Protein 9LRY (pdb70)

Structure (mmCIF, N/CA/C/O backbone):
data_9LRY
#
_entry.id   9LRY
#
_cell.length_a   1.00
_cell.length_b   1.00
_cell.length_c   1.00
_cell.angle_alpha   90.00
_cell.angle_beta   90.00
_cell.angle_gamma   90.00
#
_symmetry.space_group_name_H-M   'P 1'
#
loop_
_entity.id
_entity.type
_entity.pdbx_description
1 polymer Flagellin
2 polymer 'Bacterial flagellar sheath protein'
3 polymer 'Bacterial flagellar sheath protein'
#
loop_
_atom_site.group_PDB
_atom_site.id
_atom_site.type_symbol
_atom_site.label_atom_id
_atom_site.label_alt_id
_atom_site.label_comp_id
_atom_site.label_asym_id
_atom_site.label_entity_id
_atom_site.label_seq_id
_atom_site.pdbx_PDB_ins_code
_atom_site.Cartn_x
_atom_site.Cartn_y
_atom_site.Cartn_z
_atom_site.occupancy
_atom_site.B_iso_or_equiv
_atom_site.auth_seq_id
_atom_site.auth_comp_id
_atom_site.auth_asym_id
_atom_site.auth_atom_id
_atom_site.pdbx_PDB_model_num
ATOM 1 N N . MET A 1 1 ? 198.335 226.696 116.305 1.00 61.65 1 MET A N 1
ATOM 2 C CA . MET A 1 1 ? 198.458 227.134 117.690 1.00 57.49 1 MET A CA 1
ATOM 3 C C . MET A 1 1 ? 199.881 227.617 117.958 1.00 53.31 1 MET A C 1
ATOM 4 O O . MET A 1 1 ? 200.837 227.101 117.381 1.00 55.01 1 MET A O 1
ATOM 9 N N . ILE A 1 2 ? 200.011 228.618 118.829 1.00 50.79 2 ILE A N 1
ATOM 10 C CA . ILE A 1 2 ? 201.314 229.201 119.123 1.00 46.78 2 ILE A CA 1
ATOM 11 C C . ILE A 1 2 ? 202.187 228.177 119.834 1.00 46.18 2 ILE A C 1
ATOM 12 O O . ILE A 1 2 ? 201.788 227.591 120.848 1.00 48.32 2 ILE A O 1
ATOM 17 N N . ILE A 1 3 ? 203.386 227.955 119.301 1.00 42.10 3 ILE A N 1
ATOM 18 C CA . ILE A 1 3 ? 204.372 227.089 119.937 1.00 41.54 3 ILE A CA 1
ATOM 19 C C . ILE A 1 3 ? 205.622 227.838 120.369 1.00 37.23 3 ILE A C 1
ATOM 20 O O . ILE A 1 3 ? 206.467 227.250 121.060 1.00 38.34 3 ILE A O 1
ATOM 25 N N . ASN A 1 4 ? 205.772 229.109 119.989 1.00 37.34 4 ASN A N 1
ATOM 26 C CA . ASN A 1 4 ? 206.963 229.862 120.365 1.00 32.10 4 ASN A CA 1
ATOM 27 C C . ASN A 1 4 ? 206.979 230.201 121.849 1.00 31.49 4 ASN A C 1
ATOM 28 O O . ASN A 1 4 ? 208.057 230.321 122.441 1.00 33.86 4 ASN A O 1
ATOM 33 N N . HIS A 1 5 ? 205.811 230.361 122.466 1.00 31.75 5 HIS A N 1
ATOM 34 C CA . HIS A 1 5 ? 205.731 230.669 123.885 1.00 27.79 5 HIS A CA 1
ATOM 35 C C . HIS A 1 5 ? 204.518 229.977 124.488 1.00 28.73 5 HIS A C 1
ATOM 36 O O . HIS A 1 5 ? 203.558 229.637 123.792 1.00 35.38 5 HIS A O 1
ATOM 43 N N . ASN A 1 6 ? 204.579 229.768 125.800 1.00 24.32 6 ASN A N 1
ATOM 44 C CA . ASN A 1 6 ? 203.559 229.049 126.558 1.00 22.24 6 ASN A CA 1
ATOM 45 C C . ASN A 1 6 ? 203.097 229.962 127.691 1.00 22.45 6 ASN A C 1
ATOM 46 O O . ASN A 1 6 ? 203.651 229.933 128.791 1.00 24.57 6 ASN A O 1
ATOM 51 N N . VAL A 1 7 ? 202.072 230.771 127.414 1.00 20.22 7 VAL A N 1
ATOM 52 C CA . VAL A 1 7 ? 201.588 231.731 128.402 1.00 19.19 7 VAL A CA 1
ATOM 53 C C . VAL A 1 7 ? 201.004 231.011 129.612 1.00 21.06 7 VAL A C 1
ATOM 54 O O . VAL A 1 7 ? 201.140 231.475 130.751 1.00 21.07 7 VAL A O 1
ATOM 58 N N . SER A 1 8 ? 200.351 229.868 129.388 1.00 21.14 8 SER A N 1
ATOM 59 C CA . SER A 1 8 ? 199.786 229.104 130.497 1.00 19.60 8 SER A CA 1
ATOM 60 C C . SER A 1 8 ? 200.872 228.625 131.452 1.00 18.39 8 SER A C 1
ATOM 61 O O . SER A 1 8 ? 200.674 228.612 132.672 1.00 17.40 8 SER A O 1
ATOM 64 N N . ALA A 1 9 ? 202.023 228.217 130.916 1.00 19.49 9 ALA A N 1
ATOM 65 C CA . ALA A 1 9 ? 203.124 227.795 131.774 1.00 18.22 9 ALA A CA 1
ATOM 66 C C . ALA A 1 9 ? 203.678 228.966 132.575 1.00 15.97 9 ALA A C 1
ATOM 67 O O . ALA A 1 9 ? 204.092 228.796 133.727 1.00 15.93 9 ALA A O 1
ATOM 69 N N . ILE A 1 10 ? 203.701 230.160 131.979 1.00 16.08 10 ILE A N 1
ATOM 70 C CA . ILE A 1 10 ? 204.204 231.335 132.685 1.00 15.11 10 ILE A CA 1
ATOM 71 C C . ILE A 1 10 ? 203.303 231.670 133.868 1.00 15.33 10 ILE A C 1
ATOM 72 O O . ILE A 1 10 ? 203.780 231.942 134.976 1.00 17.63 10 ILE A O 1
ATOM 77 N N . PHE A 1 11 ? 201.984 231.650 133.653 1.00 14.73 11 PHE A N 1
ATOM 78 C CA . PHE A 1 11 ? 201.057 231.946 134.742 1.00 14.33 11 PHE A CA 1
ATOM 79 C C . PHE A 1 11 ? 201.156 230.909 135.853 1.00 15.49 11 PHE A C 1
ATOM 80 O O . PHE A 1 11 ? 201.140 231.257 137.038 1.00 17.17 11 PHE A O 1
ATOM 88 N N . ALA A 1 12 ? 201.248 229.628 135.490 1.00 14.25 12 ALA A N 1
ATOM 89 C CA . ALA A 1 12 ? 201.359 228.583 136.501 1.00 14.39 12 ALA A CA 1
ATOM 90 C C . ALA A 1 12 ? 202.680 228.663 137.255 1.00 14.62 12 ALA A C 1
ATOM 91 O O . ALA A 1 12 ? 202.742 228.288 138.430 1.00 16.42 12 ALA A O 1
ATOM 93 N N . HIS A 1 13 ? 203.743 229.140 136.602 1.00 14.29 13 HIS A N 1
ATOM 94 C CA . HIS A 1 13 ? 205.021 229.296 137.290 1.00 14.42 13 HIS A CA 1
ATOM 95 C C . HIS A 1 13 ? 205.014 230.520 138.196 1.00 15.57 13 HIS A C 1
ATOM 96 O O . HIS A 1 13 ? 205.636 230.512 139.265 1.00 15.06 13 HIS A O 1
ATOM 103 N N . ARG A 1 14 ? 204.333 231.586 137.776 1.00 14.86 14 ARG A N 1
ATOM 104 C CA . ARG A 1 14 ? 204.198 232.765 138.622 1.00 13.39 14 ARG A CA 1
ATOM 105 C C . ARG A 1 14 ? 203.430 232.441 139.897 1.00 16.01 14 ARG A C 1
ATOM 106 O O . ARG A 1 14 ? 203.813 232.874 140.989 1.00 16.74 14 ARG A O 1
ATOM 114 N N . THR A 1 15 ? 202.343 231.674 139.775 1.00 15.89 15 THR A N 1
ATOM 115 C CA . THR A 1 15 ? 201.570 231.283 140.948 1.00 15.62 15 THR A CA 1
ATOM 116 C C . THR A 1 15 ? 202.386 230.392 141.873 1.00 16.20 15 THR A C 1
ATOM 117 O O . THR A 1 15 ? 202.307 230.520 143.100 1.00 19.34 15 THR A O 1
ATOM 121 N N . LEU A 1 16 ? 203.171 229.477 141.301 1.00 14.81 16 LEU A N 1
ATOM 122 C CA . LEU A 1 16 ? 203.987 228.577 142.107 1.00 16.14 16 LEU A CA 1
ATOM 123 C C . LEU A 1 16 ? 205.076 229.332 142.859 1.00 18.01 16 LEU A C 1
ATOM 124 O O . LEU A 1 16 ? 205.379 229.009 144.013 1.00 19.28 16 LEU A O 1
ATOM 129 N N . LYS A 1 17 ? 205.683 230.333 142.219 1.00 16.70 17 LYS A N 1
ATOM 130 C CA . LYS A 1 17 ? 206.742 231.096 142.873 1.00 17.71 17 LYS A CA 1
ATOM 131 C C . LYS A 1 17 ? 206.217 231.834 144.098 1.00 19.92 17 LYS A C 1
ATOM 132 O O . LYS A 1 17 ? 206.862 231.839 145.152 1.00 21.98 17 LYS A O 1
ATOM 138 N N . SER A 1 18 ? 205.043 232.459 143.980 1.00 18.66 18 SER A N 1
ATOM 139 C CA . SER A 1 18 ? 204.489 233.215 145.098 1.00 18.81 18 SER A CA 1
ATOM 140 C C . SER A 1 18 ? 204.137 232.309 146.272 1.00 21.90 18 SER A C 1
ATOM 141 O O . SER A 1 18 ? 204.406 232.653 147.429 1.00 25.22 18 SER A O 1
ATOM 144 N N . ASN A 1 19 ? 203.533 231.150 145.998 1.00 19.02 19 ASN A N 1
ATOM 145 C CA . ASN A 1 19 ? 203.126 230.259 147.080 1.00 19.61 19 ASN A CA 1
ATOM 146 C C . ASN A 1 19 ? 204.323 229.594 147.749 1.00 21.74 19 ASN A C 1
ATOM 147 O O . ASN A 1 19 ? 204.257 229.258 148.936 1.00 22.13 19 ASN A O 1
ATOM 152 N N . ASP A 1 20 ? 205.418 229.394 147.012 1.00 22.45 20 ASP A N 1
ATOM 153 C CA . ASP A 1 20 ? 206.621 228.832 147.617 1.00 21.62 20 ASP A CA 1
ATOM 154 C C . ASP A 1 20 ? 207.199 229.773 148.667 1.00 20.55 20 ASP A C 1
ATOM 155 O O . ASP A 1 20 ? 207.712 229.325 149.698 1.00 20.66 20 ASP A O 1
ATOM 160 N N . ALA A 1 21 ? 207.136 231.082 148.416 1.00 19.43 21 ALA A N 1
ATOM 161 C CA . ALA A 1 21 ? 207.606 232.042 149.409 1.00 19.66 21 ALA A CA 1
ATOM 162 C C . ALA A 1 21 ? 206.700 232.056 150.634 1.00 21.54 21 ALA A C 1
ATOM 163 O O . ALA A 1 21 ? 207.174 232.242 151.760 1.00 22.80 21 ALA A O 1
ATOM 165 N N . ASN A 1 22 ? 205.393 231.866 150.436 1.00 20.74 22 ASN A N 1
ATOM 166 C CA . ASN A 1 22 ? 204.474 231.802 151.568 1.00 19.62 22 ASN A CA 1
ATOM 167 C C . ASN A 1 22 ? 204.717 230.563 152.418 1.00 18.37 22 ASN A C 1
ATOM 168 O O . ASN A 1 22 ? 204.530 230.604 153.639 1.00 18.93 22 ASN A O 1
ATOM 173 N N . LEU A 1 23 ? 205.120 229.456 151.793 1.00 17.43 23 LEU A N 1
ATOM 174 C CA . LEU A 1 23 ? 205.473 228.260 152.550 1.00 18.35 23 LEU A CA 1
ATOM 175 C C . LEU A 1 23 ? 206.712 228.491 153.408 1.00 17.63 23 LEU A C 1
ATOM 176 O O . LEU A 1 23 ? 206.776 228.029 154.552 1.00 17.72 23 LEU A O 1
ATOM 181 N N . SER A 1 24 ? 207.708 229.201 152.871 1.00 17.41 24 SER A N 1
ATOM 182 C CA . SER A 1 24 ? 208.933 229.450 153.627 1.00 17.99 24 SER A CA 1
ATOM 183 C C . SER A 1 24 ? 208.660 230.286 154.871 1.00 18.97 24 SER A C 1
ATOM 184 O O . SER A 1 24 ? 209.221 230.020 155.940 1.00 19.70 24 SER A O 1
ATOM 187 N N . LYS A 1 25 ? 207.801 231.300 154.754 1.00 18.36 25 LYS A N 1
ATOM 188 C CA . LYS A 1 25 ? 207.472 232.127 155.910 1.00 19.56 25 LYS A CA 1
ATOM 189 C C . LYS A 1 25 ? 206.731 231.338 156.981 1.00 19.68 25 LYS A C 1
ATOM 190 O O . LYS A 1 25 ? 206.853 231.650 158.171 1.00 21.50 25 LYS A O 1
ATOM 196 N N . ASP A 1 26 ? 205.949 230.330 156.585 1.00 18.37 26 ASP A N 1
ATOM 197 C CA . ASP A 1 26 ? 205.270 229.495 157.570 1.00 16.96 26 ASP A CA 1
ATOM 198 C C . ASP A 1 26 ? 206.239 228.564 158.283 1.00 16.91 26 ASP A C 1
ATOM 199 O O . ASP A 1 26 ? 206.047 228.260 159.464 1.00 17.62 26 ASP A O 1
ATOM 204 N N . ILE A 1 27 ? 207.276 228.100 157.585 1.00 16.09 27 ILE A N 1
ATOM 205 C CA . ILE A 1 27 ? 208.275 227.246 158.216 1.00 15.57 27 ILE A CA 1
ATOM 206 C C . ILE A 1 27 ? 209.050 228.025 159.273 1.00 17.62 27 ILE A C 1
ATOM 207 O O . ILE A 1 27 ? 209.387 227.488 160.335 1.00 17.72 27 ILE A O 1
ATOM 212 N N . GLU A 1 28 ? 209.326 229.305 159.009 1.00 15.36 28 GLU A N 1
ATOM 213 C CA . GLU A 1 28 ? 210.047 230.130 159.974 1.00 15.63 28 GLU A CA 1
ATOM 214 C C . GLU A 1 28 ? 209.262 230.282 161.271 1.00 16.46 28 GLU A C 1
ATOM 215 O O . GLU A 1 28 ? 209.832 230.189 162.364 1.00 18.29 28 GLU A O 1
ATOM 221 N N . LYS A 1 29 ? 207.952 230.516 161.170 1.00 16.19 29 LYS A N 1
ATOM 222 C CA . LYS A 1 29 ? 207.134 230.711 162.362 1.00 15.87 29 LYS A CA 1
ATOM 223 C C . LYS A 1 29 ? 206.952 229.420 163.149 1.00 14.78 29 LYS A C 1
ATOM 224 O O . LYS A 1 29 ? 206.852 229.456 164.379 1.00 15.69 29 LYS A O 1
ATOM 230 N N . LEU A 1 30 ? 206.897 228.276 162.467 1.00 14.73 30 LEU A N 1
ATOM 231 C CA . LEU A 1 30 ? 206.692 227.011 163.163 1.00 14.10 30 LEU A CA 1
ATOM 232 C C . LEU A 1 30 ? 207.958 226.530 163.866 1.00 14.63 30 LEU A C 1
ATOM 233 O O . LEU A 1 30 ? 207.886 226.000 164.980 1.00 15.12 30 LEU A O 1
ATOM 238 N N . SER A 1 31 ? 209.121 226.700 163.237 1.00 14.27 31 SER A N 1
ATOM 239 C CA . SER A 1 31 ? 210.349 226.154 163.805 1.00 14.05 31 SER A CA 1
ATOM 240 C C . SER A 1 31 ? 210.867 226.995 164.967 1.00 14.71 31 SER A C 1
ATOM 241 O O . SER A 1 31 ? 211.408 226.449 165.934 1.00 16.27 31 SER A O 1
ATOM 244 N N . SER A 1 32 ? 210.707 228.315 164.900 1.00 11.77 32 SER A N 1
ATOM 245 C CA . SER A 1 32 ? 211.204 229.189 165.956 1.00 12.25 32 SER A CA 1
ATOM 246 C C . SER A 1 32 ? 210.190 229.416 167.068 1.00 14.07 32 SER A C 1
ATOM 247 O O . SER A 1 32 ? 210.585 229.681 168.208 1.00 16.12 32 SER A O 1
ATOM 250 N N . GLY A 1 33 ? 208.897 229.319 166.772 1.00 14.30 33 GLY A N 1
ATOM 251 C CA . GLY A 1 33 ? 207.884 229.561 167.775 1.00 13.71 33 GLY A CA 1
ATOM 252 C C . GLY A 1 33 ? 207.523 231.012 167.993 1.00 14.63 33 GLY A C 1
ATOM 253 O O . GLY A 1 33 ? 206.856 231.324 168.986 1.00 17.25 33 GLY A O 1
ATOM 254 N N . MET A 1 34 ? 207.926 231.906 167.097 1.00 14.72 34 MET A N 1
ATOM 255 C CA . MET A 1 34 ? 207.650 233.330 167.215 1.00 16.27 34 MET A CA 1
ATOM 256 C C . MET A 1 34 ? 206.875 233.810 165.997 1.00 16.95 34 MET A C 1
ATOM 257 O O . MET A 1 34 ? 207.179 233.426 164.864 1.00 17.77 34 MET A O 1
ATOM 262 N N . ARG A 1 35 ? 205.866 234.649 166.240 1.00 17.37 35 ARG A N 1
ATOM 263 C CA . ARG A 1 35 ? 205.067 235.195 165.149 1.00 19.10 35 ARG A CA 1
ATOM 264 C C . ARG A 1 35 ? 205.888 236.133 164.273 1.00 18.76 35 ARG A C 1
ATOM 265 O O . ARG A 1 35 ? 205.706 236.170 163.052 1.00 21.14 35 ARG A O 1
ATOM 273 N N . ILE A 1 36 ? 206.790 236.901 164.878 1.00 18.85 36 ILE A N 1
ATOM 274 C CA . ILE A 1 36 ? 207.601 237.890 164.177 1.00 21.76 36 ILE A CA 1
ATOM 275 C C . ILE A 1 36 ? 209.055 237.446 164.258 1.00 21.87 36 ILE A C 1
ATOM 276 O O . ILE A 1 36 ? 209.597 237.268 165.356 1.00 22.94 36 ILE A O 1
ATOM 281 N N . ASN A 1 37 ? 209.687 237.273 163.103 1.00 22.15 37 ASN A N 1
ATOM 282 C CA . ASN A 1 37 ? 211.065 236.803 163.028 1.00 24.14 37 ASN A CA 1
ATOM 283 C C . ASN A 1 37 ? 211.997 237.782 162.338 1.00 29.76 37 ASN A C 1
ATOM 284 O O . ASN A 1 37 ? 213.120 237.988 162.801 1.00 36.36 37 ASN A O 1
ATOM 289 N N . LYS A 1 38 ? 211.561 238.387 161.241 1.00 33.15 38 LYS A N 1
ATOM 290 C CA . LYS A 1 38 ? 212.344 239.365 160.510 1.00 34.86 38 LYS A CA 1
ATOM 291 C C . LYS A 1 38 ? 211.591 240.685 160.460 1.00 36.89 38 LYS A C 1
ATOM 292 O O . LYS A 1 38 ? 210.361 240.726 160.553 1.00 35.56 38 LYS A O 1
ATOM 298 N N . ALA A 1 39 ? 212.349 241.769 160.326 1.00 38.70 39 ALA A N 1
ATOM 299 C CA . ALA A 1 39 ? 211.742 243.062 160.056 1.00 36.76 39 ALA A CA 1
ATOM 300 C C . ALA A 1 39 ? 210.950 242.995 158.757 1.00 39.48 39 ALA A C 1
ATOM 301 O O . ALA A 1 39 ? 211.419 242.464 157.748 1.00 37.88 39 ALA A O 1
ATOM 303 N N . GLY A 1 40 ? 209.737 243.536 158.789 1.00 36.92 40 GLY A N 1
ATOM 304 C CA . GLY A 1 40 ? 208.797 243.415 157.698 1.00 37.64 40 GLY A CA 1
ATOM 305 C C . GLY A 1 40 ? 207.597 242.552 158.017 1.00 36.94 40 GLY A C 1
ATOM 306 O O . GLY A 1 40 ? 206.553 242.703 157.369 1.00 40.38 40 GLY A O 1
ATOM 307 N N . ASP A 1 41 ? 207.713 241.651 158.994 1.00 33.13 41 ASP A N 1
ATOM 308 C CA . ASP A 1 41 ? 206.540 240.921 159.463 1.00 33.31 41 ASP A CA 1
ATOM 309 C C . ASP A 1 41 ? 205.593 241.849 160.213 1.00 32.99 41 ASP A C 1
ATOM 310 O O . ASP A 1 41 ? 204.440 242.036 159.809 1.00 36.66 41 ASP A O 1
ATOM 315 N N . ASP A 1 42 ? 206.066 242.442 161.310 1.00 28.86 42 ASP A N 1
ATOM 316 C CA . ASP A 1 42 ? 205.289 243.446 162.039 1.00 27.16 42 ASP A CA 1
ATOM 317 C C . ASP A 1 42 ? 206.300 244.377 162.719 1.00 23.82 42 ASP A C 1
ATOM 318 O O . ASP A 1 42 ? 206.790 244.080 163.808 1.00 22.39 42 ASP A O 1
ATOM 323 N N . ALA A 1 43 ? 206.596 245.500 162.059 1.00 22.97 43 ALA A N 1
ATOM 324 C CA . ALA A 1 43 ? 207.595 246.424 162.588 1.00 21.38 43 ALA A CA 1
ATOM 325 C C . ALA A 1 43 ? 207.134 247.057 163.894 1.00 21.04 43 ALA A C 1
ATOM 326 O O . ALA A 1 43 ? 207.920 247.181 164.840 1.00 20.19 43 ALA A O 1
ATOM 328 N N . SER A 1 44 ? 205.868 247.470 163.964 1.00 21.47 44 SER A N 1
ATOM 329 C CA . SER A 1 44 ? 205.341 248.008 165.213 1.00 19.41 44 SER A CA 1
ATOM 330 C C . SER A 1 44 ? 205.277 246.935 166.293 1.00 19.63 44 SER A C 1
ATOM 331 O O . SER A 1 44 ? 205.605 247.197 167.455 1.00 16.48 44 SER A O 1
ATOM 334 N N . GLY A 1 45 ? 204.855 245.722 165.926 1.00 20.16 45 GLY A N 1
ATOM 335 C CA . GLY A 1 45 ? 204.807 244.640 166.896 1.00 16.02 45 GLY A CA 1
ATOM 336 C C . GLY A 1 45 ? 206.180 244.252 167.409 1.00 16.34 45 GLY A C 1
ATOM 337 O O . GLY A 1 45 ? 206.357 244.002 168.602 1.00 15.93 45 GLY A O 1
ATOM 338 N N . LEU A 1 46 ? 207.171 244.204 166.516 1.00 16.26 46 LEU A N 1
ATOM 339 C CA . LEU A 1 46 ? 208.532 243.894 166.939 1.00 15.42 46 LEU A CA 1
ATOM 340 C C . LEU A 1 46 ? 209.064 244.941 167.911 1.00 14.88 46 LEU A C 1
ATOM 341 O O . LEU A 1 46 ? 209.704 244.599 168.911 1.00 15.61 46 LEU A O 1
ATOM 346 N N . ALA A 1 47 ? 208.809 246.222 167.633 1.00 13.37 47 ALA A N 1
ATOM 347 C CA . ALA A 1 47 ? 209.297 247.282 168.508 1.00 12.20 47 ALA A CA 1
ATOM 348 C C . ALA A 1 47 ? 208.653 247.210 169.888 1.00 13.13 47 ALA A C 1
ATOM 349 O O . ALA A 1 47 ? 209.316 247.452 170.902 1.00 14.62 47 ALA A O 1
ATOM 351 N N . VAL A 1 48 ? 207.358 246.898 169.946 1.00 12.63 48 VAL A N 1
ATOM 352 C CA . VAL A 1 48 ? 206.694 246.739 171.237 1.00 12.32 48 VAL A CA 1
ATOM 353 C C . VAL A 1 48 ? 207.171 245.470 171.931 1.00 12.64 48 VAL A C 1
ATOM 354 O O . VAL A 1 48 ? 207.372 245.450 173.151 1.00 13.04 48 VAL A O 1
ATOM 358 N N . SER A 1 49 ? 207.362 244.392 171.167 1.00 12.98 49 SER A N 1
ATOM 359 C CA . SER A 1 49 ? 207.835 243.141 171.752 1.00 12.92 49 SER A CA 1
ATOM 360 C C . SER A 1 49 ? 209.226 243.299 172.353 1.00 13.20 49 SER A C 1
ATOM 361 O O . SER A 1 49 ? 209.483 242.837 173.470 1.00 12.57 49 SER A O 1
ATOM 364 N N . GLU A 1 50 ? 210.135 243.964 171.636 1.00 13.34 50 GLU A N 1
ATOM 365 C CA . GLU A 1 50 ? 211.497 244.102 172.139 1.00 12.77 50 GLU A CA 1
ATOM 366 C C . GLU A 1 50 ? 211.574 245.085 173.299 1.00 11.85 50 GLU A C 1
ATOM 367 O O . GLU A 1 50 ? 212.440 244.944 174.168 1.00 13.09 50 GLU A O 1
ATOM 373 N N . LYS A 1 51 ? 210.691 246.086 173.331 1.00 10.43 51 LYS A N 1
ATOM 374 C CA . LYS A 1 51 ? 210.605 246.943 174.507 1.00 8.88 51 LYS A CA 1
ATOM 375 C C . LYS A 1 51 ? 210.137 246.154 175.723 1.00 10.88 51 LYS A C 1
ATOM 376 O O . LYS A 1 51 ? 210.653 246.340 176.830 1.00 12.71 51 LYS A O 1
ATOM 382 N N . MET A 1 52 ? 209.160 245.262 175.533 1.00 11.20 52 MET A N 1
ATOM 383 C CA . MET A 1 52 ? 208.670 244.446 176.640 1.00 9.26 52 MET A CA 1
ATOM 384 C C . MET A 1 52 ? 209.719 243.439 177.096 1.00 9.18 52 MET A C 1
ATOM 385 O O . MET A 1 52 ? 209.810 243.126 178.288 1.00 10.20 52 MET A O 1
ATOM 390 N N . ARG A 1 53 ? 210.511 242.913 176.160 1.00 10.03 53 ARG A N 1
ATOM 391 C CA . ARG A 1 53 ? 211.551 241.958 176.527 1.00 10.34 53 ARG A CA 1
ATOM 392 C C . ARG A 1 53 ? 212.599 242.602 177.425 1.00 9.45 53 ARG A C 1
ATOM 393 O O . ARG A 1 53 ? 213.089 241.972 178.369 1.00 9.19 53 ARG A O 1
ATOM 401 N N . THR A 1 54 ? 212.956 243.858 177.144 1.00 9.71 54 THR A N 1
ATOM 402 C CA . THR A 1 54 ? 213.878 244.583 178.013 1.00 9.53 54 THR A CA 1
ATOM 403 C C . THR A 1 54 ? 213.284 244.784 179.402 1.00 8.13 54 THR A C 1
ATOM 404 O O . THR A 1 54 ? 213.985 244.652 180.410 1.00 9.92 54 THR A O 1
ATOM 408 N N . GLN A 1 55 ? 211.990 245.105 179.473 1.00 8.05 55 GLN A N 1
ATOM 409 C CA . GLN A 1 55 ? 211.335 245.261 180.768 1.00 8.38 55 GLN A CA 1
ATOM 410 C C . GLN A 1 55 ? 211.295 243.947 181.537 1.00 8.73 55 GLN A C 1
ATOM 411 O O . GLN A 1 55 ? 211.461 243.934 182.761 1.00 9.61 55 GLN A O 1
ATOM 417 N N . ILE A 1 56 ? 211.057 242.833 180.840 1.00 7.06 56 ILE A N 1
ATOM 418 C CA . ILE A 1 56 ? 210.969 241.536 181.508 1.00 6.78 56 ILE A CA 1
ATOM 419 C C . ILE A 1 56 ? 212.309 241.161 182.129 1.00 7.41 56 ILE A C 1
ATOM 420 O O . ILE A 1 56 ? 212.371 240.690 183.272 1.00 7.66 56 ILE A O 1
ATOM 425 N N . ALA A 1 57 ? 213.401 241.356 181.389 1.00 6.94 57 ALA A N 1
ATOM 426 C CA . ALA A 1 57 ? 214.724 241.130 181.962 1.00 6.65 57 ALA A CA 1
ATOM 427 C C . ALA A 1 57 ? 215.014 242.123 183.081 1.00 7.58 57 ALA A C 1
ATOM 428 O O . ALA A 1 57 ? 215.625 241.764 184.094 1.00 9.27 57 ALA A O 1
ATOM 430 N N . GLY A 1 58 ? 214.590 243.376 182.913 1.00 6.12 58 GLY A N 1
ATOM 431 C CA . GLY A 1 58 ? 214.791 244.364 183.960 1.00 6.13 58 GLY A CA 1
ATOM 432 C C . GLY A 1 58 ? 213.997 244.069 185.218 1.00 6.80 58 GLY A C 1
ATOM 433 O O . GLY A 1 58 ? 214.522 244.170 186.329 1.00 7.20 58 GLY A O 1
ATOM 434 N N . LEU A 1 59 ? 212.724 243.695 185.062 1.00 7.96 59 LEU A N 1
ATOM 435 C CA . LEU A 1 59 ? 211.897 243.377 186.223 1.00 6.87 59 LEU A CA 1
ATOM 436 C C . LEU A 1 59 ? 212.440 242.170 186.976 1.00 6.90 59 LEU A C 1
ATOM 437 O O . LEU A 1 59 ? 212.440 242.149 188.212 1.00 6.74 59 LEU A O 1
ATOM 442 N N . ARG A 1 60 ? 212.889 241.146 186.249 1.00 7.57 60 ARG A N 1
ATOM 443 C CA . ARG A 1 60 ? 213.463 239.974 186.900 1.00 8.77 60 ARG A CA 1
ATOM 444 C C . ARG A 1 60 ? 214.746 240.327 187.642 1.00 8.99 60 ARG A C 1
ATOM 445 O O . ARG A 1 60 ? 214.969 239.860 188.764 1.00 10.56 60 ARG A O 1
ATOM 453 N N . ARG A 1 61 ? 215.607 241.142 187.026 1.00 7.71 61 ARG A N 1
ATOM 454 C CA . ARG A 1 61 ? 216.818 241.590 187.708 1.00 6.98 61 ARG A CA 1
ATOM 455 C C . ARG A 1 61 ? 216.484 242.509 188.877 1.00 7.29 61 ARG A C 1
ATOM 456 O O . ARG A 1 61 ? 217.117 242.429 189.935 1.00 7.30 61 ARG A O 1
ATOM 464 N N . ALA A 1 62 ? 215.488 243.382 188.710 1.00 6.21 62 ALA A N 1
ATOM 465 C CA . ALA A 1 62 ? 215.072 244.250 189.807 1.00 6.45 62 ALA A CA 1
ATOM 466 C C . ALA A 1 62 ? 214.534 243.447 190.983 1.00 7.91 62 ALA A C 1
ATOM 467 O O . ALA A 1 62 ? 214.701 243.853 192.138 1.00 7.84 62 ALA A O 1
ATOM 469 N N . GLU A 1 63 ? 213.863 242.327 190.710 1.00 6.90 63 GLU A N 1
ATOM 470 C CA . GLU A 1 63 ? 213.439 241.435 191.783 1.00 8.41 63 GLU A CA 1
ATOM 471 C C . GLU A 1 63 ? 214.638 240.819 192.495 1.00 10.01 63 GLU A C 1
ATOM 472 O O . GLU A 1 63 ? 214.643 240.690 193.723 1.00 11.37 63 GLU A O 1
ATOM 478 N N . GLN A 1 64 ? 215.667 240.432 191.738 1.00 10.31 64 GLN A N 1
ATOM 479 C CA . GLN A 1 64 ? 216.887 239.924 192.358 1.00 9.32 64 GLN A CA 1
ATOM 480 C C . GLN A 1 64 ? 217.571 241.004 193.188 1.00 9.16 64 GLN A C 1
ATOM 481 O O . GLN A 1 64 ? 218.091 240.725 194.274 1.00 10.10 64 GLN A O 1
ATOM 487 N N . ASN A 1 65 ? 217.570 242.246 192.693 1.00 8.04 65 ASN A N 1
ATOM 488 C CA . ASN A 1 65 ? 218.147 243.359 193.443 1.00 7.01 65 ASN A CA 1
ATOM 489 C C . ASN A 1 65 ? 217.430 243.564 194.770 1.00 8.55 65 ASN A C 1
ATOM 490 O O . ASN A 1 65 ? 218.062 243.880 195.784 1.00 8.43 65 ASN A O 1
ATOM 495 N N . THR A 1 66 ? 216.103 243.419 194.773 1.00 8.49 66 THR A N 1
ATOM 496 C CA . THR A 1 66 ? 215.330 243.630 195.992 1.00 7.92 66 THR A CA 1
ATOM 497 C C . THR A 1 66 ? 215.669 242.592 197.054 1.00 9.65 66 THR A C 1
ATOM 498 O O . THR A 1 66 ? 215.820 242.931 198.233 1.00 9.32 66 THR A O 1
ATOM 502 N N . GLU A 1 67 ? 215.795 241.322 196.657 1.00 10.24 67 GLU A N 1
ATOM 503 C CA . GLU A 1 67 ? 216.112 240.274 197.623 1.00 12.26 67 GLU A CA 1
ATOM 504 C C . GLU A 1 67 ? 217.492 240.479 198.229 1.00 11.19 67 GLU A C 1
ATOM 505 O O . GLU A 1 67 ? 217.697 240.229 199.422 1.00 10.20 67 GLU A O 1
ATOM 511 N N . ASP A 1 68 ? 218.456 240.918 197.419 1.00 9.45 68 ASP A N 1
ATOM 512 C CA . ASP A 1 68 ? 219.768 241.262 197.956 1.00 9.31 68 ASP A CA 1
ATOM 513 C C . ASP A 1 68 ? 219.662 242.397 198.964 1.00 9.10 68 ASP A C 1
ATOM 514 O O . ASP A 1 68 ? 220.351 242.392 199.991 1.00 9.25 68 ASP A O 1
ATOM 519 N N . GLY A 1 69 ? 218.799 243.377 198.691 1.00 9.24 69 GLY A N 1
ATOM 520 C CA . GLY A 1 69 ? 218.546 244.422 199.669 1.00 6.63 69 GLY A CA 1
ATOM 521 C C . GLY A 1 69 ? 217.937 243.886 200.949 1.00 6.97 69 GLY A C 1
ATOM 522 O O . GLY A 1 69 ? 218.309 244.304 202.047 1.00 8.45 69 GLY A O 1
ATOM 523 N N . MET A 1 70 ? 216.994 242.948 200.827 1.00 7.73 70 MET A N 1
ATOM 524 C CA . MET A 1 70 ? 216.424 242.315 202.013 1.00 8.25 70 MET A CA 1
ATOM 525 C C . MET A 1 70 ? 217.487 241.557 202.795 1.00 6.95 70 MET A C 1
ATOM 526 O O . MET A 1 70 ? 217.477 241.561 204.031 1.00 8.38 70 MET A O 1
ATOM 531 N N . SER A 1 71 ? 218.409 240.895 202.090 1.00 6.97 71 SER A N 1
ATOM 532 C CA . SER A 1 71 ? 219.490 240.182 202.762 1.00 7.43 71 SER A CA 1
ATOM 533 C C . SER A 1 71 ? 220.350 241.131 203.585 1.00 6.68 71 SER A C 1
ATOM 534 O O . SER A 1 71 ? 220.713 240.817 204.724 1.00 6.72 71 SER A O 1
ATOM 537 N N . LEU A 1 72 ? 220.684 242.297 203.025 1.00 6.13 72 LEU A N 1
ATOM 538 C CA . LEU A 1 72 ? 221.480 243.278 203.756 1.00 5.70 72 LEU A CA 1
ATOM 539 C C . LEU A 1 72 ? 220.732 243.802 204.976 1.00 6.60 72 LEU A C 1
ATOM 540 O O . LEU A 1 72 ? 221.325 243.978 206.046 1.00 7.01 72 LEU A O 1
ATOM 545 N N . ILE A 1 73 ? 219.435 244.080 204.828 1.00 6.14 73 ILE A N 1
ATOM 546 C CA . ILE A 1 73 ? 218.643 244.543 205.962 1.00 5.99 73 ILE A CA 1
ATOM 547 C C . ILE A 1 73 ? 218.541 243.454 207.022 1.00 6.26 73 ILE A C 1
ATOM 548 O O . ILE A 1 73 ? 218.708 243.716 208.219 1.00 6.83 73 ILE A O 1
ATOM 553 N N . GLN A 1 74 ? 218.272 242.217 206.599 1.00 6.23 74 GLN A N 1
ATOM 554 C CA . GLN A 1 74 ? 218.191 241.102 207.537 1.00 8.31 74 GLN A CA 1
ATOM 555 C C . GLN A 1 74 ? 219.521 240.878 208.246 1.00 7.55 74 GLN A C 1
ATOM 556 O O . GLN A 1 74 ? 219.553 240.624 209.455 1.00 7.57 74 GLN A O 1
ATOM 562 N N . THR A 1 75 ? 220.631 240.982 207.510 1.00 7.38 75 THR A N 1
ATOM 563 C CA . THR A 1 75 ? 221.950 240.824 208.116 1.00 5.79 75 THR A CA 1
ATOM 564 C C . THR A 1 75 ? 222.216 241.899 209.164 1.00 6.26 75 THR A C 1
ATOM 565 O O . THR A 1 75 ? 222.705 241.600 210.258 1.00 6.83 75 THR A O 1
ATOM 569 N N . ALA A 1 76 ? 221.890 243.155 208.853 1.00 6.46 76 ALA A N 1
ATOM 570 C CA . ALA A 1 76 ? 222.132 244.242 209.798 1.00 6.39 76 ALA A CA 1
ATOM 571 C C . ALA A 1 76 ? 221.293 244.080 211.058 1.00 7.61 76 ALA A C 1
ATOM 572 O O . ALA A 1 76 ? 221.773 244.327 212.170 1.00 9.30 76 ALA A O 1
ATOM 574 N N . GLU A 1 77 ? 220.035 243.664 210.905 1.00 8.43 77 GLU A N 1
ATOM 575 C CA . GLU A 1 77 ? 219.166 243.481 212.062 1.00 8.87 77 GLU A CA 1
ATOM 576 C C . GLU A 1 77 ? 219.662 242.361 212.970 1.00 8.59 77 GLU A C 1
ATOM 577 O O . GLU A 1 77 ? 219.420 242.399 214.181 1.00 10.56 77 GLU A O 1
ATOM 583 N N . GLY A 1 78 ? 220.346 241.363 212.409 1.00 7.14 78 GLY A N 1
ATOM 584 C CA . GLY A 1 78 ? 220.853 240.272 213.225 1.00 6.10 78 GLY A CA 1
ATOM 585 C C . GLY A 1 78 ? 221.949 240.705 214.179 1.00 8.39 78 GLY A C 1
ATOM 586 O O . GLY A 1 78 ? 222.031 240.213 215.307 1.00 9.19 78 GLY A O 1
ATOM 587 N N . TYR A 1 79 ? 222.812 241.623 213.738 1.00 8.99 79 TYR A N 1
ATOM 588 C CA . TYR A 1 79 ? 223.896 242.097 214.594 1.00 7.51 79 TYR A CA 1
ATOM 589 C C . TYR A 1 79 ? 223.364 242.884 215.786 1.00 9.07 79 TYR A C 1
ATOM 590 O O . TYR A 1 79 ? 223.892 242.770 216.897 1.00 9.06 79 TYR A O 1
ATOM 599 N N . LEU A 1 80 ? 222.326 243.694 215.574 1.00 9.57 80 LEU A N 1
ATOM 600 C CA . LEU A 1 80 ? 221.753 244.469 216.667 1.00 8.30 80 LEU A CA 1
ATOM 601 C C . LEU A 1 80 ? 221.072 243.591 217.706 1.00 10.53 80 LEU A C 1
ATOM 602 O O . LEU A 1 80 ? 220.846 244.047 218.831 1.00 11.55 80 LEU A O 1
ATOM 607 N N . GLN A 1 81 ? 220.732 242.350 217.351 1.00 10.56 81 GLN A N 1
ATOM 608 C CA . GLN A 1 81 ? 220.158 241.431 218.328 1.00 12.09 81 GLN A CA 1
ATOM 609 C C . GLN A 1 81 ? 221.159 241.104 219.429 1.00 11.23 81 GLN A C 1
ATOM 610 O O . GLN A 1 81 ? 220.799 241.058 220.609 1.00 12.25 81 GLN A O 1
ATOM 616 N N . GLU A 1 82 ? 222.424 240.879 219.064 1.00 10.87 82 GLU A N 1
ATOM 617 C CA . GLU A 1 82 ? 223.454 240.651 220.073 1.00 10.41 82 GLU A CA 1
ATOM 618 C C . GLU A 1 82 ? 223.712 241.906 220.900 1.00 9.91 82 GLU A C 1
ATOM 619 O O . GLU A 1 82 ? 223.878 241.825 222.122 1.00 10.01 82 GLU A O 1
ATOM 625 N N . THR A 1 83 ? 223.739 243.073 220.251 1.00 8.74 83 THR A N 1
ATOM 626 C CA . THR A 1 83 ? 223.937 244.329 220.968 1.00 7.98 83 THR A CA 1
ATOM 627 C C . THR A 1 83 ? 222.824 244.576 221.978 1.00 9.07 83 THR A C 1
ATOM 628 O O . THR A 1 83 ? 223.057 245.161 223.041 1.00 8.92 83 THR A O 1
ATOM 632 N N . HIS A 1 84 ? 221.602 244.145 221.660 1.00 9.66 84 HIS A N 1
ATOM 633 C CA . HIS A 1 84 ? 220.487 244.380 222.568 1.00 8.99 84 HIS A CA 1
ATOM 634 C C . HIS A 1 84 ? 220.620 243.556 223.844 1.00 8.93 84 HIS A C 1
ATOM 635 O O . HIS A 1 84 ? 220.350 244.056 224.940 1.00 9.24 84 HIS A O 1
ATOM 642 N N . GLU A 1 85 ? 221.047 242.295 223.723 1.00 9.60 85 GLU A N 1
ATOM 643 C CA . GLU A 1 85 ? 221.164 241.436 224.898 1.00 10.66 85 GLU A CA 1
ATOM 644 C C . GLU A 1 85 ? 222.268 241.908 225.833 1.00 8.83 85 GLU A C 1
ATOM 645 O O . GLU A 1 85 ? 222.140 241.794 227.056 1.00 10.89 85 GLU A O 1
ATOM 651 N N . ILE A 1 86 ? 223.362 242.431 225.279 1.00 7.77 86 ILE A N 1
ATOM 652 C CA . ILE A 1 86 ? 224.465 242.890 226.117 1.00 7.98 86 ILE A CA 1
ATOM 653 C C . ILE A 1 86 ? 224.038 244.080 226.969 1.00 7.28 86 ILE A C 1
ATOM 654 O O . ILE A 1 86 ? 224.332 244.135 228.169 1.00 7.45 86 ILE A O 1
ATOM 659 N N . VAL A 1 87 ? 223.330 245.043 226.373 1.00 5.93 87 VAL A N 1
ATOM 660 C CA . VAL A 1 87 ? 222.880 246.213 227.124 1.00 5.90 87 VAL A CA 1
ATOM 661 C C . VAL A 1 87 ? 221.864 245.811 228.186 1.00 7.34 87 VAL A C 1
ATOM 662 O O . VAL A 1 87 ? 221.829 246.385 229.281 1.00 7.95 87 VAL A O 1
ATOM 666 N N . GLN A 1 88 ? 221.024 244.819 227.886 1.00 7.35 88 GLN A N 1
ATOM 667 C CA . GLN A 1 88 ? 220.124 244.284 228.902 1.00 7.53 88 GLN A CA 1
ATOM 668 C C . GLN A 1 88 ? 220.905 243.682 230.063 1.00 7.33 88 GLN A C 1
ATOM 669 O O . GLN A 1 88 ? 220.517 243.833 231.227 1.00 7.79 88 GLN A O 1
ATOM 675 N N . ARG A 1 89 ? 222.009 242.992 229.762 1.00 6.71 89 ARG A N 1
ATOM 676 C CA . ARG A 1 89 ? 222.842 242.409 230.808 1.00 6.58 89 ARG A CA 1
ATOM 677 C C . ARG A 1 89 ? 223.513 243.483 231.659 1.00 6.06 89 ARG A C 1
ATOM 678 O O . ARG A 1 89 ? 223.642 243.323 232.877 1.00 7.05 89 ARG A O 1
ATOM 686 N N . VAL A 1 90 ? 223.959 244.577 231.038 1.00 6.01 90 VAL A N 1
ATOM 687 C CA . VAL A 1 90 ? 224.510 245.690 231.806 1.00 6.24 90 VAL A CA 1
ATOM 688 C C . VAL A 1 90 ? 223.440 246.290 232.707 1.00 5.76 90 VAL A C 1
ATOM 689 O O . VAL A 1 90 ? 223.711 246.679 233.849 1.00 5.73 90 VAL A O 1
ATOM 693 N N . ARG A 1 91 ? 222.206 246.356 232.209 1.00 6.62 91 ARG A N 1
ATOM 694 C CA . ARG A 1 91 ? 221.120 247.000 232.939 1.00 6.05 91 ARG A CA 1
ATOM 695 C C . ARG A 1 91 ? 220.736 246.202 234.181 1.00 6.66 91 ARG A C 1
ATOM 696 O O . ARG A 1 91 ? 220.421 246.777 235.228 1.00 7.11 91 ARG A O 1
ATOM 704 N N . VAL A 1 92 ? 220.761 244.870 234.089 1.00 4.91 92 VAL A N 1
ATOM 705 C CA . VAL A 1 92 ? 220.494 244.049 235.268 1.00 5.48 92 VAL A CA 1
ATOM 706 C C . VAL A 1 92 ? 221.668 244.111 236.242 1.00 5.69 92 VAL A C 1
ATOM 707 O O . VAL A 1 92 ? 221.480 244.076 237.464 1.00 6.14 92 VAL A O 1
ATOM 711 N N . LEU A 1 93 ? 222.893 244.234 235.723 1.00 5.53 93 LEU A N 1
ATOM 712 C CA . LEU A 1 93 ? 224.061 244.347 236.592 1.00 5.70 93 LEU A CA 1
ATOM 713 C C . LEU A 1 93 ? 224.093 245.676 237.335 1.00 5.28 93 LEU A C 1
ATOM 714 O O . LEU A 1 93 ? 224.655 245.755 238.433 1.00 5.08 93 LEU A O 1
ATOM 719 N N . ALA A 1 94 ? 223.519 246.730 236.751 1.00 5.33 94 ALA A N 1
ATOM 720 C CA . ALA A 1 94 ? 223.523 248.034 237.408 1.00 5.33 94 ALA A CA 1
ATOM 721 C C . ALA A 1 94 ? 222.535 248.088 238.568 1.00 5.49 94 ALA A C 1
ATOM 722 O O . ALA A 1 94 ? 222.790 248.776 239.561 1.00 6.21 94 ALA A O 1
ATOM 724 N N . VAL A 1 95 ? 221.407 247.382 238.462 1.00 5.22 95 VAL A N 1
ATOM 725 C CA . VAL A 1 95 ? 220.469 247.300 239.580 1.00 4.91 95 VAL A CA 1
ATOM 726 C C . VAL A 1 95 ? 221.116 246.609 240.772 1.00 5.37 95 VAL A C 1
ATOM 727 O O . VAL A 1 95 ? 220.976 247.054 241.917 1.00 6.24 95 VAL A O 1
ATOM 731 N N . GLN A 1 96 ? 221.828 245.509 240.524 1.00 5.63 96 GLN A N 1
ATOM 732 C CA . GLN A 1 96 ? 222.528 244.826 241.605 1.00 6.35 96 GLN A CA 1
ATOM 733 C C . GLN A 1 96 ? 223.616 245.707 242.205 1.00 7.26 96 GLN A C 1
ATOM 734 O O . GLN A 1 96 ? 223.737 245.811 243.430 1.00 8.59 96 GLN A O 1
ATOM 740 N N . ALA A 1 97 ? 224.405 246.367 241.356 1.00 6.16 97 ALA A N 1
ATOM 741 C CA . ALA A 1 97 ? 225.489 247.208 241.846 1.00 6.07 97 ALA A CA 1
ATOM 742 C C . ALA A 1 97 ? 224.983 248.446 242.574 1.00 6.71 97 ALA A C 1
ATOM 743 O O . ALA A 1 97 ? 225.727 249.024 243.372 1.00 8.02 97 ALA A O 1
ATOM 745 N N . ALA A 1 98 ? 223.740 248.860 242.325 1.00 7.03 98 ALA A N 1
ATOM 746 C CA . ALA A 1 98 ? 223.184 250.024 243.000 1.00 6.29 98 ALA A CA 1
ATOM 747 C C . ALA A 1 98 ? 222.808 249.744 244.448 1.00 7.70 98 ALA A C 1
ATOM 748 O O . ALA A 1 98 ? 222.610 250.695 245.210 1.00 8.12 98 ALA A O 1
ATOM 750 N N . ASN A 1 99 ? 222.716 248.477 244.844 1.00 8.46 99 ASN A N 1
ATOM 751 C CA . ASN A 1 99 ? 222.392 248.132 246.218 1.00 8.20 99 ASN A CA 1
ATOM 752 C C . ASN A 1 99 ? 223.544 248.500 247.149 1.00 10.49 99 ASN A C 1
ATOM 753 O O . ASN A 1 99 ? 224.704 248.600 246.742 1.00 12.60 99 ASN A O 1
ATOM 758 N N . GLY A 1 100 ? 223.207 248.696 248.422 1.00 9.80 100 GLY A N 1
ATOM 759 C CA . GLY A 1 100 ? 224.157 249.202 249.391 1.00 10.82 100 GLY A CA 1
ATOM 760 C C . GLY A 1 100 ? 224.938 248.175 250.173 1.00 14.69 100 GLY A C 1
ATOM 761 O O . GLY A 1 100 ? 225.874 248.546 250.886 1.00 19.22 100 GLY A O 1
ATOM 762 N N . ILE A 1 101 ? 224.592 246.891 250.064 1.00 13.62 101 ILE A N 1
ATOM 763 C CA . ILE A 1 101 ? 225.289 245.873 250.845 1.00 14.54 101 ILE A CA 1
ATOM 764 C C . ILE A 1 101 ? 226.657 245.528 250.268 1.00 14.90 101 ILE A C 1
ATOM 765 O O . ILE A 1 101 ? 227.487 244.948 250.976 1.00 16.06 101 ILE A O 1
ATOM 770 N N . TYR A 1 102 ? 226.918 245.866 249.010 1.00 14.04 102 TYR A N 1
ATOM 771 C CA . TYR A 1 102 ? 228.190 245.545 248.386 1.00 14.65 102 TYR A CA 1
ATOM 772 C C . TYR A 1 102 ? 229.269 246.535 248.813 1.00 14.61 102 TYR A C 1
ATOM 773 O O . TYR A 1 102 ? 228.990 247.632 249.302 1.00 16.64 102 TYR A O 1
ATOM 782 N N . SER A 1 103 ? 230.518 246.126 248.632 1.00 14.81 103 SER A N 1
ATOM 783 C CA . SER A 1 103 ? 231.673 246.954 248.929 1.00 18.66 103 SER A CA 1
ATOM 784 C C . SER A 1 103 ? 232.314 247.421 247.623 1.00 18.53 103 SER A C 1
ATOM 785 O O . SER A 1 103 ? 231.791 247.182 246.529 1.00 16.44 103 SER A O 1
ATOM 788 N N . GLU A 1 104 ? 233.453 248.107 247.745 1.00 19.59 104 GLU A N 1
ATOM 789 C CA . GLU A 1 104 ? 234.167 248.573 246.560 1.00 19.45 104 GLU A CA 1
ATOM 790 C C . GLU A 1 104 ? 234.690 247.402 245.734 1.00 18.36 104 GLU A C 1
ATOM 791 O O . GLU A 1 104 ? 234.719 247.470 244.501 1.00 18.58 104 GLU A O 1
ATOM 797 N N . GLU A 1 105 ? 235.099 246.317 246.397 1.00 19.41 105 GLU A N 1
ATOM 798 C CA . GLU A 1 105 ? 235.669 245.176 245.686 1.00 19.89 105 GLU A CA 1
ATOM 799 C C . GLU A 1 105 ? 234.608 244.420 244.892 1.00 18.41 105 GLU A C 1
ATOM 800 O O . GLU A 1 105 ? 234.857 244.007 243.754 1.00 20.33 105 GLU A O 1
ATOM 806 N N . ASP A 1 106 ? 233.423 244.221 245.475 1.00 15.74 106 ASP A N 1
ATOM 807 C CA . ASP A 1 106 ? 232.339 243.566 244.747 1.00 15.67 106 ASP A CA 1
ATOM 808 C C . ASP A 1 106 ? 231.909 244.389 243.538 1.00 14.40 106 ASP A C 1
ATOM 809 O O . ASP A 1 106 ? 231.667 243.844 242.450 1.00 17.22 106 ASP A O 1
ATOM 814 N N . ARG A 1 107 ? 231.817 245.707 243.706 1.00 13.08 107 ARG A N 1
ATOM 815 C CA . ARG A 1 107 ? 231.488 246.566 242.577 1.00 13.08 107 ARG A CA 1
ATOM 816 C C . ARG A 1 107 ? 232.585 246.545 241.519 1.00 13.01 107 ARG A C 1
ATOM 817 O O . ARG A 1 107 ? 232.288 246.616 240.323 1.00 13.19 107 ARG A O 1
ATOM 825 N N . GLN A 1 108 ? 233.852 246.436 241.929 1.00 12.42 108 GLN A N 1
ATOM 826 C CA . GLN A 1 108 ? 234.926 246.296 240.950 1.00 14.05 108 GLN A CA 1
ATOM 827 C C . GLN A 1 108 ? 234.806 244.982 240.188 1.00 13.36 108 GLN A C 1
ATOM 828 O O . GLN A 1 108 ? 235.069 244.928 238.981 1.00 14.70 108 GLN A O 1
ATOM 834 N N . GLN A 1 109 ? 234.407 243.912 240.877 1.00 12.35 109 GLN A N 1
ATOM 835 C CA . GLN A 1 109 ? 234.191 242.637 240.198 1.00 12.10 109 GLN A CA 1
ATOM 836 C C . GLN A 1 109 ? 233.032 242.717 239.211 1.00 10.92 109 GLN A C 1
ATOM 837 O O . GLN A 1 109 ? 233.034 242.013 238.195 1.00 12.53 109 GLN A O 1
ATOM 843 N N . ILE A 1 110 ? 232.031 243.551 239.494 1.00 9.76 110 ILE A N 1
ATOM 844 C CA . ILE A 1 110 ? 230.981 243.795 238.503 1.00 8.65 110 ILE A CA 1
ATOM 845 C C . ILE A 1 110 ? 231.529 244.599 237.323 1.00 9.42 110 ILE A C 1
ATOM 846 O O . ILE A 1 110 ? 231.214 244.325 236.153 1.00 9.25 110 ILE A O 1
ATOM 851 N N . GLN A 1 111 ? 232.356 245.605 237.611 1.00 9.68 111 GLN A N 1
ATOM 852 C CA . GLN A 1 111 ? 232.945 246.418 236.552 1.00 9.33 111 GLN A CA 1
ATOM 853 C C . GLN A 1 111 ? 233.843 245.590 235.642 1.00 9.49 111 GLN A C 1
ATOM 854 O O . GLN A 1 111 ? 234.015 245.926 234.466 1.00 9.85 111 GLN A O 1
ATOM 860 N N . VAL A 1 112 ? 234.418 244.508 236.169 1.00 8.93 112 VAL A N 1
ATOM 861 C CA . VAL A 1 112 ? 235.240 243.621 235.347 1.00 8.21 112 VAL A CA 1
ATOM 862 C C . VAL A 1 112 ? 234.423 243.052 234.191 1.00 7.37 112 VAL A C 1
ATOM 863 O O . VAL A 1 112 ? 234.890 243.003 233.047 1.00 8.49 112 VAL A O 1
ATOM 867 N N . GLU A 1 113 ? 233.191 242.618 234.467 1.00 7.65 113 GLU A N 1
ATOM 868 C CA . GLU A 1 113 ? 232.326 242.135 233.395 1.00 8.43 113 GLU A CA 1
ATOM 869 C C . GLU A 1 113 ? 231.804 243.278 232.535 1.00 8.19 113 GLU A C 1
ATOM 870 O O . GLU A 1 113 ? 231.640 243.114 231.317 1.00 7.60 113 GLU A O 1
ATOM 876 N N . VAL A 1 114 ? 231.534 244.433 233.150 1.00 7.97 114 VAL A N 1
ATOM 877 C CA . V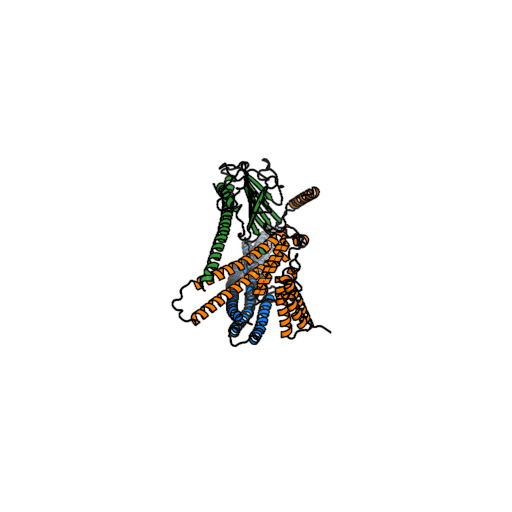AL A 1 114 ? 231.019 245.573 232.392 1.00 7.86 114 VAL A CA 1
ATOM 878 C C . VAL A 1 114 ? 232.016 246.005 231.320 1.00 8.13 114 VAL A C 1
ATOM 879 O O . VAL A 1 114 ? 231.633 246.353 230.195 1.00 8.65 114 VAL A O 1
ATOM 883 N N . SER A 1 115 ? 233.309 245.983 231.650 1.00 8.56 115 SER A N 1
ATOM 884 C CA . SER A 1 115 ? 234.338 246.340 230.677 1.00 7.19 115 SER A CA 1
ATOM 885 C C . SER A 1 115 ? 234.325 245.396 229.477 1.00 8.58 115 SER A C 1
ATOM 886 O O . SER A 1 115 ? 234.418 245.840 228.324 1.00 12.28 115 SER A O 1
ATOM 889 N N . GLN A 1 116 ? 234.191 244.091 229.729 1.00 7.18 116 GLN A N 1
ATOM 890 C CA . GLN A 1 116 ? 234.110 243.124 228.639 1.00 6.85 116 GLN A CA 1
ATOM 891 C C . GLN A 1 116 ? 232.880 243.368 227.776 1.00 7.46 116 GLN A C 1
ATOM 892 O O . GLN A 1 116 ? 232.942 243.258 226.546 1.00 8.44 116 GLN A O 1
ATOM 898 N N . LEU A 1 117 ? 231.750 243.693 228.405 1.00 7.51 117 LEU A N 1
ATOM 899 C CA . LEU A 1 117 ? 230.528 243.934 227.644 1.00 7.74 117 LEU A CA 1
ATOM 900 C C . LEU A 1 117 ? 230.649 245.178 226.766 1.00 8.99 117 LEU A C 1
ATOM 901 O O . LEU A 1 117 ? 230.215 245.174 225.607 1.00 9.08 117 LEU A O 1
ATOM 906 N N . VAL A 1 118 ? 231.249 246.246 227.296 1.00 9.41 118 VAL A N 1
ATOM 907 C CA . VAL A 1 118 ? 231.462 247.452 226.498 1.00 9.19 118 VAL A CA 1
ATOM 908 C C . VAL A 1 118 ? 232.387 247.154 225.323 1.00 10.41 118 VAL A C 1
ATOM 909 O O . VAL A 1 118 ? 232.138 247.586 224.184 1.00 11.31 118 VAL A O 1
ATOM 913 N N . ASP A 1 119 ? 233.456 246.392 225.573 1.00 10.19 119 ASP A N 1
ATOM 914 C CA . ASP A 1 119 ? 234.367 246.035 224.491 1.00 11.75 119 ASP A CA 1
ATOM 915 C C . ASP A 1 119 ? 233.662 245.212 223.421 1.00 10.58 119 ASP A C 1
ATOM 916 O O . ASP A 1 119 ? 233.910 245.395 222.225 1.00 11.52 119 ASP A O 1
ATOM 921 N N . GLU A 1 120 ? 232.779 244.298 223.829 1.00 8.41 120 GLU A N 1
ATOM 922 C CA . GLU A 1 120 ? 232.064 243.488 222.848 1.00 9.22 120 GLU A CA 1
ATOM 923 C C . GLU A 1 120 ? 231.078 244.327 222.040 1.00 10.25 120 GLU A C 1
ATOM 924 O O . GLU A 1 120 ? 230.884 244.080 220.844 1.00 9.92 120 GLU A O 1
ATOM 930 N N . ILE A 1 121 ? 230.451 245.327 222.666 1.00 9.57 121 ILE A N 1
ATOM 931 C CA . ILE A 1 121 ? 229.593 246.243 221.912 1.00 8.84 121 ILE A CA 1
ATOM 932 C C . ILE A 1 121 ? 230.407 246.962 220.842 1.00 10.11 121 ILE A C 1
ATOM 933 O O . ILE A 1 121 ? 229.998 247.060 219.674 1.00 9.81 121 ILE A O 1
ATOM 938 N N . ASP A 1 122 ? 231.579 247.470 221.229 1.00 10.07 122 ASP A N 1
ATOM 939 C CA . ASP A 1 122 ? 232.435 248.148 220.260 1.00 10.16 122 ASP A CA 1
ATOM 940 C C . ASP A 1 122 ? 232.858 247.205 219.138 1.00 10.52 122 ASP A C 1
ATOM 941 O O . ASP A 1 122 ? 232.877 247.595 217.966 1.00 11.20 122 ASP A O 1
ATOM 946 N N . ARG A 1 123 ? 233.198 245.960 219.479 1.00 8.81 123 ARG A N 1
ATOM 947 C CA . ARG A 1 123 ? 233.620 244.996 218.466 1.00 10.14 123 ARG A CA 1
ATOM 948 C C . ARG A 1 123 ? 232.496 244.691 217.481 1.00 10.69 123 ARG A C 1
ATOM 949 O O . ARG A 1 123 ? 232.729 244.606 216.268 1.00 10.45 123 ARG A O 1
ATOM 957 N N . ILE A 1 124 ? 231.270 244.518 217.986 1.00 10.33 124 ILE A N 1
ATOM 958 C CA . ILE A 1 124 ? 230.124 244.298 217.107 1.00 9.27 124 ILE A CA 1
ATOM 959 C C . ILE A 1 124 ? 229.952 245.476 216.162 1.00 9.80 124 ILE A C 1
ATOM 960 O O . ILE A 1 124 ? 229.742 245.299 214.956 1.00 10.35 124 ILE A O 1
ATOM 965 N N . ALA A 1 125 ? 230.030 246.697 216.695 1.00 10.14 125 ALA A N 1
ATOM 966 C CA . ALA A 1 125 ? 229.885 247.874 215.843 1.00 9.67 125 ALA A CA 1
ATOM 967 C C . ALA A 1 125 ? 230.981 247.928 214.786 1.00 10.47 125 ALA A C 1
ATOM 968 O O . ALA A 1 125 ? 230.734 248.336 213.645 1.00 11.08 125 ALA A O 1
ATOM 970 N N . SER A 1 126 ? 232.198 247.519 215.147 1.00 10.03 126 SER A N 1
ATOM 971 C CA . SER A 1 126 ? 233.330 247.634 214.237 1.00 10.23 126 SER A CA 1
ATOM 972 C C . SER A 1 126 ? 233.336 246.564 213.153 1.00 12.50 126 SER A C 1
ATOM 973 O O . SER A 1 126 ? 233.849 246.813 212.058 1.00 17.16 126 SER A O 1
ATOM 976 N N . GLN A 1 127 ? 232.794 245.377 213.423 1.00 12.69 127 GLN A N 1
ATOM 977 C CA . GLN A 1 127 ? 232.997 244.243 212.529 1.00 12.04 127 GLN A CA 1
ATOM 978 C C . GLN A 1 127 ? 231.727 243.753 211.840 1.00 13.17 127 GLN A C 1
ATOM 979 O O . GLN A 1 127 ? 231.754 242.692 211.210 1.00 20.23 127 GLN A O 1
ATOM 985 N N . ALA A 1 128 ? 230.623 244.488 211.929 1.00 11.06 128 ALA A N 1
ATOM 986 C CA . ALA A 1 128 ? 229.390 244.080 211.263 1.00 10.67 128 ALA A CA 1
ATOM 987 C C . ALA A 1 128 ? 229.473 244.425 209.780 1.00 13.05 128 ALA A C 1
ATOM 988 O O . ALA A 1 128 ? 229.582 245.600 209.416 1.00 13.97 128 ALA A O 1
ATOM 990 N N . GLU A 1 129 ? 229.414 243.406 208.925 1.00 12.91 129 GLU A N 1
ATOM 991 C CA . GLU A 1 129 ? 229.713 243.571 207.511 1.00 14.38 129 GLU A CA 1
ATOM 992 C C . GLU A 1 129 ? 228.675 242.863 206.654 1.00 12.71 129 GLU A C 1
ATOM 993 O O . GLU A 1 129 ? 228.118 241.835 207.044 1.00 15.41 129 GLU A O 1
ATOM 999 N N . PHE A 1 130 ? 228.432 243.425 205.472 1.00 11.55 130 PHE A N 1
ATOM 1000 C CA . PHE A 1 130 ? 227.720 242.735 204.400 1.00 9.94 130 PHE A CA 1
ATOM 1001 C C . PHE A 1 130 ? 228.486 242.998 203.113 1.00 12.51 130 PHE A C 1
ATOM 1002 O O . PHE A 1 130 ? 228.545 244.142 202.653 1.00 15.31 130 PHE A O 1
ATOM 1010 N N . ASN A 1 131 ? 229.063 241.945 202.536 1.00 12.13 131 ASN A N 1
ATOM 1011 C CA . ASN A 1 131 ? 229.868 242.047 201.318 1.00 13.11 131 ASN A CA 1
ATOM 1012 C C . ASN A 1 131 ? 230.992 243.068 201.492 1.00 16.25 131 ASN A C 1
ATOM 1013 O O . ASN A 1 131 ? 231.227 243.929 200.642 1.00 18.10 131 ASN A O 1
ATOM 1018 N N . LYS A 1 132 ? 231.674 242.976 202.635 1.00 18.39 132 LYS A N 1
ATOM 1019 C CA . LYS A 1 132 ? 232.843 243.773 203.005 1.00 19.25 132 LYS A CA 1
ATOM 1020 C C . LYS A 1 132 ? 232.527 245.235 203.288 1.00 19.54 132 LYS A C 1
ATOM 1021 O O . LYS A 1 132 ? 233.452 246.046 203.400 1.00 24.41 132 LYS A O 1
ATOM 1027 N N . MET A 1 133 ? 231.256 245.603 203.410 1.00 18.21 133 MET A N 1
ATOM 1028 C CA . MET A 1 133 ? 230.866 246.970 203.728 1.00 15.95 133 MET A CA 1
ATOM 1029 C C . MET A 1 133 ? 230.476 247.063 205.196 1.00 13.67 133 MET A C 1
ATOM 1030 O O . MET A 1 133 ? 229.609 246.316 205.660 1.00 15.87 133 MET A O 1
ATOM 1035 N N . LYS A 1 134 ? 231.114 247.976 205.922 1.00 13.21 134 LYS A N 1
ATOM 1036 C CA . LYS A 1 134 ? 230.729 248.226 207.303 1.00 12.78 134 LYS A CA 1
ATOM 1037 C C . LYS A 1 134 ? 229.347 248.864 207.348 1.00 12.07 134 LYS A C 1
ATOM 1038 O O . LYS A 1 134 ? 229.040 249.771 206.571 1.00 15.24 134 LYS A O 1
ATOM 1044 N N . LEU A 1 135 ? 228.510 248.389 208.264 1.00 10.32 135 LEU A N 1
ATOM 1045 C CA . LEU A 1 135 ? 227.117 248.812 208.344 1.00 10.79 135 LEU A CA 1
ATOM 1046 C C . LEU A 1 135 ? 226.801 249.669 209.557 1.00 10.86 135 LEU A C 1
ATOM 1047 O O . LEU A 1 135 ? 226.001 250.600 209.454 1.00 13.35 135 LEU A O 1
ATOM 1052 N N . LEU A 1 136 ? 227.403 249.377 210.709 1.00 10.41 136 LEU A N 1
ATOM 1053 C CA . LEU A 1 136 ? 227.023 249.988 211.974 1.00 10.22 136 LEU A CA 1
ATOM 1054 C C . LEU A 1 136 ? 228.006 251.054 212.440 1.00 10.72 136 LEU A C 1
ATOM 1055 O O . LEU A 1 136 ? 227.873 251.562 213.557 1.00 12.05 136 LEU A O 1
ATOM 1060 N N . THR A 1 137 ? 228.981 251.410 211.611 1.00 12.65 137 THR A N 1
ATOM 1061 C CA . THR A 1 137 ? 229.996 252.369 212.023 1.00 12.71 137 THR A CA 1
ATOM 1062 C C . THR A 1 137 ? 229.571 253.817 211.802 1.00 12.38 137 THR A C 1
ATOM 1063 O O . THR A 1 137 ? 230.129 254.716 212.441 1.00 15.52 137 THR A O 1
ATOM 1067 N N . GLY A 1 138 ? 228.585 254.063 210.943 1.00 13.52 138 GLY A N 1
ATOM 1068 C CA . GLY A 1 138 ? 228.099 255.409 210.719 1.00 11.90 138 GLY A CA 1
ATOM 1069 C C . GLY A 1 138 ? 228.241 255.884 209.289 1.00 11.46 138 GLY A C 1
ATOM 1070 O O . GLY A 1 138 ? 227.924 257.035 208.980 1.00 14.36 138 GLY A O 1
ATOM 1071 N N . ALA A 1 139 ? 228.721 255.005 208.408 1.00 11.47 139 ALA A N 1
ATOM 1072 C CA . ALA A 1 139 ? 228.907 255.379 207.010 1.00 11.77 139 ALA A CA 1
ATOM 1073 C C . ALA A 1 139 ? 227.581 255.704 206.337 1.00 13.00 139 ALA A C 1
ATOM 1074 O O . ALA A 1 139 ? 227.497 256.636 205.529 1.00 16.89 139 ALA A O 1
ATOM 1076 N N . PHE A 1 140 ? 226.531 254.948 206.654 1.00 13.09 140 PHE A N 1
ATOM 1077 C CA . PHE A 1 140 ? 225.234 255.096 206.010 1.00 10.50 140 PHE A CA 1
ATOM 1078 C C . PHE A 1 140 ? 224.239 255.862 206.875 1.00 11.23 140 PHE A C 1
ATOM 1079 O O . PHE A 1 140 ? 223.029 255.631 206.784 1.00 12.49 140 PHE A O 1
ATOM 1087 N N . ALA A 1 141 ? 224.728 256.767 207.718 1.00 12.06 141 ALA A N 1
ATOM 1088 C CA . ALA A 1 141 ? 223.859 257.605 208.526 1.00 14.50 141 ALA A CA 1
ATOM 1089 C C . ALA A 1 141 ? 223.286 258.743 207.684 1.00 17.05 141 ALA A C 1
ATOM 1090 O O . ALA A 1 141 ? 223.600 258.901 206.502 1.00 19.73 141 ALA A O 1
ATOM 1092 N N . ARG A 1 142 ? 222.422 259.541 208.308 1.00 18.81 142 ARG A N 1
ATOM 1093 C CA . ARG A 1 142 ? 221.753 260.629 207.607 1.00 19.06 142 ARG A CA 1
ATOM 1094 C C . ARG A 1 142 ? 222.488 261.959 207.738 1.00 23.10 142 ARG A C 1
ATOM 1095 O O . ARG A 1 142 ? 222.610 262.694 206.753 1.00 26.68 142 ARG A O 1
ATOM 1103 N N . LEU A 1 143 ? 222.988 262.282 208.930 1.00 26.69 143 LEU A N 1
ATOM 1104 C CA . LEU A 1 143 ? 223.546 263.605 209.187 1.00 31.39 143 LEU A CA 1
ATOM 1105 C C . LEU A 1 143 ? 224.843 263.862 208.428 1.00 32.03 143 LEU A C 1
ATOM 1106 O O . LEU A 1 143 ? 224.900 264.764 207.587 1.00 34.26 143 LEU A O 1
ATOM 1111 N N . ASN A 1 144 ? 225.890 263.085 208.706 1.00 29.91 144 ASN A N 1
ATOM 1112 C CA . ASN A 1 144 ? 227.204 263.274 208.093 1.00 30.30 144 ASN A CA 1
ATOM 1113 C C . ASN A 1 144 ? 227.696 261.951 207.516 1.00 29.56 144 ASN A C 1
ATOM 1114 O O . ASN A 1 144 ? 228.657 261.357 208.024 1.00 30.84 144 ASN A O 1
ATOM 1119 N N . PRO A 1 145 ? 227.067 261.466 206.451 1.00 26.01 145 PRO A N 1
ATOM 1120 C CA . PRO A 1 145 ? 227.473 260.180 205.882 1.00 22.64 145 PRO A CA 1
ATOM 1121 C C . PRO A 1 145 ? 228.758 260.283 205.077 1.00 22.42 145 PRO A C 1
ATOM 1122 O O . PRO A 1 145 ? 229.105 261.332 204.531 1.00 24.34 145 PRO A O 1
ATOM 1126 N N . THR A 1 146 ? 229.471 259.161 205.016 1.00 20.53 146 THR A N 1
ATOM 1127 C CA . THR A 1 146 ? 230.572 258.999 204.081 1.00 18.00 146 THR A CA 1
ATOM 1128 C C . THR A 1 146 ? 230.154 258.262 202.817 1.00 16.31 146 THR A C 1
ATOM 1129 O O . THR A 1 146 ? 230.922 258.235 201.851 1.00 20.28 146 THR A O 1
ATOM 1133 N N . ALA A 1 147 ? 228.960 257.677 202.806 1.00 14.71 147 ALA A N 1
ATOM 1134 C CA . ALA A 1 147 ? 228.445 256.948 201.656 1.00 13.45 147 ALA A CA 1
ATOM 1135 C C . ALA A 1 147 ? 226.930 256.874 201.784 1.00 12.03 147 ALA A C 1
ATOM 1136 O O . ALA A 1 147 ? 226.361 257.177 202.834 1.00 15.59 147 ALA A O 1
ATOM 1138 N N . SER A 1 148 ? 226.282 256.473 200.696 1.00 10.89 148 SER A N 1
ATOM 1139 C CA . SER A 1 148 ? 224.838 256.305 200.671 1.00 8.17 148 SER A CA 1
ATOM 1140 C C . SER A 1 148 ? 224.493 254.924 200.131 1.00 9.29 148 SER A C 1
ATOM 1141 O O . SER A 1 148 ? 225.216 254.364 199.305 1.00 12.33 148 SER A O 1
ATOM 1144 N N . MET A 1 149 ? 223.381 254.377 200.613 1.00 8.67 149 MET A N 1
ATOM 1145 C CA . MET A 1 149 ? 222.910 253.056 200.213 1.00 7.52 149 MET A CA 1
ATOM 1146 C C . MET A 1 149 ? 221.586 253.212 199.476 1.00 7.92 149 MET A C 1
ATOM 1147 O O . MET A 1 149 ? 220.571 253.575 200.079 1.00 10.22 149 MET A O 1
ATOM 1152 N N . TRP A 1 150 ? 221.601 252.947 198.175 1.00 6.57 150 TRP A N 1
ATOM 1153 C CA . TRP A 1 150 ? 220.399 252.932 197.357 1.00 6.25 150 TRP A CA 1
ATOM 1154 C C . TRP A 1 150 ? 220.174 251.522 196.835 1.00 7.51 150 TRP A C 1
ATOM 1155 O O . TRP A 1 150 ? 221.119 250.860 196.397 1.00 9.72 150 TRP A O 1
ATOM 1166 N N . PHE A 1 151 ? 218.930 251.063 196.893 1.00 8.14 151 PHE A N 1
ATOM 1167 C CA . PHE A 1 151 ? 218.524 249.799 196.299 1.00 6.42 151 PHE A CA 1
ATOM 1168 C C . PHE A 1 151 ? 217.752 250.107 195.025 1.00 6.90 151 PHE A C 1
ATOM 1169 O O . PHE A 1 151 ? 216.733 250.803 195.069 1.00 10.07 151 PHE A O 1
ATOM 1177 N N . HIS A 1 152 ? 218.242 249.604 193.897 1.00 6.71 152 HIS A N 1
ATOM 1178 C CA . HIS A 1 152 ? 217.565 249.798 192.618 1.00 6.23 152 HIS A CA 1
ATOM 1179 C C . HIS A 1 152 ? 216.510 248.711 192.475 1.00 6.99 152 HIS A C 1
ATOM 1180 O O . HIS A 1 152 ? 216.813 247.578 192.100 1.00 9.14 152 HIS A O 1
ATOM 1187 N N . ILE A 1 153 ? 215.262 249.060 192.765 1.00 7.61 153 ILE A N 1
ATOM 1188 C CA . ILE A 1 153 ? 214.190 248.084 192.879 1.00 7.58 153 ILE A CA 1
ATOM 1189 C C . ILE A 1 153 ? 213.218 248.170 191.702 1.00 7.63 153 ILE A C 1
ATOM 1190 O O . ILE A 1 153 ? 212.095 247.682 191.792 1.00 9.50 153 ILE A O 1
ATOM 1195 N N . GLY A 1 154 ? 213.639 248.776 190.594 1.00 7.99 154 GLY A N 1
ATOM 1196 C CA . GLY A 1 154 ? 212.814 248.874 189.409 1.00 6.95 154 GLY A CA 1
ATOM 1197 C C . GLY A 1 154 ? 213.632 248.600 188.164 1.00 9.55 154 GLY A C 1
ATOM 1198 O O . GLY A 1 154 ? 214.844 248.399 188.229 1.00 12.60 154 GLY A O 1
ATOM 1199 N N . ALA A 1 155 ? 212.946 248.600 187.027 1.00 11.03 155 ALA A N 1
ATOM 1200 C CA . ALA A 1 155 ? 213.562 248.267 185.752 1.00 9.85 155 ALA A CA 1
ATOM 1201 C C . ALA A 1 155 ? 214.053 249.483 184.977 1.00 11.74 155 ALA A C 1
ATOM 1202 O O . ALA A 1 155 ? 214.700 249.314 183.939 1.00 12.55 155 ALA A O 1
ATOM 1204 N N . ASN A 1 156 ? 213.784 250.695 185.449 1.00 11.51 156 ASN A N 1
ATOM 1205 C CA . ASN A 1 156 ? 214.102 251.904 184.701 1.00 9.77 156 ASN A CA 1
ATOM 1206 C C . ASN A 1 156 ? 215.125 252.749 185.465 1.00 10.75 156 ASN A C 1
ATOM 1207 O O . ASN A 1 156 ? 215.659 252.336 186.495 1.00 14.01 156 ASN A O 1
ATOM 1212 N N . MET A 1 157 ? 215.380 253.952 184.944 1.00 11.87 157 MET A N 1
ATOM 1213 C CA . MET A 1 157 ? 216.601 254.684 185.276 1.00 11.94 157 MET A CA 1
ATOM 1214 C C . MET A 1 157 ? 216.649 255.113 186.741 1.00 14.63 157 MET A C 1
ATOM 1215 O O . MET A 1 157 ? 217.642 254.862 187.434 1.00 22.64 157 MET A O 1
ATOM 1220 N N . HIS A 1 158 ? 215.599 255.767 187.236 1.00 9.33 158 HIS A N 1
ATOM 1221 C CA . HIS A 1 158 ? 215.664 256.441 188.530 1.00 10.29 158 HIS A CA 1
ATOM 1222 C C . HIS A 1 158 ? 214.834 255.750 189.607 1.00 10.61 158 HIS A C 1
ATOM 1223 O O . HIS A 1 158 ? 214.479 256.381 190.606 1.00 12.17 158 HIS A O 1
ATOM 1230 N N . GLN A 1 159 ? 214.525 254.467 189.431 1.00 10.16 159 GLN A N 1
ATOM 1231 C CA . GLN A 1 159 ? 213.648 253.747 190.354 1.00 8.99 159 GLN A CA 1
ATOM 1232 C C . GLN A 1 159 ? 214.494 253.121 191.459 1.00 8.45 159 GLN A C 1
ATOM 1233 O O . GLN A 1 159 ? 214.793 251.927 191.464 1.00 8.77 159 GLN A O 1
ATOM 1239 N N . ARG A 1 160 ? 214.872 253.956 192.424 1.00 9.18 160 ARG A N 1
ATOM 1240 C CA . ARG A 1 160 ? 215.719 253.531 193.527 1.00 9.37 160 ARG A CA 1
ATOM 1241 C C . ARG A 1 160 ? 215.251 254.185 194.819 1.00 9.16 160 ARG A C 1
ATOM 1242 O O . ARG A 1 160 ? 214.700 255.287 194.813 1.00 12.36 160 ARG A O 1
ATOM 1250 N N . GLU A 1 161 ? 215.484 253.490 195.930 1.00 9.43 161 GLU A N 1
ATOM 1251 C CA . GLU A 1 161 ? 215.112 253.962 197.255 1.00 9.78 161 GLU A CA 1
ATOM 1252 C C . GLU A 1 161 ? 216.331 253.917 198.163 1.00 9.34 161 GLU A C 1
ATOM 1253 O O . GLU A 1 161 ? 217.250 253.124 197.950 1.00 9.60 161 GLU A O 1
ATOM 1259 N N . ARG A 1 162 ? 216.324 254.764 199.188 1.00 8.93 162 ARG A N 1
ATOM 1260 C CA . ARG A 1 162 ? 217.460 254.927 200.081 1.00 7.45 162 ARG A CA 1
ATOM 1261 C C . ARG A 1 162 ? 217.182 254.295 201.441 1.00 8.16 162 ARG A C 1
ATOM 1262 O O . ARG A 1 162 ? 216.041 254.250 201.906 1.00 11.39 162 ARG A O 1
ATOM 1270 N N . VAL A 1 163 ? 218.247 253.805 202.071 1.00 8.11 163 VAL A N 1
ATOM 1271 C CA . VAL A 1 163 ? 218.196 253.207 203.399 1.00 8.05 163 VAL A CA 1
ATOM 1272 C C . VAL A 1 163 ? 219.247 253.886 204.268 1.00 8.12 163 VAL A C 1
ATOM 1273 O O . VAL A 1 163 ? 220.376 254.118 203.822 1.00 10.28 163 VAL A O 1
ATOM 1277 N N . TYR A 1 164 ? 218.874 254.221 205.501 1.00 7.36 164 TYR A N 1
ATOM 1278 C CA . TYR A 1 164 ? 219.784 254.804 206.476 1.00 7.99 164 TYR A CA 1
ATOM 1279 C C . TYR A 1 164 ? 220.042 253.818 207.608 1.00 9.11 164 TYR A C 1
ATOM 1280 O O . TYR A 1 164 ? 219.128 253.120 208.055 1.00 10.77 164 TYR A O 1
ATOM 1289 N N . ILE A 1 165 ? 221.293 253.752 208.058 1.00 10.24 165 ILE A N 1
ATOM 1290 C CA . ILE A 1 165 ? 221.669 253.001 209.252 1.00 10.20 165 ILE A CA 1
ATOM 1291 C C . ILE A 1 165 ? 222.556 253.896 210.105 1.00 11.73 165 ILE A C 1
ATOM 1292 O O . ILE A 1 165 ? 223.617 254.336 209.650 1.00 13.41 165 ILE A O 1
ATOM 1297 N N . GLU A 1 166 ? 222.134 254.149 211.341 1.00 13.47 166 GLU A N 1
ATOM 1298 C CA . GLU A 1 166 ? 222.855 255.043 212.231 1.00 14.68 166 GLU A CA 1
ATOM 1299 C C . GLU A 1 166 ? 224.011 254.318 212.921 1.00 13.77 166 GLU A C 1
ATOM 1300 O O . GLU A 1 166 ? 224.139 253.093 212.867 1.00 14.73 166 GLU A O 1
ATOM 1306 N N . THR A 1 167 ? 224.867 255.105 213.570 1.00 13.08 167 THR A N 1
ATOM 1307 C CA . THR A 1 167 ? 225.993 254.560 214.318 1.00 12.48 167 THR A CA 1
ATOM 1308 C C . THR A 1 167 ? 225.501 253.783 215.533 1.00 12.49 167 THR A C 1
ATOM 1309 O O . THR A 1 167 ? 224.563 254.200 216.216 1.00 16.10 167 THR A 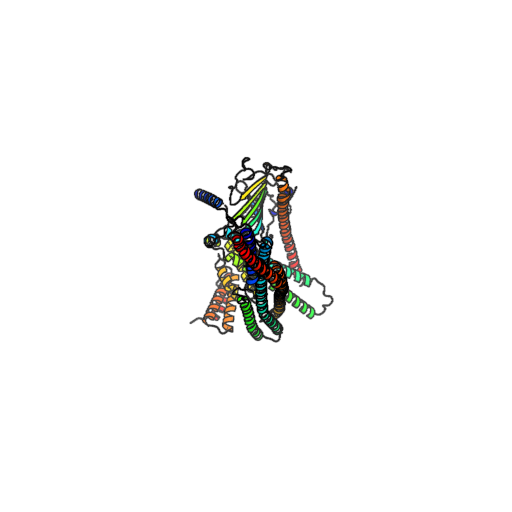O 1
ATOM 1313 N N . MET A 1 168 ? 226.145 252.651 215.807 1.00 10.16 168 MET A N 1
ATOM 1314 C CA . MET A 1 168 ? 225.724 251.753 216.875 1.00 11.63 168 MET A CA 1
ATOM 1315 C C . MET A 1 168 ? 226.907 251.310 217.727 1.00 11.15 168 MET A C 1
ATOM 1316 O O . MET A 1 168 ? 227.025 250.138 218.090 1.00 16.12 168 MET A O 1
ATOM 1321 N N . ASN A 1 169 ? 227.799 252.233 218.068 1.00 11.55 169 ASN A N 1
ATOM 1322 C CA . ASN A 1 169 ? 228.881 251.936 218.992 1.00 12.26 169 ASN A CA 1
ATOM 1323 C C . ASN A 1 169 ? 228.565 252.527 220.364 1.00 11.02 169 ASN A C 1
ATOM 1324 O O . ASN A 1 169 ? 227.503 253.111 220.589 1.00 9.91 169 ASN A O 1
ATOM 1329 N N . THR A 1 170 ? 229.512 252.374 221.293 1.00 12.62 170 THR A N 1
ATOM 1330 C CA . THR A 1 170 ? 229.294 252.823 222.666 1.00 12.15 170 THR A CA 1
ATOM 1331 C C . THR A 1 170 ? 229.087 254.330 222.740 1.00 12.64 170 THR A C 1
ATOM 1332 O O . THR A 1 170 ? 228.260 254.810 223.524 1.00 13.99 170 THR A O 1
ATOM 1336 N N . ALA A 1 171 ? 229.841 255.095 221.948 1.00 12.56 171 ALA A N 1
ATOM 1337 C CA . ALA A 1 171 ? 229.674 256.545 221.951 1.00 12.59 171 ALA A CA 1
ATOM 1338 C C . ALA A 1 171 ? 228.298 256.946 221.434 1.00 12.48 171 ALA A C 1
ATOM 1339 O O . ALA A 1 171 ? 227.642 257.821 222.009 1.00 15.25 171 ALA A O 1
ATOM 1341 N N . ALA A 1 172 ? 227.841 256.315 220.350 1.00 12.53 172 ALA A N 1
ATOM 1342 C CA . ALA A 1 172 ? 226.521 256.615 219.809 1.00 12.09 172 ALA A CA 1
ATOM 1343 C C . ALA A 1 172 ? 225.398 256.168 220.734 1.00 11.93 172 ALA A C 1
ATOM 1344 O O . ALA A 1 172 ? 224.288 256.699 220.641 1.00 14.07 172 ALA A O 1
ATOM 1346 N N . LEU A 1 173 ? 225.657 255.207 221.615 1.00 11.62 173 LEU A N 1
ATOM 1347 C CA . LEU A 1 173 ? 224.654 254.710 222.543 1.00 11.77 173 LEU A CA 1
ATOM 1348 C C . LEU A 1 173 ? 224.646 255.464 223.865 1.00 12.19 173 LEU A C 1
ATOM 1349 O O . LEU A 1 173 ? 223.848 255.133 224.746 1.00 13.96 173 LEU A O 1
ATOM 1354 N N . GLY A 1 174 ? 225.506 256.466 224.024 1.00 11.90 174 GLY A N 1
ATOM 1355 C CA . GLY A 1 174 ? 225.567 257.219 225.257 1.00 11.55 174 GLY A CA 1
ATOM 1356 C C . GLY A 1 174 ? 226.270 256.521 226.396 1.00 13.13 174 GLY A C 1
ATOM 1357 O O . GLY A 1 174 ? 226.230 257.021 227.524 1.00 15.86 174 GLY A O 1
ATOM 1358 N N . LEU A 1 175 ? 226.906 255.380 226.141 1.00 12.21 175 LEU A N 1
ATOM 1359 C CA . LEU A 1 175 ? 227.618 254.647 227.175 1.00 13.11 175 LEU A CA 1
ATOM 1360 C C . LEU A 1 175 ? 229.092 255.013 227.255 1.00 13.59 175 LEU A C 1
ATOM 1361 O O . LEU A 1 175 ? 229.777 254.563 228.178 1.00 14.35 175 LEU A O 1
ATOM 1366 N N . ARG A 1 176 ? 229.591 255.810 226.315 1.00 14.69 176 ARG A N 1
ATOM 1367 C CA . ARG A 1 176 ? 230.969 256.274 226.324 1.00 13.59 176 ARG A CA 1
ATOM 1368 C C . ARG A 1 176 ? 230.990 257.735 225.904 1.00 15.34 176 ARG A C 1
ATOM 1369 O O . ARG A 1 176 ? 230.267 258.132 224.988 1.00 16.67 176 ARG A O 1
ATOM 1377 N N . ASN A 1 177 ? 231.812 258.526 226.578 1.00 15.91 177 ASN A N 1
ATOM 1378 C CA . ASN A 1 177 ? 231.947 259.941 226.249 1.00 16.22 177 ASN A CA 1
ATOM 1379 C C . ASN A 1 177 ? 232.593 260.095 224.878 1.00 18.87 177 ASN A C 1
ATOM 1380 O O . ASN A 1 177 ? 233.696 259.581 224.665 1.00 20.04 177 ASN A O 1
ATOM 1385 N N . PRO A 1 178 ? 231.959 260.789 223.929 1.00 22.08 178 PRO A N 1
ATOM 1386 C CA . PRO A 1 178 ? 232.549 260.894 222.585 1.00 22.47 178 PRO A CA 1
ATOM 1387 C C . PRO A 1 178 ? 233.773 261.792 222.511 1.00 22.57 178 PRO A C 1
ATOM 1388 O O . PRO A 1 178 ? 234.523 261.696 221.533 1.00 26.42 178 PRO A O 1
ATOM 1392 N N . THR A 1 179 ? 234.004 262.655 223.499 1.00 22.55 179 THR A N 1
ATOM 1393 C CA . THR A 1 179 ? 235.150 263.558 223.491 1.00 23.20 179 THR A CA 1
ATOM 1394 C C . THR A 1 179 ? 236.304 263.068 224.357 1.00 24.19 179 THR A C 1
ATOM 1395 O O . THR A 1 179 ? 237.467 263.270 223.999 1.00 28.33 179 THR A O 1
ATOM 1399 N N . VAL A 1 180 ? 236.013 262.420 225.485 1.00 23.90 180 VAL A N 1
ATOM 1400 C CA . VAL A 1 180 ? 237.055 261.943 226.388 1.00 18.94 180 VAL A CA 1
ATOM 1401 C C . VAL A 1 180 ? 237.300 260.441 226.258 1.00 19.32 180 VAL A C 1
ATOM 1402 O O . VAL A 1 180 ? 238.406 259.978 226.578 1.00 19.71 180 VAL A O 1
ATOM 1406 N N . LEU A 1 181 ? 236.307 259.674 225.806 1.00 20.12 181 LEU A N 1
ATOM 1407 C CA . LEU A 1 181 ? 236.367 258.234 225.554 1.00 17.29 181 LEU A CA 1
ATOM 1408 C C . LEU A 1 181 ? 236.397 257.396 226.826 1.00 15.88 181 LEU A C 1
ATOM 1409 O O . LEU A 1 181 ? 236.645 256.187 226.751 1.00 17.66 181 LEU A O 1
ATOM 1414 N N . THR A 1 182 ? 236.157 257.992 227.989 1.00 15.40 182 THR A N 1
ATOM 1415 C CA . THR A 1 182 ? 235.847 257.214 229.179 1.00 13.51 182 THR A CA 1
ATOM 1416 C C . THR A 1 182 ? 234.410 256.715 229.089 1.00 14.12 182 THR A C 1
ATOM 1417 O O . THR A 1 182 ? 233.535 257.404 228.560 1.00 16.12 182 THR A O 1
ATOM 1421 N N . PHE A 1 183 ? 234.165 255.511 229.595 1.00 15.08 183 PHE A N 1
ATOM 1422 C CA . PHE A 1 183 ? 232.846 254.905 229.496 1.00 14.95 183 PHE A CA 1
ATOM 1423 C C . PHE A 1 183 ? 232.239 254.701 230.883 1.00 12.24 183 PHE A C 1
ATOM 1424 O O . PHE A 1 183 ? 232.806 255.091 231.905 1.00 12.86 183 PHE A O 1
ATOM 1432 N N . ILE A 1 184 ? 231.052 254.091 230.895 1.00 11.92 184 ILE A N 1
ATOM 1433 C CA . ILE A 1 184 ? 230.274 253.939 232.119 1.00 11.08 184 ILE A CA 1
ATOM 1434 C C . ILE A 1 184 ? 230.992 253.028 233.109 1.00 12.51 184 ILE A C 1
ATOM 1435 O O . ILE A 1 184 ? 231.727 252.107 232.731 1.00 14.18 184 ILE A O 1
ATOM 1440 N N . SER A 1 185 ? 230.768 253.286 234.395 1.00 12.15 185 SER A N 1
ATOM 1441 C CA . SER A 1 185 ? 231.338 252.492 235.470 1.00 12.17 185 SER A CA 1
ATOM 1442 C C . SER A 1 185 ? 230.261 252.153 236.490 1.00 13.21 185 SER A C 1
ATOM 1443 O O . SER A 1 185 ? 229.358 252.950 236.753 1.00 14.08 185 SER A O 1
ATOM 1446 N N . LEU A 1 186 ? 230.373 250.957 237.069 1.00 12.64 186 LEU A N 1
ATOM 1447 C CA . LEU A 1 186 ? 229.466 250.487 238.108 1.00 11.04 186 LEU A CA 1
ATOM 1448 C C . LEU A 1 186 ? 230.151 250.335 239.458 1.00 12.87 186 LEU A C 1
ATOM 1449 O O . LEU A 1 186 ? 229.574 249.732 240.368 1.00 13.80 186 LEU A O 1
ATOM 1454 N N . SER A 1 187 ? 231.367 250.860 239.613 1.00 11.92 187 SER A N 1
ATOM 1455 C CA . SER A 1 187 ? 232.143 250.603 240.820 1.00 12.33 187 SER A CA 1
ATOM 1456 C C . SER A 1 187 ? 231.675 251.417 242.019 1.00 11.43 187 SER A C 1
ATOM 1457 O O . SER A 1 187 ? 232.181 251.200 243.124 1.00 14.07 187 SER A O 1
ATOM 1460 N N . THR A 1 188 ? 230.730 252.335 241.837 1.00 12.83 188 THR A N 1
ATOM 1461 C CA . THR A 1 188 ? 230.177 253.129 242.924 1.00 11.59 188 THR A CA 1
ATOM 1462 C C . THR A 1 188 ? 228.658 253.045 242.870 1.00 11.09 188 THR A C 1
ATOM 1463 O O . THR A 1 188 ? 228.073 253.009 241.784 1.00 12.89 188 THR A O 1
ATOM 1467 N N . ALA A 1 189 ? 228.023 252.989 244.046 1.00 9.54 189 ALA A N 1
ATOM 1468 C CA . ALA A 1 189 ? 226.571 252.848 244.099 1.00 9.69 189 ALA A CA 1
ATOM 1469 C C . ALA A 1 189 ? 225.870 254.026 243.434 1.00 9.94 189 ALA A C 1
ATOM 1470 O O . ALA A 1 189 ? 224.870 253.843 242.731 1.00 10.07 189 ALA A O 1
ATOM 1472 N N . GLY A 1 190 ? 226.369 255.243 243.654 1.00 8.89 190 GLY A N 1
ATOM 1473 C CA . GLY A 1 190 ? 225.801 256.395 242.973 1.00 8.43 190 GLY A CA 1
ATOM 1474 C C . GLY A 1 190 ? 225.950 256.311 241.466 1.00 9.88 190 GLY A C 1
ATOM 1475 O O . GLY A 1 190 ? 225.011 256.601 240.722 1.00 10.36 190 GLY A O 1
ATOM 1476 N N . LYS A 1 191 ? 227.128 255.896 240.997 1.00 10.75 191 LYS A N 1
ATOM 1477 C CA . LYS A 1 191 ? 227.343 255.745 239.562 1.00 10.44 191 LYS A CA 1
ATOM 1478 C C . LYS A 1 191 ? 226.490 254.621 238.989 1.00 9.70 191 LYS A C 1
ATOM 1479 O O . LYS A 1 191 ? 226.000 254.723 237.860 1.00 9.45 191 LYS A O 1
ATOM 1485 N N . ALA A 1 192 ? 226.307 253.540 239.750 1.00 8.92 192 ALA A N 1
ATOM 1486 C CA . ALA A 1 192 ? 225.485 252.433 239.275 1.00 8.02 192 ALA A CA 1
ATOM 1487 C C . ALA A 1 192 ? 224.038 252.864 239.071 1.00 7.68 192 ALA A C 1
ATOM 1488 O O . ALA A 1 192 ? 223.385 252.431 238.115 1.00 7.14 192 ALA A O 1
ATOM 1490 N N . ASN A 1 193 ? 223.518 253.710 239.964 1.00 7.45 193 ASN A N 1
ATOM 1491 C CA . ASN A 1 193 ? 222.140 254.172 239.831 1.00 7.20 193 ASN A CA 1
ATOM 1492 C C . ASN A 1 193 ? 221.944 254.981 238.554 1.00 7.26 193 ASN A C 1
ATOM 1493 O O . ASN A 1 193 ? 220.943 254.810 237.852 1.00 8.74 193 ASN A O 1
ATOM 1498 N N . SER A 1 194 ? 222.889 255.866 238.237 1.00 7.20 194 SER A N 1
ATOM 1499 C CA . SER A 1 194 ? 222.764 256.669 237.028 1.00 8.68 194 SER A CA 1
ATOM 1500 C C . SER A 1 194 ? 223.043 255.861 235.767 1.00 8.99 194 SER A C 1
ATOM 1501 O O . SER A 1 194 ? 222.608 256.261 234.684 1.00 12.12 194 SER A O 1
ATOM 1504 N N . VAL A 1 195 ? 223.756 254.738 235.881 1.00 8.22 195 VAL A N 1
ATOM 1505 C CA . VAL A 1 195 ? 223.932 253.851 234.736 1.00 9.17 195 VAL A CA 1
ATOM 1506 C C . VAL A 1 195 ? 222.605 253.217 234.340 1.00 10.16 195 VAL A C 1
ATOM 1507 O O . VAL A 1 195 ? 222.347 252.992 233.151 1.00 12.19 195 VAL A O 1
ATOM 1511 N N . ILE A 1 196 ? 221.740 252.934 235.319 1.00 9.61 196 ILE A N 1
ATOM 1512 C CA . ILE A 1 196 ? 220.441 252.327 235.035 1.00 9.30 196 ILE A CA 1
ATOM 1513 C C . ILE A 1 196 ? 219.665 253.177 234.036 1.00 11.48 196 ILE A C 1
ATOM 1514 O O . ILE A 1 196 ? 219.089 252.663 233.071 1.00 13.74 196 ILE A O 1
ATOM 1519 N N . GLY A 1 197 ? 219.651 254.494 234.248 1.00 10.26 197 GLY A N 1
ATOM 1520 C CA . GLY A 1 197 ? 219.010 255.380 233.292 1.00 10.33 197 GLY A CA 1
ATOM 1521 C C . GLY A 1 197 ? 219.702 255.393 231.942 1.00 13.03 197 GLY A C 1
ATOM 1522 O O . GLY A 1 197 ? 219.044 255.424 230.899 1.00 15.07 197 GLY A O 1
ATOM 1523 N N . LEU A 1 198 ? 221.038 255.377 231.941 1.00 11.44 198 LEU A N 1
ATOM 1524 C CA . LEU A 1 198 ? 221.780 255.383 230.683 1.00 11.68 198 LEU A CA 1
ATOM 1525 C C . LEU A 1 198 ? 221.490 254.135 229.860 1.00 12.59 198 LEU A C 1
ATOM 1526 O O . LEU A 1 198 ? 221.403 254.203 228.629 1.00 12.83 198 LEU A O 1
ATOM 1531 N N . CYS A 1 199 ? 221.364 252.982 230.520 1.00 11.44 199 CYS A N 1
ATOM 1532 C CA . CYS A 1 199 ? 221.011 251.759 229.806 1.00 11.56 199 CYS A CA 1
ATOM 1533 C C . CYS A 1 199 ? 219.612 251.853 229.211 1.00 12.29 199 CYS A C 1
ATOM 1534 O O . CYS A 1 199 ? 219.364 251.347 228.111 1.00 11.90 199 CYS A O 1
ATOM 1537 N N . ASP A 1 200 ? 218.681 252.489 229.927 1.00 12.38 200 ASP A N 1
ATOM 1538 C CA . ASP A 1 200 ? 217.336 252.674 229.392 1.00 13.07 200 ASP A CA 1
ATOM 1539 C C . ASP A 1 200 ? 217.363 253.492 228.107 1.00 14.49 200 ASP A C 1
ATOM 1540 O O . ASP A 1 200 ? 216.689 253.149 227.130 1.00 13.79 200 ASP A O 1
ATOM 1545 N N . ASP A 1 201 ? 218.139 254.579 228.091 1.00 13.21 201 ASP A N 1
ATOM 1546 C CA . ASP A 1 201 ? 218.267 255.382 226.879 1.00 12.84 201 ASP A CA 1
ATOM 1547 C C . ASP A 1 201 ? 218.936 254.594 225.760 1.00 12.60 201 ASP A C 1
ATOM 1548 O O . ASP A 1 201 ? 218.525 254.682 224.598 1.00 15.44 201 ASP A O 1
ATOM 1553 N N . ALA A 1 202 ? 219.977 253.827 226.090 1.00 10.76 202 ALA A N 1
ATOM 1554 C CA . ALA A 1 202 ? 220.654 253.023 225.078 1.00 9.54 202 ALA A CA 1
ATOM 1555 C C . ALA A 1 202 ? 219.712 251.990 224.474 1.00 8.99 202 ALA A C 1
ATOM 1556 O O . ALA A 1 202 ? 219.705 251.783 223.255 1.00 8.28 202 ALA A O 1
ATOM 1558 N N . LEU A 1 203 ? 218.904 251.336 225.312 1.00 8.61 203 LEU A N 1
ATOM 1559 C CA . LEU A 1 203 ? 217.965 250.334 224.818 1.00 8.90 203 LEU A CA 1
ATOM 1560 C C . LEU A 1 203 ? 216.945 250.952 223.871 1.00 8.93 203 LEU A C 1
ATOM 1561 O O . LEU A 1 203 ? 216.564 250.337 222.870 1.00 9.73 203 LEU A O 1
ATOM 1566 N N . ARG A 1 204 ? 216.487 252.169 224.175 1.00 9.71 204 ARG A N 1
ATOM 1567 C CA . ARG A 1 204 ? 215.527 252.841 223.305 1.00 10.92 204 ARG A CA 1
ATOM 1568 C C . ARG A 1 204 ? 216.135 253.143 221.939 1.00 9.65 204 ARG A C 1
ATOM 1569 O O . ARG A 1 204 ? 215.450 253.053 220.914 1.00 10.47 204 ARG A O 1
ATOM 1577 N N . VAL A 1 205 ? 217.417 253.509 221.905 1.00 8.84 205 VAL A N 1
ATOM 1578 C CA . VAL A 1 205 ? 218.084 253.786 220.635 1.00 7.80 205 VAL A CA 1
ATOM 1579 C C . VAL A 1 205 ? 218.203 252.515 219.804 1.00 7.87 205 VAL A C 1
ATOM 1580 O O . VAL A 1 205 ? 217.997 252.529 218.585 1.00 8.43 205 VAL A O 1
ATOM 1584 N N . ILE A 1 206 ? 218.552 251.398 220.445 1.00 9.04 206 ILE A N 1
ATOM 1585 C CA . ILE A 1 206 ? 218.645 250.129 219.731 1.00 8.90 206 ILE A CA 1
ATOM 1586 C C . ILE A 1 206 ? 217.269 249.686 219.246 1.00 8.10 206 ILE A C 1
ATOM 1587 O O . ILE A 1 206 ? 217.114 249.230 218.108 1.00 7.78 206 ILE A O 1
ATOM 1592 N N . SER A 1 207 ? 216.251 249.820 220.098 1.00 7.69 207 SER A N 1
ATOM 1593 C CA . SER A 1 207 ? 214.897 249.440 219.710 1.00 7.69 207 SER A CA 1
ATOM 1594 C C . SER A 1 207 ? 214.404 250.267 218.529 1.00 7.62 207 SER A C 1
ATOM 1595 O O . SER A 1 207 ? 213.683 249.759 217.664 1.00 6.90 207 SER A O 1
ATOM 1598 N N . LYS A 1 208 ? 214.771 251.550 218.488 1.00 7.46 208 LYS A N 1
ATOM 1599 C CA . LYS A 1 208 ? 214.374 252.409 217.377 1.00 7.00 208 LYS A CA 1
ATOM 1600 C C . LYS A 1 208 ? 215.047 251.990 216.074 1.00 7.03 208 LYS A C 1
ATOM 1601 O O . LYS A 1 208 ? 214.411 251.990 215.015 1.00 7.23 208 LYS A O 1
ATOM 1607 N N . GLN A 1 209 ? 216.335 251.642 216.129 1.00 7.00 209 GLN A N 1
ATOM 1608 C CA . GLN A 1 209 ? 217.038 251.218 214.922 1.00 7.37 209 GLN A CA 1
ATOM 1609 C C . GLN A 1 209 ? 216.483 249.906 214.381 1.00 7.02 209 GLN A C 1
ATOM 1610 O O . GLN A 1 209 ? 216.374 249.730 213.163 1.00 7.04 209 GLN A O 1
ATOM 1616 N N . ARG A 1 210 ? 216.135 248.970 215.269 1.00 6.50 210 ARG A N 1
ATOM 1617 C CA . ARG A 1 210 ? 215.557 247.707 214.821 1.00 6.25 210 ARG A CA 1
ATOM 1618 C C . ARG A 1 210 ? 214.203 247.925 214.158 1.00 5.70 210 ARG A C 1
ATOM 1619 O O . ARG A 1 210 ? 213.880 247.272 213.161 1.00 5.63 210 ARG A O 1
ATOM 1627 N N . ALA A 1 211 ? 213.395 248.839 214.700 1.00 4.40 211 ALA A N 1
ATOM 1628 C CA . ALA A 1 211 ? 212.108 249.146 214.084 1.00 4.77 211 ALA A CA 1
ATOM 1629 C C . ALA A 1 211 ? 212.288 249.738 212.690 1.00 5.22 211 ALA A C 1
ATOM 1630 O O . ALA A 1 211 ? 211.501 249.449 211.781 1.00 4.70 211 ALA A O 1
ATOM 1632 N N . ASP A 1 212 ? 213.306 250.583 212.508 1.00 5.25 212 ASP A N 1
ATOM 1633 C CA . ASP A 1 212 ? 213.573 251.144 211.188 1.00 4.74 212 ASP A CA 1
ATOM 1634 C C . ASP A 1 212 ? 213.926 250.054 210.183 1.00 5.49 212 ASP A C 1
ATOM 1635 O O . ASP A 1 212 ? 213.433 250.061 209.050 1.00 5.60 212 ASP A O 1
ATOM 1640 N N . LEU A 1 213 ? 214.780 249.109 210.578 1.00 4.96 213 LEU A N 1
ATOM 1641 C CA . LEU A 1 213 ? 215.162 248.037 209.666 1.00 4.93 213 LEU A CA 1
ATOM 1642 C C . LEU A 1 213 ? 213.992 247.099 209.393 1.00 4.57 213 LEU A C 1
ATOM 1643 O O . LEU A 1 213 ? 213.820 246.624 208.265 1.00 5.55 213 LEU A O 1
ATOM 1648 N N . GLY A 1 214 ? 213.179 246.819 210.412 1.00 3.63 214 GLY A N 1
ATOM 1649 C CA . GLY A 1 214 ? 211.965 246.056 210.180 1.00 4.02 214 GLY A CA 1
ATOM 1650 C C . GLY A 1 214 ? 211.021 246.756 209.223 1.00 5.28 214 GLY A C 1
ATOM 1651 O O . GLY A 1 214 ? 210.353 246.113 208.411 1.00 5.54 214 GLY A O 1
ATOM 1652 N N . ALA A 1 215 ? 210.944 248.085 209.316 1.00 4.23 215 ALA A N 1
ATOM 1653 C CA . ALA A 1 215 ? 210.152 248.851 208.361 1.00 4.65 215 ALA A CA 1
ATOM 1654 C C . ALA A 1 215 ? 210.736 248.754 206.956 1.00 4.64 215 ALA A C 1
ATOM 1655 O O . ALA A 1 215 ? 209.994 248.600 205.980 1.00 6.55 215 ALA A O 1
ATOM 1657 N N . TYR A 1 216 ? 212.063 248.843 206.835 1.00 3.86 216 TYR A N 1
ATOM 1658 C CA . TYR A 1 216 ? 212.699 248.704 205.529 1.00 4.19 216 TYR A CA 1
ATOM 1659 C C . TYR A 1 216 ? 212.440 247.326 204.940 1.00 6.10 216 TYR A C 1
ATOM 1660 O O . TYR A 1 216 ? 212.184 247.192 203.739 1.00 7.17 216 TYR A O 1
ATOM 1669 N N . TYR A 1 217 ? 212.511 246.288 205.775 1.00 5.77 217 TYR A N 1
ATOM 1670 C CA . TYR A 1 217 ? 212.305 244.926 205.300 1.00 6.10 217 TYR A CA 1
ATOM 1671 C C . TYR A 1 217 ? 210.878 244.717 204.808 1.00 7.27 217 TYR A C 1
ATOM 1672 O O . TYR A 1 217 ? 210.661 244.080 203.771 1.00 8.21 217 TYR A O 1
ATOM 1681 N N . ASN A 1 218 ? 209.895 245.239 205.544 1.00 6.79 218 ASN A N 1
ATOM 1682 C CA . ASN A 1 218 ? 208.499 245.052 205.161 1.00 7.33 218 ASN A CA 1
ATOM 1683 C C . ASN A 1 218 ? 208.198 245.701 203.817 1.00 8.67 218 ASN A C 1
ATOM 1684 O O . ASN A 1 218 ? 207.470 245.133 202.996 1.00 9.40 218 ASN A O 1
ATOM 1689 N N . ARG A 1 219 ? 208.741 246.897 203.575 1.00 6.91 219 ARG A N 1
ATOM 1690 C CA . ARG A 1 219 ? 208.497 247.570 202.304 1.00 7.54 219 ARG A CA 1
ATOM 1691 C C . ARG A 1 219 ? 209.095 246.791 201.137 1.00 8.10 219 ARG A C 1
ATOM 1692 O O . ARG A 1 219 ? 208.447 246.620 200.099 1.00 8.90 219 ARG A O 1
ATOM 1700 N N . MET A 1 220 ? 210.330 246.307 201.291 1.00 8.54 220 MET A N 1
ATOM 1701 C CA . MET A 1 220 ? 210.957 245.522 200.231 1.00 8.93 220 MET A CA 1
ATOM 1702 C C . MET A 1 220 ? 210.199 244.230 199.961 1.00 8.88 220 MET A C 1
ATOM 1703 O O . MET A 1 220 ? 210.176 243.755 198.821 1.00 9.57 220 MET A O 1
ATOM 1708 N N . GLU A 1 221 ? 209.589 243.642 200.993 1.00 9.26 221 GLU A N 1
ATOM 1709 C CA . GLU A 1 221 ? 208.782 242.444 200.792 1.00 9.77 221 GLU A CA 1
ATOM 1710 C C . GLU A 1 221 ? 207.585 242.728 199.892 1.00 10.65 221 GLU A C 1
ATOM 1711 O O . GLU A 1 221 ? 207.271 241.934 198.997 1.00 11.87 221 GLU A O 1
ATOM 1717 N N . HIS A 1 222 ? 206.900 243.854 200.117 1.00 10.00 222 HIS A N 1
ATOM 1718 C CA . HIS A 1 222 ? 205.797 244.240 199.242 1.00 8.27 222 HIS A CA 1
ATOM 1719 C C . HIS A 1 222 ? 206.284 244.500 197.823 1.00 8.21 222 HIS A C 1
ATOM 1720 O O . HIS A 1 222 ? 205.644 244.080 196.852 1.00 9.14 222 HIS A O 1
ATOM 1727 N N . ALA A 1 223 ? 207.412 245.199 197.684 1.00 6.67 223 ALA A N 1
ATOM 1728 C CA . ALA A 1 223 ? 207.935 245.512 196.358 1.00 6.49 223 ALA A CA 1
ATOM 1729 C C . ALA A 1 223 ? 208.315 244.249 195.596 1.00 8.35 223 ALA A C 1
ATOM 1730 O O . ALA A 1 223 ? 208.032 244.130 194.399 1.00 9.02 223 ALA A O 1
ATOM 1732 N N . ALA A 1 224 ? 208.958 243.295 196.274 1.00 8.35 224 ALA A N 1
ATOM 1733 C CA . ALA A 1 224 ? 209.335 242.046 195.620 1.00 9.19 224 ALA A CA 1
ATOM 1734 C C . ALA A 1 224 ? 208.108 241.275 195.151 1.00 9.96 224 ALA A C 1
ATOM 1735 O O . ALA A 1 224 ? 208.112 240.690 194.062 1.00 11.24 224 ALA A O 1
ATOM 1737 N N . LYS A 1 225 ? 207.052 241.252 195.965 1.00 9.36 225 LYS A N 1
ATOM 1738 C CA . LYS A 1 225 ? 205.814 240.604 195.547 1.00 10.87 225 LYS A CA 1
ATOM 1739 C C . LYS A 1 225 ? 205.191 241.327 194.360 1.00 9.94 225 LYS A C 1
ATOM 1740 O O . LYS A 1 225 ? 204.647 240.690 193.450 1.00 10.47 225 LYS A O 1
ATOM 1746 N N . GLY A 1 226 ? 205.248 242.659 194.360 1.00 8.57 226 GLY A N 1
ATOM 1747 C CA . GLY A 1 226 ? 204.730 243.412 193.231 1.00 6.03 226 GLY A CA 1
ATOM 1748 C C . GLY A 1 226 ? 205.534 243.199 191.963 1.00 7.87 226 GLY A C 1
ATOM 1749 O O . GLY A 1 226 ? 204.969 243.094 190.872 1.00 9.42 226 GLY A O 1
ATOM 1750 N N . LEU A 1 227 ? 206.863 243.135 192.087 1.00 7.77 227 LEU A N 1
ATOM 1751 C CA . LEU A 1 227 ? 207.707 242.931 190.913 1.00 7.51 227 LEU A CA 1
ATOM 1752 C C . LEU A 1 227 ? 207.422 241.586 190.257 1.00 7.88 227 LEU A C 1
ATOM 1753 O O . LEU A 1 227 ? 207.402 241.479 189.026 1.00 8.02 227 LEU A O 1
ATOM 1758 N N . MET A 1 228 ? 207.206 240.547 191.067 1.00 8.03 228 MET A N 1
ATOM 1759 C CA . MET A 1 228 ? 206.835 239.246 190.523 1.00 9.23 228 MET A CA 1
ATOM 1760 C C . MET A 1 228 ? 205.496 239.316 189.802 1.00 9.17 228 MET A C 1
ATOM 1761 O O . MET A 1 228 ? 205.329 238.730 188.727 1.00 8.97 228 MET A O 1
ATOM 1766 N N . ASN A 1 229 ? 204.529 240.027 190.386 1.00 7.58 229 ASN A N 1
ATOM 1767 C CA . ASN A 1 229 ? 203.241 240.228 189.730 1.00 6.95 229 ASN A CA 1
ATOM 1768 C C . ASN A 1 229 ? 203.400 241.007 188.431 1.00 7.58 229 ASN A C 1
ATOM 1769 O O . ASN A 1 229 ? 202.769 240.680 187.420 1.00 7.32 229 ASN A O 1
ATOM 1774 N N . ALA A 1 230 ? 204.234 242.049 188.442 1.00 7.40 230 ALA A N 1
ATOM 1775 C CA . ALA A 1 230 ? 204.470 242.819 187.226 1.00 6.35 230 ALA A CA 1
ATOM 1776 C C . ALA A 1 230 ? 205.148 241.968 186.161 1.00 7.17 230 ALA A C 1
ATOM 1777 O O . ALA A 1 230 ? 204.827 242.075 184.972 1.00 7.46 230 ALA A O 1
ATOM 1779 N N . TYR A 1 231 ? 206.088 241.116 186.571 1.00 7.11 231 TYR A N 1
ATOM 1780 C CA . TYR A 1 231 ? 206.791 240.264 185.619 1.00 6.70 231 TYR A CA 1
ATOM 1781 C C . TYR A 1 231 ? 205.834 239.310 184.912 1.00 7.48 231 TYR A C 1
ATOM 1782 O O . TYR A 1 231 ? 205.909 239.140 183.691 1.00 6.97 231 TYR A O 1
ATOM 1791 N N . GLU A 1 232 ? 204.919 238.689 185.661 1.00 7.92 232 GLU A N 1
ATOM 1792 C CA . GLU A 1 232 ? 203.974 237.756 185.053 1.00 9.36 232 GLU A CA 1
ATOM 1793 C C . GLU A 1 232 ? 203.088 238.449 184.025 1.00 8.57 232 GLU A C 1
ATOM 1794 O O . GLU A 1 232 ? 202.874 237.924 182.927 1.00 7.91 232 GLU A O 1
ATOM 1800 N N . ASN A 1 233 ? 202.564 239.631 184.362 1.00 8.08 233 ASN A N 1
ATOM 1801 C CA . ASN A 1 233 ? 201.678 240.340 183.444 1.00 7.06 233 ASN A CA 1
ATOM 1802 C C . ASN A 1 233 ? 202.410 240.780 182.182 1.00 6.94 233 ASN A C 1
ATOM 1803 O O . ASN A 1 233 ? 201.862 240.690 181.079 1.00 8.48 233 ASN A O 1
ATOM 1808 N N . THR A 1 234 ? 203.643 241.275 182.323 1.00 7.05 234 THR A N 1
ATOM 1809 C CA . THR A 1 234 ? 204.389 241.735 181.155 1.00 6.14 234 THR A CA 1
ATOM 1810 C C . THR A 1 234 ? 204.730 240.580 180.221 1.00 6.64 234 THR A C 1
ATOM 1811 O O . THR A 1 234 ? 204.591 240.703 178.999 1.00 7.82 234 THR A O 1
ATOM 1815 N N . GLN A 1 235 ? 205.175 239.450 180.776 1.00 6.74 235 GLN A N 1
ATOM 1816 C CA . GLN A 1 235 ? 205.517 238.300 179.943 1.00 6.98 235 GLN A CA 1
ATOM 1817 C C . GLN A 1 235 ? 204.297 237.779 179.192 1.00 7.65 235 GLN A C 1
ATOM 1818 O O . GLN A 1 235 ? 204.410 237.330 178.046 1.00 9.05 235 GLN A O 1
ATOM 1824 N N . ALA A 1 236 ? 203.123 237.825 179.825 1.00 6.90 236 ALA A N 1
ATOM 1825 C CA . ALA A 1 236 ? 201.892 237.468 179.126 1.00 8.81 236 ALA A CA 1
ATOM 1826 C C . ALA A 1 236 ? 201.596 238.449 177.998 1.00 9.80 236 ALA A C 1
ATOM 1827 O O . ALA A 1 236 ? 201.140 238.048 176.922 1.00 11.05 236 ALA A O 1
ATOM 1829 N N . SER A 1 237 ? 201.851 239.740 178.226 1.00 8.72 237 SER A N 1
ATOM 1830 C CA . SER A 1 237 ? 201.661 240.735 177.173 1.00 8.70 237 SER A CA 1
ATOM 1831 C C . SER A 1 237 ? 202.629 240.517 176.017 1.00 9.17 237 SER A C 1
ATOM 1832 O O . SER A 1 237 ? 202.255 240.666 174.849 1.00 11.95 237 SER A O 1
ATOM 1835 N N . GLU A 1 238 ? 203.886 240.187 176.325 1.00 9.62 238 GLU A N 1
ATOM 1836 C CA . GLU A 1 238 ? 204.872 239.935 175.278 1.00 9.89 238 GLU A CA 1
ATOM 1837 C C . GLU A 1 238 ? 204.518 238.695 174.464 1.00 11.12 238 GLU A C 1
ATOM 1838 O O . GLU A 1 238 ? 204.629 238.702 173.234 1.00 12.44 238 GLU A O 1
ATOM 1844 N N . SER A 1 239 ? 204.086 237.625 175.134 1.00 9.95 239 SER A N 1
ATOM 1845 C CA . SER A 1 239 ? 203.738 236.395 174.428 1.00 11.72 239 SER A CA 1
ATOM 1846 C C . SER A 1 239 ? 202.582 236.617 173.460 1.00 13.01 239 SER A C 1
ATOM 1847 O O . SER A 1 239 ? 202.611 236.125 172.327 1.00 13.10 239 SER A O 1
ATOM 1850 N N . ARG A 1 240 ? 201.561 237.366 173.883 1.00 11.59 240 ARG A N 1
ATOM 1851 C CA . ARG A 1 240 ? 200.405 237.617 173.028 1.00 12.18 240 ARG A CA 1
ATOM 1852 C C . ARG A 1 240 ? 200.767 238.378 171.759 1.00 11.70 240 ARG A C 1
ATOM 1853 O O . ARG A 1 240 ? 200.048 238.271 170.761 1.00 16.29 240 ARG A O 1
ATOM 1861 N N . ILE A 1 241 ? 201.855 239.142 171.771 1.00 11.70 241 ILE A N 1
ATOM 1862 C CA . ILE A 1 241 ? 202.270 239.888 170.588 1.00 12.18 241 ILE A CA 1
ATOM 1863 C C . ILE A 1 241 ? 203.283 239.108 169.761 1.00 14.62 241 ILE A C 1
ATOM 1864 O O . ILE A 1 241 ? 203.226 239.117 168.530 1.00 18.80 241 ILE A O 1
ATOM 1869 N N . ARG A 1 242 ? 204.211 238.418 170.418 1.00 13.50 242 ARG A N 1
ATOM 1870 C CA . ARG A 1 242 ? 205.367 237.829 169.755 1.00 15.44 242 ARG A CA 1
ATOM 1871 C C . ARG A 1 242 ? 205.200 236.351 169.422 1.00 16.56 242 ARG A C 1
ATOM 1872 O O . ARG A 1 242 ? 205.667 235.909 168.370 1.00 16.02 242 ARG A O 1
ATOM 1880 N N . ASP A 1 243 ? 204.546 235.575 170.283 1.00 15.54 243 ASP A N 1
ATOM 1881 C CA . ASP A 1 243 ? 204.547 234.124 170.148 1.00 16.01 243 ASP A CA 1
ATOM 1882 C C . ASP A 1 243 ? 203.483 233.665 169.158 1.00 17.49 243 ASP A C 1
ATOM 1883 O O . ASP A 1 243 ? 202.330 234.100 169.222 1.00 22.00 243 ASP A O 1
ATOM 1888 N N . THR A 1 244 ? 203.874 232.780 168.246 1.00 16.01 244 THR A N 1
ATOM 1889 C CA . THR A 1 244 ? 202.961 232.292 167.224 1.00 21.10 244 THR A CA 1
ATOM 1890 C C . THR A 1 244 ? 202.022 231.234 167.792 1.00 18.82 244 THR A C 1
ATOM 1891 O O . THR A 1 244 ? 202.351 230.520 168.743 1.00 19.98 244 THR A O 1
ATOM 1895 N N . ASP A 1 245 ? 200.834 231.150 167.203 1.00 19.96 245 ASP A N 1
ATOM 1896 C CA . ASP A 1 245 ? 199.873 230.101 167.525 1.00 20.11 245 ASP A CA 1
ATOM 1897 C C . ASP A 1 245 ? 200.189 228.896 166.649 1.00 18.73 245 ASP A C 1
ATOM 1898 O O . ASP A 1 245 ? 199.971 228.930 165.435 1.00 20.11 245 ASP A O 1
ATOM 1903 N N . MET A 1 246 ? 200.721 227.836 167.262 1.00 17.77 246 MET A N 1
ATOM 1904 C CA . MET A 1 246 ? 201.150 226.675 166.488 1.00 18.60 246 MET A CA 1
ATOM 1905 C C . MET A 1 246 ? 199.972 226.000 165.797 1.00 16.66 246 MET A C 1
ATOM 1906 O O . MET A 1 246 ? 200.078 225.588 164.637 1.00 17.06 246 MET A O 1
ATOM 1911 N N . ALA A 1 247 ? 198.838 225.885 166.492 1.00 18.36 247 ALA A N 1
ATOM 1912 C CA . ALA A 1 247 ? 197.669 225.247 165.896 1.00 17.14 247 ALA A CA 1
ATOM 1913 C C . ALA A 1 247 ? 197.152 226.042 164.703 1.00 18.00 247 ALA A C 1
ATOM 1914 O O . ALA A 1 247 ? 196.780 225.463 163.677 1.00 21.13 247 ALA A O 1
ATOM 1916 N N . GLU A 1 248 ? 197.122 227.371 164.820 1.00 19.16 248 GLU A N 1
ATOM 1917 C CA . GLU A 1 248 ? 196.679 228.204 163.706 1.00 18.35 248 GLU A CA 1
ATOM 1918 C C . GLU A 1 248 ? 197.716 228.239 162.589 1.00 17.90 248 GLU A C 1
ATOM 1919 O O . GLU A 1 248 ? 197.361 228.260 161.405 1.00 17.54 248 GLU A O 1
ATOM 1925 N N . GLN A 1 249 ? 199.002 228.251 162.946 1.00 17.03 249 GLN A N 1
ATOM 1926 C CA . GLN A 1 249 ? 200.053 228.313 161.936 1.00 14.99 249 GLN A CA 1
ATOM 1927 C C . GLN A 1 249 ? 200.160 227.016 161.146 1.00 15.54 249 GLN A C 1
ATOM 1928 O O . GLN A 1 249 ? 200.484 227.047 159.954 1.00 15.05 249 GLN A O 1
ATOM 1934 N N . MET A 1 250 ? 199.909 225.873 161.789 1.00 15.70 250 MET A N 1
ATOM 1935 C CA . MET A 1 250 ? 199.935 224.597 161.080 1.00 15.18 250 MET A CA 1
ATOM 1936 C C . MET A 1 250 ? 198.863 224.542 159.999 1.00 14.77 250 MET A C 1
ATOM 1937 O O . MET A 1 250 ? 199.075 223.956 158.932 1.00 15.79 250 MET A O 1
ATO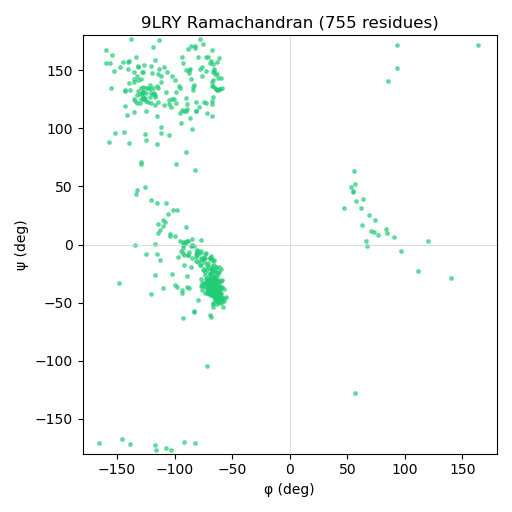M 1942 N N . THR A 1 251 ? 197.695 225.128 160.268 1.00 13.45 251 THR A N 1
ATOM 1943 C CA . THR A 1 251 ? 196.640 225.181 159.262 1.00 13.51 251 THR A CA 1
ATOM 1944 C C . THR A 1 251 ? 197.079 225.985 158.043 1.00 14.47 251 THR A C 1
ATOM 1945 O O . THR A 1 251 ? 196.816 225.591 156.902 1.00 15.61 251 THR A O 1
ATOM 1949 N N . SER A 1 252 ? 197.750 227.117 158.268 1.00 14.78 252 SER A N 1
ATOM 1950 C CA . SER A 1 252 ? 198.279 227.902 157.157 1.00 15.05 252 SER A CA 1
ATOM 1951 C C . SER A 1 252 ? 199.349 227.129 156.396 1.00 14.91 252 SER A C 1
ATOM 1952 O O . SER A 1 252 ? 199.403 227.182 155.163 1.00 15.22 252 SER A O 1
ATOM 1955 N N . PHE A 1 253 ? 200.209 226.408 157.118 1.00 14.61 253 PHE A N 1
ATOM 1956 C CA . PHE A 1 253 ? 201.274 225.647 156.473 1.00 13.84 253 PHE A CA 1
ATOM 1957 C C . PHE A 1 253 ? 200.709 224.573 155.551 1.00 14.31 253 PHE A C 1
ATOM 1958 O O . PHE A 1 253 ? 201.202 224.383 154.434 1.00 15.09 253 PHE A O 1
ATOM 1966 N N . THR A 1 254 ? 199.671 223.864 156.000 1.00 13.38 254 THR A N 1
ATOM 1967 C CA . THR A 1 254 ? 199.065 222.825 155.174 1.00 13.60 254 THR A CA 1
ATOM 1968 C C . THR A 1 254 ? 198.430 223.411 153.918 1.00 14.21 254 THR A C 1
ATOM 1969 O O . THR A 1 254 ? 198.549 222.836 152.830 1.00 14.56 254 THR A 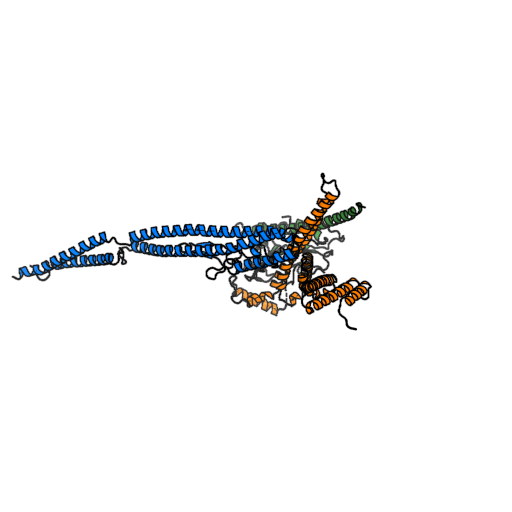O 1
ATOM 1973 N N . ARG A 1 255 ? 197.753 224.556 154.048 1.00 13.87 255 ARG A N 1
ATOM 1974 C CA . ARG A 1 255 ? 197.092 225.165 152.898 1.00 14.22 255 ARG A CA 1
ATOM 1975 C C . ARG A 1 255 ? 198.094 225.542 151.813 1.00 15.44 255 ARG A C 1
ATOM 1976 O O . ARG A 1 255 ? 197.856 225.291 150.626 1.00 16.55 255 ARG A O 1
ATOM 1984 N N . TYR A 1 256 ? 199.226 226.135 152.199 1.00 15.24 256 TYR A N 1
ATOM 1985 C CA . TYR A 1 256 ? 200.228 226.528 151.211 1.00 15.52 256 TYR A CA 1
ATOM 1986 C C . TYR A 1 256 ? 200.917 225.314 150.603 1.00 14.07 256 TYR A C 1
ATOM 1987 O O . TYR A 1 256 ? 201.253 225.318 149.414 1.00 16.78 256 TYR A O 1
ATOM 1996 N N . GLN A 1 257 ? 201.140 224.271 151.403 1.00 14.88 257 GLN A N 1
ATOM 1997 C CA . GLN A 1 257 ? 201.771 223.062 150.886 1.00 16.57 257 GLN A CA 1
ATOM 1998 C C . GLN A 1 257 ? 200.915 222.409 149.808 1.00 17.36 257 GLN A C 1
ATOM 1999 O O . GLN A 1 257 ? 201.436 221.933 148.793 1.00 19.67 257 GLN A O 1
ATOM 2005 N N . ILE A 1 258 ? 199.597 222.372 150.009 1.00 15.87 258 ILE A N 1
ATOM 2006 C CA . ILE A 1 258 ? 198.712 221.806 148.996 1.00 16.04 258 ILE A CA 1
ATOM 2007 C C . ILE A 1 258 ? 198.676 222.697 147.759 1.00 15.14 258 ILE A C 1
ATOM 2008 O O . ILE A 1 258 ? 198.632 222.205 146.625 1.00 15.72 258 ILE A O 1
ATOM 2013 N N . LEU A 1 259 ? 198.712 224.018 147.953 1.00 14.03 259 LEU A N 1
ATOM 2014 C CA . LEU A 1 259 ? 198.693 224.937 146.818 1.00 13.30 259 LEU A CA 1
ATOM 2015 C C . LEU A 1 259 ? 199.921 224.753 145.936 1.00 14.70 259 LEU A C 1
ATOM 2016 O O . LEU A 1 259 ? 199.838 224.870 144.709 1.00 14.56 259 LEU A O 1
ATOM 2021 N N . THR A 1 260 ? 201.072 224.467 146.547 1.00 13.79 260 THR A N 1
ATOM 2022 C CA . THR A 1 260 ? 202.269 224.165 145.770 1.00 15.41 260 THR A CA 1
ATOM 2023 C C . THR A 1 260 ? 202.081 222.902 144.937 1.00 15.30 260 THR A C 1
ATOM 2024 O O . THR A 1 260 ? 202.505 222.845 143.777 1.00 15.23 260 THR A O 1
ATOM 2028 N N . GLN A 1 261 ? 201.440 221.881 145.511 1.00 15.96 261 GLN A N 1
ATOM 2029 C CA . GLN A 1 261 ? 201.206 220.644 144.772 1.00 16.07 261 GLN A CA 1
ATOM 2030 C C . GLN A 1 261 ? 200.291 220.876 143.576 1.00 15.96 261 GLN A C 1
ATOM 2031 O O . GLN A 1 261 ? 200.539 220.350 142.485 1.00 17.71 261 GLN A O 1
ATOM 2037 N N . ALA A 1 262 ? 199.229 221.663 143.760 1.00 15.69 262 ALA A N 1
ATOM 2038 C CA . ALA A 1 262 ? 198.316 221.949 142.658 1.00 13.93 262 ALA A CA 1
ATOM 2039 C C . ALA A 1 262 ? 199.005 222.740 141.553 1.00 15.50 262 ALA A C 1
ATOM 2040 O O . ALA A 1 262 ? 198.809 222.460 140.365 1.00 16.97 262 ALA A O 1
ATOM 2042 N N . ALA A 1 263 ? 199.815 223.735 141.923 1.00 14.67 263 ALA A N 1
ATOM 2043 C CA . ALA A 1 263 ? 200.512 224.530 140.917 1.00 14.01 263 ALA A CA 1
ATOM 2044 C C . ALA A 1 263 ? 201.515 223.687 140.140 1.00 14.94 263 ALA A C 1
ATOM 2045 O O . ALA A 1 263 ? 201.666 223.853 138.925 1.00 15.39 263 ALA A O 1
ATOM 2047 N N . THR A 1 264 ? 202.217 222.780 140.826 1.00 14.75 264 THR A N 1
ATOM 2048 C CA . THR A 1 264 ? 203.153 221.894 140.142 1.00 15.19 264 THR A CA 1
ATOM 2049 C C . THR A 1 264 ? 202.430 220.950 139.188 1.00 16.35 264 THR A C 1
ATOM 2050 O O . THR A 1 264 ? 202.910 220.697 138.077 1.00 17.35 264 THR A O 1
ATOM 2054 N N . SER A 1 265 ? 201.279 220.416 139.604 1.00 16.94 265 SER A N 1
ATOM 2055 C CA . SER A 1 265 ? 200.511 219.536 138.729 1.00 16.86 265 SER A CA 1
ATOM 2056 C C . SER A 1 265 ? 200.043 220.267 137.478 1.00 17.47 265 SER A C 1
ATOM 2057 O O . SER A 1 265 ? 200.083 219.712 136.374 1.00 21.12 265 SER A O 1
ATOM 2060 N N . MET A 1 266 ? 199.592 221.513 137.627 1.00 16.34 266 MET A N 1
ATOM 2061 C CA . MET A 1 266 ? 199.126 222.261 136.466 1.00 17.12 266 MET A CA 1
ATOM 2062 C C . MET A 1 266 ? 200.280 222.704 135.579 1.00 18.33 266 MET A C 1
ATOM 2063 O O . MET A 1 266 ? 200.120 222.788 134.356 1.00 19.90 266 MET A O 1
ATOM 2068 N N . LEU A 1 267 ? 201.443 222.993 136.169 1.00 17.53 267 LEU A N 1
ATOM 2069 C CA . LEU A 1 267 ? 202.601 223.387 135.372 1.00 16.67 267 LEU A CA 1
ATOM 2070 C C . LEU A 1 267 ? 203.043 222.261 134.447 1.00 18.80 267 LEU A C 1
ATOM 2071 O O . LEU A 1 267 ? 203.400 222.503 133.289 1.00 20.90 267 LEU A O 1
ATOM 2076 N N . ALA A 1 268 ? 203.030 221.021 134.944 1.00 18.48 268 ALA A N 1
ATOM 2077 C CA . ALA A 1 268 ? 203.320 219.874 134.091 1.00 18.11 268 ALA A CA 1
ATOM 2078 C C . ALA A 1 268 ? 202.278 219.715 132.990 1.00 23.02 268 ALA A C 1
ATOM 2079 O O . ALA A 1 268 ? 202.595 219.222 131.903 1.00 25.13 268 ALA A O 1
ATOM 2081 N N . GLN A 1 269 ? 201.031 220.113 133.255 1.00 22.00 269 GLN A N 1
ATOM 2082 C CA . GLN A 1 269 ? 200.000 220.069 132.222 1.00 22.88 269 GLN A CA 1
ATOM 2083 C C . GLN A 1 269 ? 200.240 221.128 131.154 1.00 24.68 269 GLN A C 1
ATOM 2084 O O . GLN A 1 269 ? 200.010 220.880 129.965 1.00 29.07 269 GLN A O 1
ATOM 2090 N N . ALA A 1 270 ? 200.693 222.317 131.561 1.00 22.63 270 ALA A N 1
ATOM 2091 C CA . ALA A 1 270 ? 200.897 223.403 130.608 1.00 23.82 270 ALA A CA 1
ATOM 2092 C C . ALA A 1 270 ? 202.054 223.106 129.663 1.00 25.76 270 ALA A C 1
ATOM 2093 O O . ALA A 1 270 ? 202.040 223.535 128.503 1.00 28.92 270 ALA A O 1
ATOM 2095 N N . ASN A 1 271 ? 203.071 222.389 130.142 1.00 25.73 271 ASN A N 1
ATOM 2096 C CA . ASN A 1 271 ? 204.190 222.027 129.278 1.00 27.77 271 ASN A CA 1
ATOM 2097 C C . ASN A 1 271 ? 203.769 221.014 128.220 1.00 33.94 271 ASN A C 1
ATOM 2098 O O . ASN A 1 271 ? 204.206 221.097 127.067 1.00 39.20 271 ASN A O 1
ATOM 2103 N N . MET A 1 272 ? 202.925 220.050 128.592 1.00 33.81 272 MET A N 1
ATOM 2104 C CA . MET A 1 272 ? 202.474 219.029 127.655 1.00 37.14 272 MET A CA 1
ATOM 2105 C C . MET A 1 272 ? 201.443 219.548 126.663 1.00 40.01 272 MET A C 1
ATOM 2106 O O . MET A 1 272 ? 201.277 218.950 125.595 1.00 43.91 272 MET A O 1
ATOM 2111 N N . LYS A 1 273 ? 200.748 220.638 126.994 1.00 38.99 273 LYS A N 1
ATOM 2112 C CA . LYS A 1 273 ? 199.697 221.153 126.122 1.00 40.43 273 LYS A CA 1
ATOM 2113 C C . LYS A 1 273 ? 200.244 221.575 124.764 1.00 46.27 273 LYS A C 1
ATOM 2114 O O . LYS A 1 273 ? 199.543 221.466 123.751 1.00 52.56 273 LYS A O 1
ATOM 2120 N N . SER A 1 274 ? 201.496 222.034 124.716 1.00 46.55 274 SER A N 1
ATOM 2121 C CA . SER A 1 274 ? 202.052 222.546 123.468 1.00 50.61 274 SER A CA 1
ATOM 2122 C C . SER A 1 274 ? 202.270 221.445 122.437 1.00 53.70 274 SER A C 1
ATOM 2123 O O . SER A 1 274 ? 202.270 221.720 121.233 1.00 56.38 274 SER A O 1
ATOM 2126 N N . GLN A 1 275 ? 202.454 220.201 122.880 1.00 53.60 275 GLN A N 1
ATOM 2127 C CA . GLN A 1 275 ? 202.768 219.107 121.967 1.00 56.49 275 GLN A CA 1
ATOM 2128 C C . GLN A 1 275 ? 201.576 218.653 121.136 1.00 61.06 275 GLN A C 1
ATOM 2129 O O . GLN A 1 275 ? 201.761 217.843 120.222 1.00 64.88 275 GLN A O 1
ATOM 2135 N N . SER A 1 276 ? 200.369 219.145 121.425 1.00 61.77 276 SER A N 1
ATOM 2136 C CA . SER A 1 276 ? 199.178 218.635 120.753 1.00 64.03 276 SER A CA 1
ATOM 2137 C C . SER A 1 276 ? 199.207 218.922 119.256 1.00 68.66 276 SER A C 1
ATOM 2138 O O . SER A 1 276 ? 198.833 218.065 118.447 1.00 74.21 276 SER A O 1
ATOM 2141 N N . VAL A 1 277 ? 199.648 220.120 118.864 1.00 68.84 277 VAL A N 1
ATOM 2142 C CA . VAL A 1 277 ? 199.598 220.509 117.456 1.00 72.21 277 VAL A CA 1
ATOM 2143 C C . VAL A 1 277 ? 200.798 220.039 116.653 1.00 76.87 277 VAL A C 1
ATOM 2144 O O . VAL A 1 277 ? 200.862 220.307 115.447 1.00 79.60 277 VAL A O 1
ATOM 2148 N N . MET A 1 278 ? 201.753 219.352 117.279 1.00 77.32 278 MET A N 1
ATOM 2149 C CA . MET A 1 278 ? 202.894 218.834 116.535 1.00 80.86 278 MET A CA 1
ATOM 2150 C C . MET A 1 278 ? 202.541 217.619 115.689 1.00 84.19 278 MET A C 1
ATOM 2151 O O . MET A 1 278 ? 203.352 217.214 114.849 1.00 87.19 278 MET A O 1
ATOM 2156 N N . ARG A 1 279 ? 201.364 217.034 115.884 1.00 84.84 279 ARG A N 1
ATOM 2157 C CA . ARG A 1 279 ? 200.938 215.882 115.100 1.00 88.59 279 ARG A CA 1
ATOM 2158 C C . ARG A 1 279 ? 200.507 216.305 113.700 1.00 89.24 279 ARG A C 1
ATOM 2159 O O . ARG A 1 279 ? 200.072 215.479 112.898 1.00 91.63 279 ARG A O 1
ATOM 2167 N N . SER B 2 53 ? 215.232 307.839 209.891 1.00 69.96 17 SER C N 1
ATOM 2168 C CA . SER B 2 53 ? 215.533 306.596 210.592 1.00 75.59 17 SER C CA 1
ATOM 2169 C C . SER B 2 53 ? 215.681 306.835 212.090 1.00 80.54 17 SER C C 1
ATOM 2170 O O . SER B 2 53 ? 215.144 306.081 212.901 1.00 78.26 17 SER C O 1
ATOM 2173 N N . GLU B 2 54 ? 216.428 307.882 212.443 1.00 81.16 18 GLU C N 1
ATOM 2174 C CA . GLU B 2 54 ? 216.693 308.329 213.808 1.00 84.45 18 GLU C CA 1
ATOM 2175 C C . GLU B 2 54 ? 217.542 307.343 214.602 1.00 84.50 18 GLU C C 1
ATOM 2176 O O . GLU B 2 54 ? 217.853 307.616 215.767 1.00 82.17 18 GLU C O 1
ATOM 2182 N N . VAL B 2 55 ? 217.928 306.207 214.016 1.00 84.61 19 VAL C N 1
ATOM 2183 C CA . VAL B 2 55 ? 218.835 305.294 214.703 1.00 80.68 19 VAL C CA 1
ATOM 2184 C C . VAL B 2 55 ? 220.222 305.907 214.815 1.00 81.18 19 VAL C C 1
ATOM 2185 O O . VAL B 2 55 ? 220.997 305.552 215.711 1.00 84.33 19 VAL C O 1
ATOM 2189 N N . ASN B 2 56 ? 220.562 306.829 213.913 1.00 80.63 20 ASN C N 1
ATOM 2190 C CA . ASN B 2 56 ? 221.836 307.530 214.018 1.00 84.15 20 ASN C CA 1
ATOM 2191 C C . ASN B 2 56 ? 221.879 308.392 215.274 1.00 86.94 20 ASN C C 1
ATOM 2192 O O . ASN B 2 56 ? 222.928 308.516 215.918 1.00 87.95 20 ASN C O 1
ATOM 2197 N N . LYS B 2 57 ? 220.746 309.004 215.632 1.00 89.16 21 LYS C N 1
ATOM 2198 C CA . LYS B 2 57 ? 220.612 309.634 216.942 1.00 88.14 21 LYS C CA 1
ATOM 2199 C C . LYS B 2 57 ? 220.790 308.606 218.054 1.00 86.38 21 LYS C C 1
ATOM 2200 O O . LYS B 2 57 ? 221.510 308.852 219.029 1.00 84.13 21 LYS C O 1
ATOM 2206 N N . ARG B 2 58 ? 220.162 307.436 217.911 1.00 85.91 22 ARG C N 1
ATOM 2207 C CA . ARG B 2 58 ? 220.293 306.395 218.924 1.00 81.55 22 ARG C CA 1
ATOM 2208 C C . ARG B 2 58 ? 221.743 305.953 219.076 1.00 81.55 22 ARG C C 1
ATOM 2209 O O . ARG B 2 58 ? 222.208 305.703 220.194 1.00 82.23 22 ARG C O 1
ATOM 2217 N N . LEU B 2 59 ? 222.475 305.857 217.965 1.00 81.58 23 LEU C N 1
ATOM 2218 C CA . LEU B 2 59 ? 223.884 305.488 218.037 1.00 82.75 23 LEU C CA 1
ATOM 2219 C C . LEU B 2 59 ? 224.712 306.525 218.785 1.00 83.65 23 LEU C C 1
ATOM 2220 O O . LEU B 2 59 ? 225.821 306.210 219.232 1.00 82.93 23 LEU C O 1
ATOM 2225 N N . ARG B 2 60 ? 224.210 307.754 218.923 1.00 85.45 24 ARG C N 1
ATOM 2226 C CA . ARG B 2 60 ? 224.868 308.736 219.776 1.00 87.90 24 ARG C CA 1
ATOM 2227 C C . ARG B 2 60 ? 224.580 308.505 221.254 1.00 88.37 24 ARG C C 1
ATOM 2228 O O . ARG B 2 60 ? 225.308 309.032 222.101 1.00 87.96 24 ARG C O 1
ATOM 2236 N N . LEU B 2 61 ? 223.543 307.733 221.579 1.00 86.00 25 LEU C N 1
ATOM 2237 C CA . LEU B 2 61 ? 223.217 307.414 222.964 1.00 84.73 25 LEU C CA 1
ATOM 2238 C C . LEU B 2 61 ? 224.120 306.341 223.555 1.00 83.58 25 LEU C C 1
ATOM 2239 O O . LEU B 2 61 ? 224.032 306.078 224.759 1.00 85.31 25 LEU C O 1
ATOM 2244 N N . HIS B 2 62 ? 224.975 305.715 222.750 1.00 82.93 26 HIS C N 1
ATOM 2245 C CA . HIS B 2 62 ? 225.903 304.704 223.234 1.00 79.05 26 HIS C CA 1
ATOM 2246 C C . HIS B 2 62 ? 227.235 305.294 223.674 1.00 80.04 26 HIS C C 1
ATOM 2247 O O . HIS B 2 62 ? 228.207 304.549 223.832 1.00 79.10 26 HIS C O 1
ATOM 2254 N N . THR B 2 63 ? 227.302 306.610 223.871 1.00 81.01 27 THR C N 1
ATOM 2255 C CA . THR B 2 63 ? 228.490 307.226 224.448 1.00 86.09 27 THR C CA 1
ATOM 2256 C C . THR B 2 63 ? 228.625 306.940 225.937 1.00 85.36 27 THR C C 1
ATOM 2257 O O . THR B 2 63 ? 229.651 307.293 226.529 1.00 83.91 27 THR C O 1
ATOM 2261 N N . VAL B 2 64 ? 227.612 306.325 226.553 1.00 83.53 28 VAL C N 1
ATOM 2262 C CA . VAL B 2 64 ? 227.703 305.945 227.958 1.00 83.90 28 VAL C CA 1
ATOM 2263 C C . VAL B 2 64 ? 228.772 304.878 228.168 1.00 83.25 28 VAL C C 1
ATOM 2264 O O . VAL B 2 64 ? 229.449 304.866 229.203 1.00 84.22 28 VAL C O 1
ATOM 2268 N N . LEU B 2 65 ? 228.951 303.974 227.200 1.00 82.06 29 LEU C N 1
ATOM 2269 C CA . LEU B 2 65 ? 229.913 302.887 227.334 1.00 78.78 29 LEU C CA 1
ATOM 2270 C C . LEU B 2 65 ? 231.359 303.360 227.299 1.00 78.76 29 LEU C C 1
ATOM 2271 O O . LEU B 2 65 ? 232.254 302.568 227.610 1.00 79.17 29 LEU C O 1
ATOM 2276 N N . PHE B 2 66 ? 231.609 304.618 226.932 1.00 79.12 30 PHE C N 1
ATOM 2277 C CA . PHE B 2 66 ? 232.984 305.098 226.834 1.00 80.29 30 PHE C CA 1
ATOM 2278 C C . PHE B 2 66 ? 233.672 305.103 228.193 1.00 82.60 30 PHE C C 1
ATOM 2279 O O . PHE B 2 66 ? 234.858 304.769 228.296 1.00 82.36 30 PHE C O 1
ATOM 2287 N N . LYS B 2 67 ? 232.952 305.488 229.244 1.00 87.34 31 LYS C N 1
ATOM 2288 C CA . LYS B 2 67 ? 233.498 305.520 230.593 1.00 89.35 31 LYS C CA 1
ATOM 2289 C C . LYS B 2 67 ? 233.017 304.357 231.450 1.00 86.27 31 LYS C C 1
ATOM 2290 O O . LYS B 2 67 ? 233.268 304.344 232.658 1.00 88.57 31 LYS C O 1
ATOM 2296 N N . MET B 2 68 ? 232.336 303.382 230.855 1.00 82.76 32 MET C N 1
ATOM 2297 C CA . MET B 2 68 ? 231.840 302.216 231.573 1.00 80.19 32 MET C CA 1
ATOM 2298 C C . MET B 2 68 ? 232.805 301.058 231.358 1.00 78.76 32 MET C C 1
ATOM 2299 O O . MET B 2 68 ? 233.054 300.658 230.215 1.00 79.99 32 MET C O 1
ATOM 2304 N N . LYS B 2 69 ? 233.349 300.526 232.450 1.00 77.66 33 LYS C N 1
ATOM 2305 C CA . LYS B 2 69 ? 234.286 299.411 232.362 1.00 76.51 33 LYS C CA 1
ATOM 2306 C C . LYS B 2 69 ? 233.527 298.151 231.969 1.00 73.54 33 LYS C C 1
ATOM 2307 O O . LYS B 2 69 ? 232.704 297.646 232.738 1.00 72.57 33 LYS C O 1
ATOM 2313 N N . VAL B 2 70 ? 233.800 297.643 230.773 1.00 69.92 34 VAL C N 1
ATOM 2314 C CA . VAL B 2 70 ? 233.075 296.501 230.230 1.00 66.79 34 VAL C CA 1
ATOM 2315 C C . VAL B 2 70 ? 233.811 295.223 230.610 1.00 64.72 34 VAL C C 1
ATOM 2316 O O . VAL B 2 70 ? 234.944 294.993 230.174 1.00 63.76 34 VAL C O 1
ATOM 2320 N N . ARG B 2 71 ? 233.166 294.393 231.430 1.00 62.07 35 ARG C N 1
ATOM 2321 C CA . ARG B 2 71 ? 233.690 293.086 231.793 1.00 60.01 35 ARG C CA 1
ATOM 2322 C C . ARG B 2 71 ? 232.821 291.929 231.332 1.00 57.65 35 ARG C C 1
ATOM 2323 O O . ARG B 2 71 ? 233.349 290.830 231.130 1.00 60.15 35 ARG C O 1
ATOM 2331 N N . THR B 2 72 ? 231.521 292.136 231.158 1.00 55.13 36 THR C N 1
ATOM 2332 C CA . THR B 2 72 ? 230.604 291.096 230.713 1.00 53.49 36 THR C CA 1
ATOM 2333 C C . THR B 2 72 ? 230.253 291.354 229.254 1.00 49.80 36 THR C C 1
ATOM 2334 O O . THR B 2 72 ? 229.790 292.446 228.908 1.00 51.88 36 THR C O 1
ATOM 2338 N N . LEU B 2 73 ? 230.478 290.355 228.407 1.00 45.14 37 LEU C N 1
ATOM 2339 C CA . LEU B 2 73 ? 230.194 290.445 226.986 1.00 40.53 37 LEU C CA 1
ATOM 2340 C C . LEU B 2 73 ? 229.419 289.221 226.525 1.00 37.76 37 LEU C C 1
ATOM 2341 O O . LEU B 2 73 ? 229.516 288.152 227.135 1.00 40.16 37 LEU C O 1
ATOM 2346 N N . PRO B 2 74 ? 228.638 289.350 225.457 1.00 37.44 38 PRO C N 1
ATOM 2347 C CA . PRO B 2 74 ? 227.967 288.179 224.883 1.00 33.61 38 PRO C CA 1
ATOM 2348 C C . PRO B 2 74 ? 228.972 287.212 224.274 1.00 30.39 38 PRO C C 1
ATOM 2349 O O . PRO B 2 74 ? 230.152 287.517 224.088 1.00 31.81 38 PRO C O 1
ATOM 2353 N N . HIS B 2 75 ? 228.479 286.015 223.968 1.00 29.88 39 HIS C N 1
ATOM 2354 C CA . HIS B 2 75 ? 229.328 284.971 223.409 1.00 25.37 39 HIS C CA 1
ATOM 2355 C C . HIS B 2 75 ? 229.892 285.396 222.058 1.00 28.69 39 HIS C C 1
ATOM 2356 O O . HIS B 2 75 ? 229.162 285.890 221.194 1.00 30.87 39 HIS C O 1
ATOM 2363 N N . LYS B 2 76 ? 231.201 285.196 221.883 1.00 27.44 40 LYS C N 1
ATOM 2364 C CA . LYS B 2 76 ? 231.898 285.495 220.629 1.00 27.27 40 LYS C CA 1
ATOM 2365 C C . LYS B 2 76 ? 231.730 286.956 220.217 1.00 29.89 40 LYS C C 1
ATOM 2366 O O . LYS B 2 76 ? 231.610 287.274 219.034 1.00 29.93 40 LYS C O 1
ATOM 2372 N N . THR B 2 77 ? 231.732 287.853 221.199 1.00 30.43 41 THR C N 1
ATOM 2373 C CA . THR B 2 77 ? 231.585 289.283 220.962 1.00 31.85 41 THR C CA 1
ATOM 2374 C C . THR B 2 77 ? 232.826 290.006 221.464 1.00 33.61 41 THR C C 1
ATOM 2375 O O . THR B 2 77 ? 233.313 289.722 222.563 1.00 36.51 41 THR C O 1
ATOM 2379 N N . VAL B 2 78 ? 233.337 290.932 220.655 1.00 36.51 42 VAL C N 1
ATOM 2380 C CA . VAL B 2 78 ? 234.522 291.716 220.983 1.00 39.42 42 VAL C CA 1
ATOM 2381 C C . VAL B 2 78 ? 234.137 293.189 220.981 1.00 40.26 42 VAL C C 1
ATOM 2382 O O . VAL B 2 78 ? 233.506 293.669 220.033 1.00 42.74 42 VAL C O 1
ATOM 2386 N N . LEU B 2 79 ? 234.508 293.900 222.043 1.00 42.64 43 LEU C N 1
ATOM 2387 C CA . LEU B 2 79 ? 234.240 295.328 222.148 1.00 48.26 43 LEU C CA 1
ATOM 2388 C C . LEU B 2 79 ? 235.408 296.017 222.833 1.00 50.55 43 LEU C C 1
ATOM 2389 O O . LEU B 2 79 ? 235.888 295.544 223.867 1.00 52.64 43 LEU C O 1
ATOM 2394 N N . TYR B 2 80 ? 235.860 297.131 222.261 1.00 53.58 44 TYR C N 1
ATOM 2395 C CA . TYR B 2 80 ? 236.922 297.915 222.873 1.00 59.54 44 TYR C CA 1
ATOM 2396 C C . TYR B 2 80 ? 236.813 299.361 222.411 1.00 63.62 44 TYR C C 1
ATOM 2397 O O . TYR B 2 80 ? 236.153 299.671 221.416 1.00 62.43 44 TYR C O 1
ATOM 2406 N N . LYS B 2 81 ? 237.476 300.242 223.152 1.00 70.14 45 LYS C N 1
ATOM 2407 C CA . LYS B 2 81 ? 237.464 301.674 222.899 1.00 70.39 45 LYS C CA 1
ATOM 2408 C C . LYS B 2 81 ? 238.839 302.131 222.434 1.00 75.45 45 LYS C C 1
ATOM 2409 O O . LYS B 2 81 ? 239.867 301.620 222.886 1.00 76.01 45 LYS C O 1
ATOM 2415 N N . GLY B 2 82 ? 238.852 303.102 221.530 1.00 77.80 46 GLY C N 1
ATOM 2416 C CA . GLY B 2 82 ? 240.117 303.585 221.021 1.00 83.26 46 GLY C CA 1
ATOM 2417 C C . GLY B 2 82 ? 239.967 304.896 220.283 1.00 86.89 46 GLY C C 1
ATOM 2418 O O . GLY B 2 82 ? 238.912 305.532 220.306 1.00 85.11 46 GLY C O 1
ATOM 2419 N N . LYS B 2 83 ? 241.059 305.290 219.624 1.00 90.53 47 LYS C N 1
ATOM 2420 C CA . LYS B 2 83 ? 241.211 306.525 218.876 1.00 93.51 47 LYS C CA 1
ATOM 2421 C C . LYS B 2 83 ? 241.250 306.244 217.376 1.00 95.53 47 LYS C C 1
ATOM 2422 O O . LYS B 2 83 ? 241.645 305.152 216.956 1.00 95.27 47 LYS C O 1
ATOM 2428 N N . PRO B 2 84 ? 240.841 307.204 216.543 1.00 97.62 48 PRO C N 1
ATOM 2429 C CA . PRO B 2 84 ? 240.931 307.001 215.093 1.00 96.87 48 PRO C CA 1
ATOM 2430 C C . PRO B 2 84 ? 242.377 306.849 214.647 1.00 99.07 48 PRO C C 1
ATOM 2431 O O . PRO B 2 84 ? 243.292 307.452 215.211 1.00 98.37 48 PRO C O 1
ATOM 2435 N N . SER B 2 85 ? 242.574 306.026 213.621 1.00 100.69 49 SER C N 1
ATOM 2436 C CA . SER B 2 85 ? 243.901 305.768 213.084 1.00 103.37 49 SER C CA 1
ATOM 2437 C C . SER B 2 85 ? 244.192 306.744 211.944 1.00 105.36 49 SER C C 1
ATOM 2438 O O . SER B 2 85 ? 243.463 307.715 211.726 1.00 104.09 49 SER C O 1
ATOM 2441 N N . ALA B 2 86 ? 245.277 306.498 211.212 1.00 107.59 50 ALA C N 1
ATOM 2442 C CA . ALA B 2 86 ? 245.613 307.328 210.062 1.00 108.00 50 ALA C CA 1
ATOM 2443 C C . ALA B 2 86 ? 244.494 307.279 209.030 1.00 107.66 50 ALA C C 1
ATOM 2444 O O . ALA B 2 86 ? 243.973 306.205 208.714 1.00 107.40 50 ALA C O 1
ATOM 2446 N N . ASP B 2 87 ? 244.116 308.451 208.521 1.00 107.78 51 ASP C N 1
ATOM 2447 C CA . ASP B 2 87 ? 243.034 308.665 207.563 1.00 109.55 51 ASP C CA 1
ATOM 2448 C C . ASP B 2 87 ? 241.661 308.342 208.141 1.00 107.75 51 ASP C C 1
ATOM 2449 O O . ASP B 2 87 ? 240.666 308.430 207.412 1.00 106.59 51 ASP C O 1
ATOM 2454 N N . GLY B 2 88 ? 241.568 307.984 209.417 1.00 105.74 52 GLY C N 1
ATOM 2455 C CA . GLY B 2 88 ? 240.272 307.657 210.000 1.00 102.01 52 GLY C CA 1
ATOM 2456 C C . GLY B 2 88 ? 239.618 306.448 209.372 1.00 99.66 52 GLY C C 1
ATOM 2457 O O . GLY B 2 88 ? 238.397 306.431 209.173 1.00 92.65 52 GLY C O 1
ATOM 2458 N N . GLU B 2 89 ? 240.411 305.425 209.050 1.00 101.45 53 GLU C N 1
ATOM 2459 C CA . GLU B 2 89 ? 239.859 304.239 208.407 1.00 98.17 53 GLU C CA 1
ATOM 2460 C C . GLU B 2 89 ? 239.197 303.317 209.424 1.00 91.32 53 GLU C C 1
ATOM 2461 O O . GLU B 2 89 ? 238.068 302.857 209.217 1.00 86.48 53 GLU C O 1
ATOM 2467 N N . ARG B 2 90 ? 239.877 303.045 210.534 1.00 91.94 54 ARG C N 1
ATOM 2468 C CA . ARG B 2 90 ? 239.378 302.114 211.536 1.00 89.57 54 ARG C CA 1
ATOM 2469 C C . ARG B 2 90 ? 239.665 302.688 212.920 1.00 90.55 54 ARG C C 1
ATOM 2470 O O . ARG B 2 90 ? 240.086 303.839 213.065 1.00 93.56 54 ARG C O 1
ATOM 2478 N N . CYS B 2 91 ? 239.428 301.873 213.944 1.00 88.75 55 CYS C N 1
ATOM 2479 C CA . CYS B 2 91 ? 239.673 302.235 215.333 1.00 87.28 55 CYS C CA 1
ATOM 2480 C C . CYS B 2 91 ? 240.892 301.483 215.846 1.00 87.46 55 CYS C C 1
ATOM 2481 O O . CYS B 2 91 ? 240.992 300.264 215.674 1.00 85.67 55 CYS C O 1
ATOM 2484 N N . GLU B 2 92 ? 241.809 302.210 216.475 1.00 90.17 56 GLU C N 1
ATOM 2485 C CA . GLU B 2 92 ? 242.995 301.624 217.085 1.00 91.16 56 GLU C CA 1
ATOM 2486 C C . GLU B 2 92 ? 242.763 301.510 218.586 1.00 89.56 56 GLU C C 1
ATOM 2487 O O . GLU B 2 92 ? 242.448 302.507 219.243 1.00 90.92 56 GLU C O 1
ATOM 2493 N N . ALA B 2 93 ? 242.916 300.301 219.121 1.00 86.26 57 ALA C N 1
ATOM 2494 C CA . ALA B 2 93 ? 242.642 300.065 220.533 1.00 84.69 57 ALA C CA 1
ATOM 2495 C C . ALA B 2 93 ? 243.618 300.838 221.410 1.00 86.65 57 ALA C C 1
ATOM 2496 O O . ALA B 2 93 ? 244.827 300.840 221.165 1.00 87.25 57 ALA C O 1
ATOM 2498 N N . ALA B 2 94 ? 243.086 301.493 222.437 1.00 85.19 58 ALA C N 1
ATOM 2499 C CA . ALA B 2 94 ? 243.896 302.265 223.365 1.00 85.23 58 ALA C CA 1
ATOM 2500 C C . ALA B 2 94 ? 244.411 301.379 224.491 1.00 85.28 58 ALA C C 1
ATOM 2501 O O . ALA B 2 94 ? 243.776 300.391 224.870 1.00 84.96 58 ALA C O 1
ATOM 2503 N N . ASP B 2 95 ? 245.582 301.742 225.022 1.00 85.68 59 ASP C N 1
ATOM 2504 C CA . ASP B 2 95 ? 246.139 301.001 226.149 1.00 87.57 59 ASP C CA 1
ATOM 2505 C C . ASP B 2 95 ? 245.236 301.102 227.371 1.00 88.78 59 ASP C C 1
ATOM 2506 O O . ASP B 2 95 ? 245.006 300.106 228.067 1.00 89.43 59 ASP C O 1
ATOM 2511 N N . LYS B 2 96 ? 244.713 302.293 227.645 1.00 87.78 60 LYS C N 1
ATOM 2512 C CA . LYS B 2 96 ? 243.764 302.509 228.728 1.00 86.57 60 LYS C CA 1
ATOM 2513 C C . LYS B 2 96 ? 242.366 302.630 228.133 1.00 85.09 60 LYS C C 1
ATOM 2514 O O . LYS B 2 96 ? 242.103 303.538 227.338 1.00 86.41 60 LYS C O 1
ATOM 2520 N N . GLN B 2 97 ? 241.475 301.719 228.519 1.00 81.91 61 GLN C N 1
ATOM 2521 C CA . GLN B 2 97 ? 240.125 301.684 227.971 1.00 80.59 61 GLN C CA 1
ATOM 2522 C C . GLN B 2 97 ? 239.173 302.647 228.666 1.00 83.04 61 GLN C C 1
ATOM 2523 O O . GLN B 2 97 ? 238.005 302.725 228.271 1.00 80.49 61 GLN C O 1
ATOM 2529 N N . GLU B 2 98 ? 239.632 303.375 229.684 1.00 88.27 62 GLU C N 1
ATOM 2530 C CA . GLU B 2 98 ? 238.772 304.271 230.441 1.00 90.39 62 GLU C CA 1
ATOM 2531 C C . GLU B 2 98 ? 239.172 305.736 230.339 1.00 92.31 62 GLU C C 1
ATOM 2532 O O . GLU B 2 98 ? 238.513 306.583 230.954 1.00 92.25 62 GLU C O 1
ATOM 2538 N N . ALA B 2 99 ? 240.220 306.062 229.588 1.00 91.79 63 ALA C N 1
ATOM 2539 C CA . ALA B 2 99 ? 240.633 307.450 229.441 1.00 94.10 63 ALA C CA 1
ATOM 2540 C C . ALA B 2 99 ? 239.568 308.255 228.703 1.00 95.74 63 ALA C C 1
ATOM 2541 O O . ALA B 2 99 ? 238.807 307.724 227.890 1.00 92.73 63 ALA C O 1
ATOM 2543 N N . GLN B 2 100 ? 239.510 309.554 229.009 1.00 99.47 64 GLN C N 1
ATOM 2544 C CA . GLN B 2 100 ? 238.556 310.433 228.343 1.00 100.17 64 GLN C CA 1
ATOM 2545 C C . GLN B 2 100 ? 238.901 310.656 226.877 1.00 98.81 64 GLN C C 1
ATOM 2546 O O . GLN B 2 100 ? 238.004 310.954 226.081 1.00 98.10 64 GLN C O 1
ATOM 2552 N N . ASP B 2 101 ? 240.173 310.511 226.502 1.00 97.40 65 ASP C N 1
ATOM 2553 C CA . ASP B 2 101 ? 240.592 310.732 225.123 1.00 97.04 65 ASP C CA 1
ATOM 2554 C C . ASP B 2 101 ? 240.028 309.702 224.154 1.00 95.67 65 ASP C C 1
ATOM 2555 O O . ASP B 2 101 ? 240.098 309.921 222.940 1.00 95.66 65 ASP C O 1
ATOM 2560 N N . ASN B 2 102 ? 239.486 308.591 224.652 1.00 94.44 66 ASN C N 1
ATOM 2561 C CA . ASN B 2 102 ? 238.864 307.604 223.780 1.00 90.02 66 ASN C CA 1
ATOM 2562 C C . ASN B 2 102 ? 237.691 308.227 223.035 1.00 88.53 66 ASN C C 1
ATOM 2563 O O . ASN B 2 102 ? 236.864 308.927 223.626 1.00 88.32 66 ASN C O 1
ATOM 2568 N N . THR B 2 103 ? 237.622 307.970 221.728 1.00 89.25 67 THR C N 1
ATOM 2569 C CA . THR B 2 103 ? 236.618 308.586 220.875 1.00 87.21 67 THR C CA 1
ATOM 2570 C C . THR B 2 103 ? 235.938 307.616 219.919 1.00 86.03 67 THR C C 1
ATOM 2571 O O . THR B 2 103 ? 235.057 308.041 219.164 1.00 84.59 67 THR C O 1
ATOM 2575 N N . CYS B 2 104 ? 236.307 306.336 219.926 1.00 85.34 68 CYS C N 1
ATOM 2576 C CA . CYS B 2 104 ? 235.732 305.364 219.009 1.00 81.18 68 CYS C CA 1
ATOM 2577 C C . CYS B 2 104 ? 235.206 304.153 219.765 1.00 77.75 68 CYS C C 1
ATOM 2578 O O . CYS B 2 104 ? 235.736 303.772 220.812 1.00 77.41 68 CYS C O 1
ATOM 2581 N N . LEU B 2 105 ? 234.153 303.553 219.216 1.00 73.35 69 LEU C N 1
ATOM 2582 C CA . LEU B 2 105 ? 233.588 302.306 219.713 1.00 69.22 69 LEU C CA 1
ATOM 2583 C C . LEU B 2 105 ? 233.720 301.239 218.637 1.00 65.82 69 LEU C C 1
ATOM 2584 O O . LEU B 2 105 ? 233.283 301.444 217.501 1.00 66.25 69 LEU C O 1
ATOM 2589 N N . HIS B 2 106 ? 234.313 300.103 218.996 1.00 63.03 70 HIS C N 1
ATOM 2590 C CA . HIS B 2 106 ? 234.474 298.972 218.090 1.00 56.02 70 HIS C CA 1
ATOM 2591 C C . HIS B 2 106 ? 233.693 297.793 218.648 1.00 51.49 70 HIS C C 1
ATOM 2592 O O . HIS B 2 106 ? 233.963 297.341 219.764 1.00 53.17 70 HIS C O 1
ATOM 2599 N N . LEU B 2 107 ? 232.731 297.296 217.874 1.00 49.47 71 LEU C N 1
ATOM 2600 C CA . LEU B 2 107 ? 231.908 296.161 218.274 1.00 47.88 71 LEU C CA 1
ATOM 2601 C C . LEU B 2 107 ? 231.961 295.114 217.173 1.00 46.14 71 LEU C C 1
ATOM 2602 O O . LEU B 2 107 ? 231.650 295.414 216.017 1.00 49.52 71 LEU C O 1
ATOM 2607 N N . GLU B 2 108 ? 232.343 293.889 217.531 1.00 40.70 72 GLU C N 1
ATOM 2608 C CA . GLU B 2 108 ? 232.529 292.825 216.556 1.00 38.42 72 GLU C CA 1
ATOM 2609 C C . GLU B 2 108 ? 231.894 291.535 217.056 1.00 36.06 72 GLU C C 1
ATOM 2610 O O . GLU B 2 108 ? 231.942 291.232 218.250 1.00 36.82 72 GLU C O 1
ATOM 2616 N N . VAL B 2 109 ? 231.294 290.787 216.133 1.00 33.96 73 VAL C N 1
ATOM 2617 C CA . VAL B 2 109 ? 230.742 289.464 216.398 1.00 31.98 73 VAL C CA 1
ATOM 2618 C C . VAL B 2 109 ? 231.226 288.532 215.297 1.00 31.52 73 VAL C C 1
ATOM 2619 O O . VAL B 2 109 ? 231.088 288.849 214.111 1.00 34.56 73 VAL C O 1
ATOM 2623 N N . PHE B 2 110 ? 231.790 287.389 215.680 1.00 27.53 74 PHE C N 1
ATOM 2624 C CA . PHE B 2 110 ? 232.317 286.444 214.709 1.00 27.52 74 PHE C CA 1
ATOM 2625 C C . PHE B 2 110 ? 231.563 285.123 214.772 1.00 27.28 74 PHE C C 1
ATOM 2626 O O . PHE B 2 110 ? 230.916 284.792 215.769 1.00 29.57 74 PHE C O 1
ATOM 2634 N N . ASP B 2 111 ? 231.650 284.376 213.675 1.00 27.91 75 ASP C N 1
ATOM 2635 C CA . ASP B 2 111 ? 231.022 283.070 213.554 1.00 28.47 75 ASP C CA 1
ATOM 2636 C C . ASP B 2 111 ? 231.931 282.198 212.695 1.00 28.77 75 ASP C C 1
ATOM 2637 O O . ASP B 2 111 ? 233.089 282.539 212.440 1.00 29.72 75 ASP C O 1
ATOM 2642 N N . PHE B 2 112 ? 231.412 281.059 212.246 1.00 30.77 76 PHE C N 1
ATOM 2643 C CA . PHE B 2 112 ? 232.211 280.094 211.508 1.00 31.50 76 PHE C CA 1
ATOM 2644 C C . PHE B 2 112 ? 231.446 279.582 210.298 1.00 35.71 76 PHE C C 1
ATOM 2645 O O . PHE B 2 112 ? 230.239 279.335 210.371 1.00 38.83 76 PHE C O 1
ATOM 2653 N N . VAL B 2 113 ? 232.162 279.429 209.184 1.00 34.85 77 VAL C N 1
ATOM 2654 C CA . VAL B 2 113 ? 231.573 278.878 207.972 1.00 35.47 77 VAL C CA 1
ATOM 2655 C C . VAL B 2 113 ? 231.146 277.441 208.233 1.00 40.09 77 VAL C C 1
ATOM 2656 O O . VAL B 2 113 ? 231.896 276.648 208.816 1.00 40.26 77 VAL C O 1
ATOM 2660 N N . GLY B 2 114 ? 229.931 277.102 207.813 1.00 44.92 78 GLY C N 1
ATOM 2661 C CA . GLY B 2 114 ? 229.389 275.780 208.033 1.00 47.05 78 GLY C CA 1
ATOM 2662 C C . GLY B 2 114 ? 228.603 275.611 209.312 1.00 51.03 78 GLY C C 1
ATOM 2663 O O . GLY B 2 114 ? 228.222 274.481 209.637 1.00 54.97 78 GLY C O 1
ATOM 2664 N N . SER B 2 115 ? 228.354 276.694 210.052 1.00 49.34 79 SER C N 1
ATOM 2665 C CA . SER B 2 115 ? 227.588 276.586 211.288 1.00 50.06 79 SER C CA 1
ATOM 2666 C C . SER B 2 115 ? 226.127 276.252 211.018 1.00 56.51 79 SER C C 1
ATOM 2667 O O . SER B 2 115 ? 225.473 275.620 211.855 1.00 56.32 79 SER C O 1
ATOM 2670 N N . GLU B 2 116 ? 225.595 276.672 209.868 1.00 59.00 80 GLU C N 1
ATOM 2671 C CA . GLU B 2 116 ? 224.215 276.338 209.534 1.00 62.53 80 GLU C CA 1
ATOM 2672 C C . GLU B 2 116 ? 224.064 274.861 209.190 1.00 63.76 80 GLU C C 1
ATOM 2673 O O . GLU B 2 116 ? 222.959 274.314 209.283 1.00 66.25 80 GLU C O 1
ATOM 2679 N N . ASP B 2 117 ? 225.152 274.201 208.801 1.00 61.83 81 ASP C N 1
ATOM 2680 C CA . ASP B 2 117 ? 225.167 272.755 208.625 1.00 61.80 81 ASP C CA 1
ATOM 2681 C C . ASP B 2 117 ? 225.629 272.018 209.874 1.00 59.96 81 ASP C C 1
ATOM 2682 O O . ASP B 2 117 ? 225.735 270.787 209.845 1.00 61.23 81 ASP C O 1
ATOM 2687 N N . GLY B 2 118 ? 225.909 272.733 210.961 1.00 56.19 82 GLY C N 1
ATOM 2688 C CA . GLY B 2 118 ? 226.436 272.099 212.152 1.00 52.14 82 GLY C CA 1
ATOM 2689 C C . GLY B 2 118 ? 227.882 271.678 212.050 1.00 53.01 82 GLY C C 1
ATOM 2690 O O . GLY B 2 118 ? 228.319 270.810 212.808 1.00 54.12 82 GLY C O 1
ATOM 2691 N N . LYS B 2 119 ? 228.644 272.273 211.135 1.00 53.31 83 LYS C N 1
ATOM 2692 C CA . LYS B 2 119 ? 230.018 271.870 210.854 1.00 48.54 83 LYS C CA 1
ATOM 2693 C C . LYS B 2 119 ? 231.022 272.963 211.208 1.00 44.94 83 LYS C C 1
ATOM 2694 O O . LYS B 2 119 ? 232.030 273.142 210.522 1.00 44.09 83 LYS C O 1
ATOM 2700 N N . SER B 2 120 ? 230.760 273.716 212.278 1.00 44.97 84 SER C N 1
ATOM 2701 C CA . SER B 2 120 ? 231.699 274.759 212.678 1.00 43.08 84 SER C CA 1
ATOM 2702 C C . SER B 2 120 ? 233.010 274.162 213.176 1.00 39.92 84 SER C C 1
ATOM 2703 O O . SER B 2 120 ? 234.083 274.730 212.946 1.00 38.04 84 SER C O 1
ATOM 2706 N N . SER B 2 121 ? 232.946 273.010 213.846 1.00 38.78 85 SER C N 1
ATOM 2707 C CA . SER B 2 121 ? 234.143 272.383 214.395 1.00 37.96 85 SER C CA 1
ATOM 2708 C C . SER B 2 121 ? 235.078 271.840 213.323 1.00 38.48 85 SER C C 1
ATOM 2709 O O . SER B 2 121 ? 236.214 271.479 213.646 1.00 36.81 85 SER C O 1
ATOM 2712 N N . LYS B 2 122 ? 234.638 271.774 212.067 1.00 39.62 86 LYS C N 1
ATOM 2713 C CA . LYS B 2 122 ? 235.474 271.270 210.986 1.00 40.17 86 LYS C CA 1
ATOM 2714 C C . LYS B 2 122 ? 236.466 272.301 210.465 1.00 40.03 86 LYS C C 1
ATOM 2715 O O . LYS B 2 122 ? 237.299 271.956 209.620 1.00 39.05 86 LYS C O 1
ATOM 2721 N N . ASN B 2 123 ? 236.399 273.544 210.947 1.00 35.73 87 ASN C N 1
ATOM 2722 C CA . ASN B 2 123 ? 237.280 274.628 210.509 1.00 32.87 87 ASN C CA 1
ATOM 2723 C C . ASN B 2 123 ? 237.212 274.812 208.992 1.00 33.01 87 ASN C C 1
ATOM 2724 O O . ASN B 2 123 ? 238.190 274.631 208.265 1.00 32.47 87 ASN C O 1
ATOM 2729 N N . LEU B 2 124 ? 236.021 275.177 208.524 1.00 33.41 88 LEU C N 1
ATOM 2730 C CA . LEU B 2 124 ? 235.797 275.388 207.102 1.00 33.59 88 LEU C CA 1
ATOM 2731 C C . LEU B 2 124 ? 236.009 276.832 206.670 1.00 32.74 88 LEU C C 1
ATOM 2732 O O . LEU B 2 124 ? 236.170 277.084 205.471 1.00 34.04 88 LEU C O 1
ATOM 2737 N N . GLY B 2 125 ? 236.017 277.774 207.600 1.00 27.91 89 GLY C N 1
ATOM 2738 C CA . GLY B 2 125 ? 236.224 279.164 207.248 1.00 28.91 89 GLY C CA 1
ATOM 2739 C C . GLY B 2 125 ? 235.808 280.089 208.365 1.00 29.05 89 GLY C C 1
ATOM 2740 O O . GLY B 2 125 ? 235.198 279.684 209.354 1.00 28.79 89 GLY C O 1
ATOM 2741 N N . ALA B 2 126 ? 236.140 281.364 208.179 1.00 27.98 90 ALA C N 1
ATOM 2742 C CA . ALA B 2 126 ? 235.903 282.400 209.172 1.00 26.05 90 ALA C CA 1
ATOM 2743 C C . ALA B 2 126 ? 234.993 283.484 208.610 1.00 28.66 90 ALA C C 1
ATOM 2744 O O . ALA B 2 126 ? 235.024 283.786 207.414 1.00 31.76 90 ALA C O 1
ATOM 2746 N N . LYS B 2 127 ? 234.181 284.066 209.490 1.00 27.72 91 LYS C N 1
ATOM 2747 C CA . LYS B 2 127 ? 233.344 285.203 209.136 1.00 30.70 91 LYS C CA 1
ATOM 2748 C C . LYS B 2 127 ? 233.082 286.030 210.387 1.00 29.90 91 LYS C C 1
ATOM 2749 O O . LYS B 2 127 ? 233.048 285.500 211.500 1.00 30.42 91 LYS C O 1
ATOM 2755 N N . PHE B 2 128 ? 232.914 287.336 210.196 1.00 29.59 92 PHE C N 1
ATOM 2756 C CA . PHE B 2 128 ? 232.569 288.214 211.305 1.00 30.92 92 PHE C CA 1
ATOM 2757 C C . PHE B 2 128 ? 231.885 289.460 210.764 1.00 32.75 92 PHE C C 1
ATOM 2758 O O . PHE B 2 128 ? 232.065 289.837 209.603 1.00 34.78 92 PHE C O 1
ATOM 2766 N N . LYS B 2 129 ? 231.087 290.090 211.625 1.00 34.09 93 LYS C N 1
ATOM 2767 C CA . LYS B 2 129 ? 230.413 291.344 211.310 1.00 36.04 93 LYS C CA 1
ATOM 2768 C C . LYS B 2 129 ? 230.745 292.352 212.398 1.00 38.35 93 LYS C C 1
ATOM 2769 O O . LYS B 2 129 ? 230.527 292.084 213.583 1.00 42.19 93 LYS C O 1
ATOM 2775 N N . LYS B 2 130 ? 231.273 293.503 211.998 1.00 39.51 94 LYS C N 1
ATOM 2776 C CA . LYS B 2 130 ? 231.645 294.542 212.942 1.00 43.77 94 LYS C CA 1
ATOM 2777 C C . LYS B 2 130 ? 231.266 295.899 212.375 1.00 50.01 94 LYS C C 1
ATOM 2778 O O . LYS B 2 130 ? 231.102 296.060 211.164 1.00 52.17 94 LYS C O 1
ATOM 2784 N N . MET B 2 131 ? 231.117 296.875 213.266 1.00 53.36 95 MET C N 1
ATOM 2785 C CA . MET B 2 131 ? 231.036 298.265 212.850 1.00 59.14 95 MET C CA 1
ATOM 2786 C C . MET B 2 131 ? 231.663 299.142 213.919 1.00 59.47 95 MET C C 1
ATOM 2787 O O . MET B 2 131 ? 231.688 298.791 215.101 1.00 57.62 95 MET C O 1
ATOM 2792 N N . GLU B 2 132 ? 232.169 300.291 213.486 1.00 64.04 96 GLU C N 1
ATOM 2793 C CA . GLU B 2 132 ? 232.955 301.176 214.328 1.00 66.76 96 GLU C CA 1
ATOM 2794 C C . GLU B 2 132 ? 232.320 302.557 214.364 1.00 69.51 96 GLU C C 1
ATOM 2795 O O . GLU B 2 132 ? 231.925 303.097 213.326 1.00 73.10 96 GLU C O 1
ATOM 2801 N N . LEU B 2 133 ? 232.223 303.121 215.562 1.00 72.62 97 LEU C N 1
ATOM 2802 C CA . LEU B 2 133 ? 231.701 304.465 215.760 1.00 73.91 97 LEU C CA 1
ATOM 2803 C C . LEU B 2 133 ? 232.860 305.435 215.927 1.00 78.53 97 LEU C C 1
ATOM 2804 O O . LEU B 2 133 ? 233.874 305.103 216.546 1.00 77.72 97 LEU C O 1
ATOM 2809 N N . PHE B 2 134 ? 232.716 306.625 215.354 1.00 81.75 98 PHE C N 1
ATOM 2810 C CA . PHE B 2 134 ? 233.733 307.662 215.452 1.00 84.23 98 PHE C CA 1
ATOM 2811 C C . PHE B 2 134 ? 233.086 308.943 215.951 1.00 87.37 98 PHE C C 1
ATOM 2812 O O . PHE B 2 134 ? 232.091 309.402 215.382 1.00 87.95 98 PHE C O 1
ATOM 2820 N N . PHE B 2 135 ? 233.648 309.512 217.011 1.00 89.72 99 PHE C N 1
ATOM 2821 C CA . PHE B 2 135 ? 233.172 310.754 217.596 1.00 91.08 99 PHE C CA 1
ATOM 2822 C C . PHE B 2 135 ? 234.277 311.800 217.530 1.00 94.09 99 PHE C C 1
ATOM 2823 O O . PHE B 2 135 ? 235.430 311.502 217.206 1.00 94.71 99 PHE C O 1
ATOM 2831 N N . GLU B 2 136 ? 233.913 313.040 217.841 1.00 97.14 100 GLU C N 1
ATOM 2832 C CA . GLU B 2 136 ? 234.853 314.149 217.844 1.00 99.65 100 GLU C CA 1
ATOM 2833 C C . GLU B 2 136 ? 234.695 314.942 219.132 1.00 100.81 100 GLU C C 1
ATOM 2834 O O . GLU B 2 136 ? 233.624 314.957 219.746 1.00 98.21 100 GLU C O 1
ATOM 2840 N N . GLY B 2 137 ? 235.780 315.594 219.540 1.00 101.46 101 GLY C N 1
ATOM 2841 C CA . GLY B 2 137 ? 235.791 316.341 220.780 1.00 102.31 101 GLY C CA 1
ATOM 2842 C C . GLY B 2 137 ? 236.119 315.470 221.974 1.00 105.62 101 GLY C C 1
ATOM 2843 O O . GLY B 2 137 ? 235.661 314.327 222.062 1.00 106.24 101 GLY C O 1
ATOM 2844 N N . SER B 2 138 ? 236.912 316.000 222.901 1.00 106.91 102 SER C N 1
ATOM 2845 C CA . SER B 2 138 ? 237.299 315.241 224.079 1.00 105.70 102 SER C CA 1
ATOM 2846 C C . SER B 2 138 ? 236.092 314.980 224.973 1.00 106.11 102 SER C C 1
ATOM 2847 O O . SER B 2 138 ? 235.156 315.780 225.045 1.00 105.94 102 SER C O 1
ATOM 2850 N N . ASN B 2 139 ? 236.120 313.839 225.656 1.00 105.41 103 ASN C N 1
ATOM 2851 C CA . ASN B 2 139 ? 235.045 313.494 226.571 1.00 105.46 103 ASN C CA 1
ATOM 2852 C C . ASN B 2 139 ? 235.120 314.352 227.832 1.00 106.82 103 ASN C C 1
ATOM 2853 O O . ASN B 2 139 ? 236.154 314.944 228.155 1.00 104.88 103 ASN C O 1
ATOM 2858 N N . ASN B 2 140 ? 233.999 314.408 228.549 1.00 109.94 104 ASN C N 1
ATOM 2859 C CA . ASN B 2 140 ? 233.876 315.281 229.708 1.00 109.15 104 ASN C CA 1
ATOM 2860 C C . ASN B 2 140 ? 234.885 314.905 230.790 1.00 109.09 104 ASN C C 1
ATOM 2861 O O . ASN B 2 140 ? 235.429 313.798 230.821 1.00 109.73 104 ASN C O 1
ATOM 2866 N N . ALA B 2 141 ? 235.132 315.860 231.690 1.00 108.93 105 ALA C N 1
ATOM 2867 C CA . ALA B 2 141 ? 236.117 315.656 232.746 1.00 109.39 105 ALA C CA 1
ATOM 2868 C C . ALA B 2 141 ? 235.636 314.658 233.792 1.00 110.59 105 ALA C C 1
ATOM 2869 O O . ALA B 2 141 ? 236.447 313.908 234.346 1.00 110.55 105 ALA C O 1
ATOM 2871 N N . ASP B 2 142 ? 234.337 314.639 234.081 1.00 109.45 106 ASP C N 1
ATOM 2872 C CA . ASP B 2 142 ? 233.823 313.743 235.106 1.00 109.55 106 ASP C CA 1
ATOM 2873 C C . ASP B 2 142 ? 233.968 312.289 234.657 1.00 110.63 106 ASP C C 1
ATOM 2874 O O . ASP B 2 142 ? 233.782 311.980 233.475 1.00 109.15 106 ASP C O 1
ATOM 2879 N N . PRO B 2 143 ? 234.311 311.380 235.569 1.00 110.14 107 PRO C N 1
ATOM 2880 C CA . PRO B 2 143 ? 234.513 309.973 235.200 1.00 108.12 107 PRO C CA 1
ATOM 2881 C C . PRO B 2 143 ? 233.270 309.099 235.266 1.00 106.27 107 PRO C C 1
ATOM 2882 O O . PRO B 2 143 ? 233.379 307.893 235.019 1.00 104.63 107 PRO C O 1
ATOM 2886 N N . ASP B 2 144 ? 232.108 309.654 235.588 1.00 104.35 108 ASP C N 1
ATOM 2887 C CA . ASP B 2 144 ? 230.902 308.846 235.718 1.00 102.90 108 ASP C CA 1
ATOM 2888 C C . ASP B 2 144 ? 230.296 308.576 234.346 1.00 103.22 108 ASP C C 1
ATOM 2889 O O . ASP B 2 144 ? 229.988 309.527 233.619 1.00 104.34 108 ASP C O 1
ATOM 2894 N N . PRO B 2 145 ? 230.107 307.313 233.954 1.00 101.98 109 PRO C N 1
ATOM 2895 C CA . PRO B 2 145 ? 229.442 307.015 232.681 1.00 99.13 109 PRO C CA 1
ATOM 2896 C C . PRO B 2 145 ? 227.925 306.996 232.746 1.00 98.25 109 PRO C C 1
ATOM 2897 O O . PRO B 2 145 ? 227.282 306.955 231.688 1.00 96.51 109 PRO C O 1
ATOM 2901 N N . ARG B 2 146 ? 227.340 307.012 233.946 1.00 100.77 110 ARG C N 1
ATOM 2902 C CA . ARG B 2 146 ? 225.892 306.879 234.071 1.00 102.44 110 ARG C CA 1
ATOM 2903 C C . ARG B 2 146 ? 225.163 308.063 233.448 1.00 102.67 110 ARG C C 1
ATOM 2904 O O . ARG B 2 146 ? 224.137 307.886 232.780 1.00 99.34 110 ARG C O 1
ATOM 2912 N N . LYS B 2 147 ? 225.672 309.275 233.654 1.00 102.64 111 LYS C N 1
ATOM 2913 C CA . LYS B 2 147 ? 225.047 310.491 233.135 1.00 103.12 111 LYS C CA 1
ATOM 2914 C C . LYS B 2 147 ? 225.870 310.970 231.942 1.00 102.98 111 LYS C C 1
ATOM 2915 O O . LYS B 2 147 ? 226.857 311.691 232.089 1.00 102.39 111 LYS C O 1
ATOM 2921 N N . GLU B 2 148 ? 225.457 310.557 230.746 1.00 100.64 112 GLU C N 1
ATOM 2922 C CA . GLU B 2 148 ? 226.154 310.936 229.525 1.00 100.19 112 GLU C CA 1
ATOM 2923 C C . GLU B 2 148 ? 225.143 311.343 228.467 1.00 100.56 112 GLU C C 1
ATOM 2924 O O . GLU B 2 148 ? 224.234 310.574 228.143 1.00 99.13 112 GLU C O 1
ATOM 2930 N N . GLN B 2 149 ? 225.306 312.550 227.934 1.00 102.20 113 GLN C N 1
ATOM 2931 C CA . GLN B 2 149 ? 224.464 313.018 226.847 1.00 99.88 113 GLN C CA 1
ATOM 2932 C C . GLN B 2 149 ? 225.087 312.657 225.502 1.00 98.22 113 GLN C C 1
ATOM 2933 O O . GLN B 2 149 ? 226.313 312.569 225.382 1.00 96.05 113 GLN C O 1
ATOM 2939 N N . PRO B 2 150 ? 224.258 312.434 224.483 1.00 98.46 114 PRO C N 1
ATOM 2940 C CA . PRO B 2 150 ? 224.791 312.053 223.168 1.00 98.51 114 PRO C CA 1
ATOM 2941 C C . PRO B 2 150 ? 225.726 313.112 222.600 1.00 98.86 114 PRO C C 1
ATOM 2942 O O . PRO B 2 150 ? 225.518 314.314 222.773 1.00 100.49 114 PRO C O 1
ATOM 2946 N N . ARG B 2 151 ? 226.767 312.645 221.916 1.00 96.80 115 ARG C N 1
ATOM 2947 C CA . ARG B 2 151 ? 227.737 313.490 221.236 1.00 96.29 115 ARG C CA 1
ATOM 2948 C C . ARG B 2 151 ? 227.621 313.283 219.727 1.00 96.68 115 ARG C C 1
ATOM 2949 O O . ARG B 2 151 ? 226.852 312.447 219.248 1.00 95.76 115 ARG C O 1
ATOM 2957 N N . ASN B 2 152 ? 228.402 314.054 218.974 1.00 96.90 116 ASN C N 1
ATOM 2958 C CA . ASN B 2 152 ? 228.311 314.060 217.519 1.00 95.81 116 ASN C CA 1
ATOM 2959 C C . ASN B 2 152 ? 229.132 312.922 216.926 1.00 93.20 116 ASN C C 1
ATOM 2960 O O . ASN B 2 152 ? 230.276 312.691 217.332 1.00 91.15 116 ASN C O 1
ATOM 2965 N N . LEU B 2 153 ? 228.547 312.222 215.958 1.00 93.50 117 LEU C N 1
ATOM 2966 C CA . LEU B 2 153 ? 229.190 311.085 215.312 1.00 91.67 117 LEU C CA 1
ATOM 2967 C C . LEU B 2 153 ? 229.976 311.568 214.099 1.00 90.29 117 LEU C C 1
ATOM 2968 O O . LEU B 2 153 ? 229.391 312.072 213.135 1.00 88.79 117 LEU C O 1
ATOM 2973 N N . THR B 2 154 ? 231.301 311.416 214.152 1.00 90.38 118 THR C N 1
ATOM 2974 C CA . THR B 2 154 ? 232.139 311.827 213.031 1.00 88.59 118 THR C CA 1
ATOM 2975 C C . THR B 2 154 ? 231.883 310.960 211.804 1.00 88.07 118 THR C C 1
ATOM 2976 O O . THR B 2 154 ? 231.650 311.477 210.705 1.00 89.55 118 THR C O 1
ATOM 2980 N N . LYS B 2 155 ? 231.918 309.640 211.971 1.00 87.16 119 LYS C N 1
ATOM 2981 C CA . LYS B 2 155 ? 231.630 308.730 210.872 1.00 84.57 119 LYS C CA 1
ATOM 2982 C C . LYS B 2 155 ? 231.246 307.369 211.433 1.00 81.76 119 LYS C C 1
ATOM 2983 O O . LYS B 2 155 ? 231.612 307.020 212.558 1.00 81.18 119 LYS C O 1
ATOM 2989 N N . ILE B 2 156 ? 230.499 306.611 210.634 1.00 79.79 120 ILE C N 1
ATOM 2990 C CA . ILE B 2 156 ? 230.062 305.264 210.982 1.00 76.18 120 ILE C CA 1
ATOM 2991 C C . ILE B 2 156 ? 230.544 304.317 209.893 1.00 75.05 120 ILE C C 1
ATOM 2992 O O . ILE B 2 156 ? 230.216 304.501 208.715 1.00 76.16 120 ILE C O 1
ATOM 2997 N N . ARG B 2 157 ? 231.315 303.306 210.283 1.00 70.43 121 ARG C N 1
ATOM 2998 C CA . ARG B 2 157 ? 231.895 302.351 209.349 1.00 66.87 121 ARG C CA 1
ATOM 2999 C C . ARG B 2 157 ? 231.441 300.945 209.709 1.00 63.28 121 ARG C C 1
ATOM 3000 O O . ARG B 2 157 ? 231.604 300.515 210.853 1.00 65.26 121 ARG C O 1
ATOM 3008 N N . THR B 2 158 ? 230.885 300.232 208.731 1.00 60.86 122 THR C N 1
ATOM 3009 C CA . THR B 2 158 ? 230.420 298.861 208.900 1.00 56.60 122 THR C CA 1
ATOM 3010 C C . THR B 2 158 ? 231.268 297.935 208.037 1.00 56.02 122 THR C C 1
ATOM 3011 O O . THR B 2 158 ? 231.715 298.321 206.953 1.00 58.08 122 THR C O 1
ATOM 3015 N N . TYR B 2 159 ? 231.486 296.712 208.518 1.00 49.54 123 TYR C N 1
ATOM 3016 C CA . TYR B 2 159 ? 232.452 295.796 207.920 1.00 43.60 123 TYR C CA 1
ATOM 3017 C C . TYR B 2 159 ? 231.902 294.379 207.982 1.00 41.90 123 TYR C C 1
ATOM 3018 O O . TYR B 2 159 ? 231.650 293.859 209.073 1.00 45.45 123 TYR C O 1
ATOM 3027 N N . ILE B 2 160 ? 231.725 293.755 206.820 1.00 41.26 124 ILE C N 1
ATOM 3028 C CA . ILE B 2 160 ? 231.247 292.381 206.713 1.00 38.11 124 ILE C CA 1
ATOM 3029 C C . ILE B 2 160 ? 232.343 291.547 206.063 1.00 38.37 124 ILE C C 1
ATOM 3030 O O . ILE B 2 160 ? 232.857 291.912 205.000 1.00 42.30 124 ILE C O 1
ATOM 3035 N N . TYR B 2 161 ? 232.696 290.432 206.698 1.00 35.24 125 TYR C N 1
ATOM 3036 C CA . TYR B 2 161 ? 233.802 289.593 206.258 1.00 33.52 125 TYR C CA 1
ATOM 3037 C C . TYR B 2 161 ? 233.359 288.138 206.206 1.00 32.51 125 TYR C C 1
ATOM 3038 O O . TYR B 2 161 ? 232.604 287.680 207.066 1.00 33.91 125 TYR C O 1
ATOM 3047 N N . GLN B 2 162 ? 233.834 287.417 205.191 1.00 32.91 126 GLN C N 1
ATOM 3048 C CA . GLN B 2 162 ? 233.581 285.986 205.083 1.00 32.19 126 GLN C CA 1
ATOM 3049 C C . GLN B 2 162 ? 234.684 285.360 204.245 1.00 34.49 126 GLN C C 1
ATOM 3050 O O . GLN B 2 162 ? 235.040 285.895 203.192 1.00 37.16 126 GLN C O 1
ATOM 3056 N N . ASN B 2 163 ? 235.217 284.233 204.710 1.00 33.57 127 ASN C N 1
ATOM 3057 C CA . ASN B 2 163 ? 236.322 283.555 204.036 1.00 33.09 127 ASN C CA 1
ATOM 3058 C C . ASN B 2 163 ? 236.090 282.053 204.120 1.00 33.14 127 ASN C C 1
ATOM 3059 O O . ASN B 2 163 ? 236.170 281.473 205.205 1.00 33.24 127 ASN C O 1
ATOM 3064 N N . ASN B 2 164 ? 235.807 281.428 202.980 1.00 34.94 128 ASN C N 1
ATOM 3065 C CA . ASN B 2 164 ? 235.576 279.990 202.897 1.00 34.70 128 ASN C CA 1
ATOM 3066 C C . ASN B 2 164 ? 236.885 279.314 202.502 1.00 36.81 128 ASN C C 1
ATOM 3067 O O . ASN B 2 164 ? 237.372 279.499 201.383 1.00 39.58 128 ASN C O 1
ATOM 3072 N N . PHE B 2 165 ? 237.454 278.533 203.424 1.00 36.58 129 PHE C N 1
ATOM 3073 C CA . PHE B 2 165 ? 238.742 277.899 203.160 1.00 36.26 129 PHE C CA 1
ATOM 3074 C C . PHE B 2 165 ? 238.630 276.836 202.073 1.00 40.67 129 PHE C C 1
ATOM 3075 O O . PHE B 2 165 ? 239.494 276.749 201.193 1.00 42.75 129 PHE C O 1
ATOM 3083 N N . LEU B 2 166 ? 237.578 276.015 202.124 1.00 42.10 130 LEU C N 1
ATOM 3084 C CA . LEU B 2 166 ? 237.446 274.918 201.169 1.00 43.56 130 LEU C CA 1
ATOM 3085 C C . LEU B 2 166 ? 237.300 275.433 199.743 1.00 43.40 130 LEU C C 1
ATOM 3086 O O . LEU B 2 166 ? 237.917 274.897 198.815 1.00 44.86 130 LEU C O 1
ATOM 3091 N N . LEU B 2 167 ? 236.490 276.471 199.547 1.00 42.90 131 LEU C N 1
ATOM 3092 C CA . LEU B 2 167 ? 236.265 277.037 198.225 1.00 41.60 131 LEU C CA 1
ATOM 3093 C C . LEU B 2 167 ? 237.282 278.104 197.845 1.00 43.55 131 LEU C C 1
ATOM 3094 O O . LEU B 2 167 ? 237.268 278.562 196.698 1.00 45.67 131 LEU C O 1
ATOM 3099 N N . GLU B 2 168 ? 238.159 278.499 198.769 1.00 43.69 132 GLU C N 1
ATOM 3100 C CA . GLU B 2 168 ? 239.094 279.605 198.558 1.00 45.43 132 GLU C CA 1
ATOM 3101 C C . GLU B 2 168 ? 238.350 280.860 198.108 1.00 44.17 132 GLU C C 1
ATOM 3102 O O . GLU B 2 168 ? 238.703 281.509 197.121 1.00 46.78 132 GLU C O 1
ATOM 3108 N N . ASP B 2 169 ? 237.296 281.195 198.849 1.00 41.74 133 ASP C N 1
ATOM 3109 C CA . ASP B 2 169 ? 236.409 282.305 198.524 1.00 42.74 133 ASP C CA 1
ATOM 3110 C C . ASP B 2 169 ? 236.416 283.296 199.678 1.00 41.26 133 ASP C C 1
ATOM 3111 O O . ASP B 2 169 ? 236.091 282.932 200.813 1.00 40.05 133 ASP C O 1
ATOM 3116 N N . LYS B 2 170 ? 236.785 284.542 199.390 1.00 42.02 134 LYS C N 1
ATOM 3117 C CA . LYS B 2 170 ? 236.842 285.596 200.394 1.00 39.50 134 LYS C CA 1
ATOM 3118 C C . LYS B 2 170 ? 236.074 286.811 199.897 1.00 40.01 134 LYS C C 1
ATOM 3119 O O . LYS B 2 170 ? 236.351 287.319 198.806 1.00 43.50 134 LYS C O 1
ATOM 3125 N N . VAL B 2 171 ? 235.114 287.272 200.695 1.00 38.16 135 VAL C N 1
ATOM 3126 C CA . VAL B 2 171 ? 234.269 288.409 200.348 1.00 39.37 135 VAL C CA 1
ATOM 3127 C C . VAL B 2 171 ? 234.305 289.407 201.496 1.00 38.21 135 VAL C C 1
ATOM 3128 O O . VAL B 2 171 ? 234.094 289.033 202.654 1.00 38.37 135 VAL C O 1
ATOM 3132 N N . ILE B 2 172 ? 234.571 290.672 201.177 1.00 40.25 136 ILE C N 1
ATOM 3133 C CA . ILE B 2 172 ? 234.602 291.749 202.160 1.00 40.98 136 ILE C CA 1
ATOM 3134 C C . ILE B 2 172 ? 233.692 292.871 201.679 1.00 44.96 136 ILE C C 1
ATOM 3135 O O . ILE B 2 172 ? 233.778 293.290 200.519 1.00 48.19 136 ILE C O 1
ATOM 3140 N N . SER B 2 173 ? 232.819 293.351 202.565 1.00 45.38 137 SER C N 1
ATOM 3141 C CA . SER B 2 173 ? 231.910 294.451 202.268 1.00 46.32 137 SER C CA 1
ATOM 3142 C C . SER B 2 173 ? 232.056 295.525 203.335 1.00 47.93 137 SER C C 1
ATOM 3143 O O . SER B 2 173 ? 232.022 295.222 204.532 1.00 49.89 137 SER C O 1
ATOM 3146 N N . VAL B 2 174 ? 232.211 296.775 202.903 1.00 50.69 138 VAL C N 1
ATOM 3147 C CA . VAL B 2 174 ? 232.442 297.901 203.801 1.00 51.73 138 VAL C CA 1
ATOM 3148 C C . VAL B 2 174 ? 231.447 299.007 203.475 1.00 55.33 138 VAL C C 1
ATOM 3149 O O . VAL B 2 174 ? 231.232 299.328 202.301 1.00 58.32 138 VAL C O 1
ATOM 3153 N N . ILE B 2 175 ? 230.843 299.584 204.512 1.00 56.92 139 ILE C N 1
ATOM 3154 C CA . ILE B 2 175 ? 229.979 300.754 204.392 1.00 59.01 139 ILE C CA 1
ATOM 3155 C C . ILE B 2 175 ? 230.513 301.831 205.323 1.00 62.53 139 ILE C C 1
ATOM 3156 O O . ILE B 2 175 ? 230.768 301.565 206.503 1.00 65.64 139 ILE C O 1
ATOM 3161 N N . ALA B 2 176 ? 230.678 303.044 204.798 1.00 65.76 140 ALA C N 1
ATOM 3162 C CA . ALA B 2 176 ? 231.207 304.162 205.569 1.00 68.56 140 ALA C CA 1
ATOM 3163 C C . ALA B 2 176 ? 230.295 305.365 205.390 1.00 75.47 140 ALA C C 1
ATOM 3164 O O . ALA B 2 176 ? 230.078 305.818 204.262 1.00 79.49 140 ALA C O 1
ATOM 3166 N N . ASP B 2 177 ? 229.770 305.880 206.498 1.00 78.80 141 ASP C N 1
ATOM 3167 C CA . ASP B 2 177 ? 228.903 307.057 206.506 1.00 81.69 141 ASP C CA 1
ATOM 3168 C C . ASP B 2 177 ? 229.666 308.188 207.188 1.00 83.72 141 ASP C C 1
ATOM 3169 O O . ASP B 2 177 ? 229.671 308.290 208.417 1.00 84.58 141 ASP C O 1
ATOM 3174 N N . VAL B 2 178 ? 230.307 309.044 206.384 1.00 84.07 142 VAL C N 1
ATOM 3175 C CA . VAL B 2 178 ? 231.127 310.122 206.937 1.00 85.33 142 VAL C CA 1
ATOM 3176 C C . VAL B 2 178 ? 230.313 311.325 207.382 1.00 86.80 142 VAL C C 1
ATOM 3177 O O . VAL B 2 178 ? 230.873 312.247 207.988 1.00 86.74 142 VAL C O 1
ATOM 3181 N N . ALA B 2 179 ? 229.013 311.348 207.100 1.00 88.35 143 ALA C N 1
ATOM 3182 C CA . ALA B 2 179 ? 228.108 312.392 207.580 1.00 90.47 143 ALA C CA 1
ATOM 3183 C C . ALA B 2 179 ? 226.903 311.726 208.231 1.00 92.87 143 ALA C C 1
ATOM 3184 O O . ALA B 2 179 ? 225.794 311.741 207.683 1.00 93.55 143 ALA C O 1
ATOM 3186 N N . PRO B 2 180 ? 227.092 311.118 209.408 1.00 92.06 144 PRO C N 1
ATOM 3187 C CA . PRO B 2 180 ? 226.003 310.350 210.028 1.00 90.48 144 PRO C CA 1
ATOM 3188 C C . PRO B 2 180 ? 224.817 311.198 210.462 1.00 92.94 144 PRO C C 1
ATOM 3189 O O . PRO B 2 180 ? 223.677 310.920 210.076 1.00 92.32 144 PRO C O 1
ATOM 3193 N N . ASN B 2 181 ? 225.068 312.228 211.264 1.00 95.19 145 ASN C N 1
ATOM 3194 C CA . ASN B 2 181 ? 224.003 313.049 211.827 1.00 97.80 145 ASN C CA 1
ATOM 3195 C C . ASN B 2 181 ? 224.090 314.462 211.261 1.00 100.47 145 ASN C C 1
ATOM 3196 O O . ASN B 2 181 ? 225.178 315.043 211.191 1.00 100.60 145 ASN C O 1
ATOM 3201 N N . GLY B 2 182 ? 222.945 315.009 210.863 1.00 101.38 146 GLY C N 1
ATOM 3202 C CA . GLY B 2 182 ? 222.897 316.345 210.303 1.00 102.33 146 GLY C CA 1
ATOM 3203 C C . GLY B 2 182 ? 221.947 316.469 209.130 1.00 105.64 146 GLY C C 1
ATOM 3204 O O . GLY B 2 182 ? 221.395 317.545 208.883 1.00 107.20 146 GLY C O 1
ATOM 3205 N N . GLU B 2 183 ? 221.746 315.374 208.397 1.00 104.97 147 GLU C N 1
ATOM 3206 C CA . GLU B 2 183 ? 220.845 315.367 207.258 1.00 104.31 147 GLU C CA 1
ATOM 3207 C C . GLU B 2 183 ? 220.117 314.033 207.175 1.00 103.15 147 GLU C C 1
ATOM 3208 O O . GLU B 2 183 ? 220.752 312.972 207.266 1.00 103.57 147 GLU C O 1
ATOM 3214 N N . PRO B 2 184 ? 218.792 314.052 207.006 1.00 101.61 148 PRO C N 1
ATOM 3215 C CA . PRO B 2 184 ? 218.053 312.799 206.792 1.00 100.28 148 PRO C CA 1
ATOM 3216 C C . PRO B 2 184 ? 218.342 312.136 205.457 1.00 99.53 148 PRO C C 1
ATOM 3217 O O . PRO B 2 184 ? 217.920 310.993 205.252 1.00 101.96 148 PRO C O 1
ATOM 3221 N N . ALA B 2 185 ? 219.037 312.812 204.543 1.00 99.02 149 ALA C N 1
ATOM 3222 C CA . ALA B 2 185 ? 219.357 312.241 203.237 1.00 97.58 149 ALA C CA 1
ATOM 3223 C C . ALA B 2 185 ? 220.744 312.723 202.836 1.00 96.82 149 ALA C C 1
ATOM 3224 O O . ALA B 2 185 ? 220.886 313.825 202.298 1.00 95.91 149 ALA C O 1
ATOM 3226 N N . HIS B 2 186 ? 221.757 311.899 203.090 1.00 94.52 150 HIS C N 1
ATOM 3227 C CA . HIS B 2 186 ? 223.144 312.208 202.763 1.00 91.28 150 HIS C CA 1
ATOM 3228 C C . HIS B 2 186 ? 223.752 311.093 201.924 1.00 88.22 150 HIS C C 1
ATOM 3229 O O . HIS B 2 186 ? 224.838 310.587 202.220 1.00 85.58 150 HIS C O 1
ATOM 3236 N N . ASN B 2 187 ? 223.044 310.692 200.863 1.00 88.22 151 ASN C N 1
ATOM 3237 C CA . ASN B 2 187 ? 223.497 309.587 200.023 1.00 84.08 151 ASN C CA 1
ATOM 3238 C C . ASN B 2 187 ? 224.864 309.864 199.409 1.00 83.12 151 ASN C C 1
ATOM 3239 O O . ASN B 2 187 ? 225.651 308.939 199.185 1.00 82.07 151 ASN C O 1
ATOM 3244 N N . ASP B 2 188 ? 225.166 311.133 199.129 1.00 86.46 152 ASP C N 1
ATOM 3245 C CA . ASP B 2 188 ? 226.433 311.476 198.494 1.00 85.94 152 ASP C CA 1
ATOM 3246 C C . ASP B 2 188 ? 227.633 311.252 199.404 1.00 86.40 152 ASP C C 1
ATOM 3247 O O . ASP B 2 188 ? 228.770 311.301 198.920 1.00 85.04 152 ASP C O 1
ATOM 3252 N N . LYS B 2 189 ? 227.420 311.013 200.694 1.00 87.65 153 LYS C N 1
ATOM 3253 C CA . LYS B 2 189 ? 228.506 310.792 201.641 1.00 87.53 153 LYS C CA 1
ATOM 3254 C C . LYS B 2 189 ? 228.376 309.425 202.298 1.00 85.13 153 LYS C C 1
ATOM 3255 O O . LYS B 2 189 ? 228.646 309.257 203.491 1.00 82.47 153 LYS C O 1
ATOM 3261 N N . ILE B 2 190 ? 227.960 308.428 201.522 1.00 84.21 154 ILE C N 1
ATOM 3262 C CA . ILE B 2 190 ? 227.881 307.042 201.971 1.00 80.56 154 ILE C CA 1
ATOM 3263 C C . ILE B 2 190 ? 228.685 306.196 200.995 1.00 78.25 154 ILE C C 1
ATOM 3264 O O . ILE B 2 190 ? 228.312 306.077 199.823 1.00 78.97 154 ILE C O 1
ATOM 3269 N N . GLU B 2 191 ? 229.769 305.597 201.477 1.00 75.81 155 GLU C N 1
ATOM 3270 C CA . GLU B 2 191 ? 230.694 304.849 200.634 1.00 74.45 155 GLU C CA 1
ATOM 3271 C C . GLU B 2 191 ? 230.402 303.357 200.728 1.00 72.70 155 GLU C C 1
ATOM 3272 O O . GLU B 2 191 ? 230.273 302.813 201.830 1.00 71.59 155 GLU C O 1
ATOM 3278 N N . LEU B 2 192 ? 230.302 302.702 199.573 1.00 71.66 156 LEU C N 1
ATOM 3279 C CA . LEU B 2 192 ? 230.081 301.264 199.485 1.00 67.34 156 LEU C CA 1
ATOM 3280 C C . LEU B 2 192 ? 231.261 300.621 198.774 1.00 65.26 156 LEU C C 1
ATOM 3281 O O . LEU B 2 192 ? 231.650 301.063 197.688 1.00 68.55 156 LEU C O 1
ATOM 3286 N N . PHE B 2 193 ? 231.825 299.580 199.381 1.00 61.60 157 PHE C N 1
ATOM 3287 C CA . PHE B 2 193 ? 232.963 298.868 198.817 1.00 56.46 157 PHE C CA 1
ATOM 3288 C C . PHE B 2 193 ? 232.698 297.372 198.858 1.00 54.60 157 PHE C C 1
ATOM 3289 O O . PHE B 2 193 ? 232.283 296.839 199.892 1.00 55.17 157 PHE C O 1
ATOM 3297 N N . TYR B 2 194 ? 232.934 296.701 197.733 1.00 53.83 158 TYR C N 1
ATOM 3298 C CA . TYR B 2 194 ? 232.835 295.252 197.632 1.00 46.11 158 TYR C CA 1
ATOM 3299 C C . TYR B 2 194 ? 234.149 294.720 197.081 1.00 48.90 158 TYR C C 1
ATOM 3300 O O . TYR B 2 194 ? 234.609 295.170 196.027 1.00 54.42 158 TYR C O 1
ATOM 3309 N N . GLN B 2 195 ? 234.750 293.768 197.789 1.00 47.20 159 GLN C N 1
ATOM 3310 C CA . GLN B 2 195 ? 236.017 293.176 197.382 1.00 45.43 159 GLN C CA 1
ATOM 3311 C C . GLN B 2 195 ? 235.897 291.661 197.420 1.00 43.95 159 GLN C C 1
ATOM 3312 O O . GLN B 2 195 ? 235.455 291.096 198.425 1.00 45.02 159 GLN C O 1
ATOM 3318 N N . HIS B 2 196 ? 236.291 291.010 196.328 1.00 45.40 160 HIS C N 1
ATOM 3319 C CA . HIS B 2 196 ? 236.237 289.558 196.209 1.00 42.17 160 HIS C CA 1
ATOM 3320 C C . HIS B 2 196 ? 237.625 289.054 195.845 1.00 45.20 160 HIS C C 1
ATOM 3321 O O . HIS B 2 196 ? 238.192 289.474 194.831 1.00 48.61 160 HIS C O 1
ATOM 3328 N N . ASP B 2 197 ? 238.161 288.150 196.668 1.00 45.06 161 ASP C N 1
ATOM 3329 C CA . ASP B 2 197 ? 239.496 287.581 196.467 1.00 46.32 161 ASP C CA 1
ATOM 3330 C C . ASP B 2 197 ? 240.554 288.676 196.349 1.00 50.09 161 ASP C C 1
ATOM 3331 O O . ASP B 2 197 ? 241.419 288.644 195.471 1.00 52.76 161 ASP C O 1
ATOM 3336 N N . ASP B 2 198 ? 240.470 289.664 197.241 1.00 49.10 162 ASP C N 1
ATOM 3337 C CA . ASP B 2 198 ? 241.396 290.795 197.315 1.00 50.96 162 ASP C CA 1
ATOM 3338 C C . ASP B 2 198 ? 241.366 291.665 196.061 1.00 51.45 162 ASP C C 1
ATOM 3339 O O . ASP B 2 198 ? 242.279 292.465 195.837 1.00 52.93 162 ASP C O 1
ATOM 3344 N N . TYR B 2 199 ? 240.327 291.541 195.240 1.00 49.93 163 TYR C N 1
ATOM 3345 C CA . TYR B 2 199 ? 240.161 292.387 194.074 1.00 50.28 163 TYR C CA 1
ATOM 3346 C C . TYR B 2 199 ? 238.803 293.075 194.125 1.00 50.00 163 TYR C C 1
ATOM 3347 O O . TYR B 2 199 ? 237.793 292.417 194.412 1.00 50.06 163 TYR C O 1
ATOM 3356 N N . PRO B 2 200 ? 238.727 294.382 193.849 1.00 51.17 164 PRO C N 1
ATOM 3357 C CA . PRO B 2 200 ? 239.827 295.302 193.521 1.00 54.23 164 PRO C CA 1
ATOM 3358 C C . PRO B 2 200 ? 240.647 295.675 194.749 1.00 56.06 164 PRO C C 1
ATOM 3359 O O . PRO B 2 200 ? 240.291 295.314 195.867 1.00 56.73 164 PRO C O 1
ATOM 3363 N N . VAL B 2 201 ? 241.761 296.385 194.561 1.00 59.38 165 VAL C N 1
ATOM 3364 C CA . VAL B 2 201 ? 242.599 296.769 195.687 1.00 62.92 165 VAL C CA 1
ATOM 3365 C C . VAL B 2 201 ? 241.820 297.696 196.619 1.00 65.44 165 VAL C C 1
ATOM 3366 O O . VAL B 2 201 ? 240.848 298.348 196.218 1.00 66.13 165 VAL C O 1
ATOM 3370 N N . TRP B 2 202 ? 242.245 297.742 197.880 1.00 65.63 166 TRP C N 1
ATOM 3371 C CA . TRP B 2 202 ? 241.560 298.561 198.872 1.00 68.03 166 TRP C CA 1
ATOM 3372 C C . TRP B 2 202 ? 241.641 300.037 198.502 1.00 71.69 166 TRP C C 1
ATOM 3373 O O . TRP B 2 202 ? 242.711 300.550 198.166 1.00 70.49 166 TRP C O 1
ATOM 3384 N N . GLY B 2 203 ? 240.500 300.720 198.573 1.00 72.42 167 GLY C N 1
ATOM 3385 C CA . GLY B 2 203 ? 240.438 302.130 198.253 1.00 74.94 167 GLY C CA 1
ATOM 3386 C C . GLY B 2 203 ? 240.284 302.459 196.786 1.00 75.73 167 GLY C C 1
ATOM 3387 O O . GLY B 2 203 ? 240.402 303.633 196.418 1.00 77.70 167 GLY C O 1
ATOM 3388 N N . THR B 2 204 ? 240.024 301.472 195.940 1.00 73.95 168 THR C N 1
ATOM 3389 C CA . THR B 2 204 ? 239.900 301.717 194.507 1.00 73.11 168 THR C CA 1
ATOM 3390 C C . THR B 2 204 ? 238.596 302.445 194.206 1.00 74.99 168 THR C C 1
ATOM 3391 O O . THR B 2 204 ? 237.520 301.929 194.534 1.00 73.60 168 THR C O 1
ATOM 3395 N N . PRO B 2 205 ? 238.637 303.624 193.591 1.00 75.50 169 PRO C N 1
ATOM 3396 C CA . PRO B 2 205 ? 237.396 304.331 193.263 1.00 74.40 169 PRO C CA 1
ATOM 3397 C C . PRO B 2 205 ? 236.641 303.643 192.136 1.00 75.27 169 PRO C C 1
ATOM 3398 O O . PRO B 2 205 ? 237.189 302.843 191.375 1.00 76.63 169 PRO C O 1
ATOM 3402 N N . GLU B 2 206 ? 235.356 303.969 192.040 1.00 74.34 170 GLU C N 1
ATOM 3403 C CA . GLU B 2 206 ? 234.492 303.443 190.993 1.00 75.79 170 GLU C CA 1
ATOM 3404 C C . GLU B 2 206 ? 234.425 304.434 189.840 1.00 81.47 170 GLU C C 1
ATOM 3405 O O . GLU B 2 206 ? 234.260 305.639 190.057 1.00 83.12 170 GLU C O 1
ATOM 3411 N N . THR B 2 207 ? 234.560 303.926 188.621 1.00 82.86 171 THR C N 1
ATOM 3412 C CA . THR B 2 207 ? 234.426 304.756 187.437 1.00 82.21 171 THR C CA 1
ATOM 3413 C C . THR B 2 207 ? 233.067 304.536 186.786 1.00 82.65 171 THR C C 1
ATOM 3414 O O . THR B 2 207 ? 232.533 303.424 186.809 1.00 82.30 171 THR C O 1
ATOM 3418 N N . PRO B 2 208 ? 232.474 305.583 186.207 1.00 83.91 172 PRO C N 1
ATOM 3419 C CA . PRO B 2 208 ? 231.176 305.403 185.536 1.00 82.51 172 PRO C CA 1
ATOM 3420 C C . PRO B 2 208 ? 231.229 304.432 184.370 1.00 81.85 172 PRO C C 1
ATOM 3421 O O . PRO B 2 208 ? 230.194 303.862 184.005 1.00 81.52 172 PRO C O 1
ATOM 3425 N N . SER B 2 209 ? 232.404 304.235 183.766 1.00 81.70 173 SER C N 1
ATOM 3426 C CA . SER B 2 209 ? 232.532 303.244 182.703 1.00 80.17 173 SER C CA 1
ATOM 3427 C C . SER B 2 209 ? 232.305 301.833 183.233 1.00 80.97 173 SER C C 1
ATOM 3428 O O . SER B 2 209 ? 231.648 301.014 182.580 1.00 80.84 173 SER C O 1
ATOM 3431 N N . GLU B 2 210 ? 232.840 301.530 184.413 1.00 81.93 174 GLU C N 1
ATOM 3432 C CA . GLU B 2 210 ? 232.681 300.228 185.056 1.00 81.41 174 GLU C CA 1
ATOM 3433 C C . GLU B 2 210 ? 231.889 300.438 186.345 1.00 81.93 174 GLU C C 1
ATOM 3434 O O . GLU B 2 210 ? 232.451 300.611 187.427 1.00 80.35 174 GLU C O 1
ATOM 3440 N N . LYS B 2 211 ? 230.564 300.417 186.220 1.00 81.67 175 LYS C N 1
ATOM 3441 C CA . LYS B 2 211 ? 229.691 300.663 187.358 1.00 80.15 175 LYS C CA 1
ATOM 3442 C C . LYS B 2 211 ? 229.498 299.391 188.173 1.00 80.80 175 LYS C C 1
ATOM 3443 O O . LYS B 2 211 ? 229.309 298.304 187.621 1.00 80.56 175 LYS C O 1
ATOM 3449 N N . GLY B 2 212 ? 229.542 299.536 189.496 1.00 79.80 176 GLY C N 1
ATOM 3450 C CA . GLY B 2 212 ? 229.393 298.423 190.406 1.00 76.34 176 GLY C CA 1
ATOM 3451 C C . GLY B 2 212 ? 230.692 297.830 190.907 1.00 74.75 176 GLY C C 1
ATOM 3452 O O . GLY B 2 212 ? 230.655 296.948 191.773 1.00 75.68 176 GLY C O 1
ATOM 3453 N N . VAL B 2 213 ? 231.832 298.286 190.394 1.00 73.90 177 VAL C N 1
ATOM 3454 C CA . VAL B 2 213 ? 233.142 297.771 190.773 1.00 73.97 177 VAL C CA 1
ATOM 3455 C C . VAL B 2 213 ? 233.934 298.903 191.411 1.00 72.77 177 VAL C C 1
ATOM 3456 O O . VAL B 2 213 ? 234.015 300.002 190.851 1.00 76.22 177 VAL C O 1
ATOM 3460 N N . GLY B 2 214 ? 234.512 298.634 192.575 1.00 69.37 178 GLY C N 1
ATOM 3461 C CA . GLY B 2 214 ? 235.306 299.615 193.281 1.00 69.98 178 GLY C CA 1
ATOM 3462 C C . GLY B 2 214 ? 234.486 300.403 194.290 1.00 70.93 178 GLY C C 1
ATOM 3463 O O . GLY B 2 214 ? 233.259 300.305 194.360 1.00 70.40 178 GLY C O 1
ATOM 3464 N N . LYS B 2 215 ? 235.190 301.202 195.091 1.00 70.50 179 LYS C N 1
ATOM 3465 C CA . LYS B 2 215 ? 234.550 302.016 196.117 1.00 70.90 179 LYS C CA 1
ATOM 3466 C C . LYS B 2 215 ? 233.690 303.100 195.480 1.00 70.86 179 LYS C C 1
ATOM 3467 O O . LYS B 2 215 ? 234.213 304.031 194.859 1.00 71.9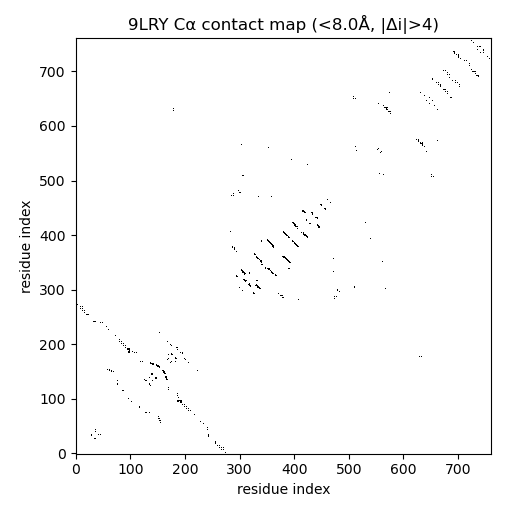5 179 LYS C O 1
ATOM 3473 N N . TYR B 2 216 ? 232.372 302.985 195.615 1.00 69.64 180 TYR C N 1
ATOM 3474 C CA . TYR B 2 216 ? 231.440 303.935 195.023 1.00 71.53 180 TYR C CA 1
ATOM 3475 C C . TYR B 2 216 ? 230.575 304.558 196.106 1.00 74.83 180 TYR C C 1
ATOM 3476 O O . TYR B 2 216 ? 230.050 303.852 196.973 1.00 74.95 180 TYR C O 1
ATOM 3485 N N . ILE B 2 217 ? 230.431 305.883 196.051 1.00 77.39 181 ILE C N 1
ATOM 3486 C CA . ILE B 2 217 ? 229.507 306.565 196.945 1.00 79.04 181 ILE C CA 1
ATOM 3487 C C . ILE B 2 217 ? 228.079 306.162 196.598 1.00 77.94 181 ILE C C 1
ATOM 3488 O O . ILE B 2 217 ? 227.778 305.750 195.470 1.00 77.45 181 ILE C O 1
ATOM 3493 N N . LEU B 2 218 ? 227.189 306.268 197.586 1.00 79.13 182 LEU C N 1
ATOM 3494 C CA . LEU B 2 218 ? 225.818 305.808 197.403 1.00 79.28 182 LEU C CA 1
ATOM 3495 C C . LEU B 2 218 ? 225.065 306.616 196.354 1.00 81.60 182 LEU C C 1
ATOM 3496 O O . LEU B 2 218 ? 224.104 306.104 195.771 1.00 82.65 182 LEU C O 1
ATOM 3501 N N . SER B 2 219 ? 225.479 307.858 196.093 1.00 82.03 183 SER C N 1
ATOM 3502 C CA . SER B 2 219 ? 224.788 308.671 195.100 1.00 82.02 183 SER C CA 1
ATOM 3503 C C . SER B 2 219 ? 225.027 308.181 193.678 1.00 83.90 183 SER C C 1
ATOM 3504 O O . SER B 2 219 ? 224.285 308.569 192.769 1.00 83.70 183 SER C O 1
ATOM 3507 N N . ASN B 2 220 ? 226.041 307.338 193.465 1.00 83.32 184 ASN C N 1
ATOM 3508 C CA . ASN B 2 220 ? 226.336 306.835 192.129 1.00 81.51 184 ASN C CA 1
ATOM 3509 C C . ASN B 2 220 ? 225.374 305.738 191.692 1.00 81.93 184 ASN C C 1
ATOM 3510 O O . ASN B 2 220 ? 225.349 305.391 190.507 1.00 82.61 184 ASN C O 1
ATOM 3515 N N . VAL B 2 221 ? 224.591 305.188 192.612 1.00 81.93 185 VAL C N 1
ATOM 3516 C CA . VAL B 2 221 ? 223.696 304.082 192.297 1.00 83.14 185 VAL C CA 1
ATOM 3517 C C . VAL B 2 221 ? 222.369 304.629 191.790 1.00 85.76 185 VAL C C 1
ATOM 3518 O O . VAL B 2 221 ? 221.948 305.735 192.148 1.00 85.89 185 VAL C O 1
ATOM 3522 N N . GLU B 2 222 ? 221.703 303.849 190.945 1.00 90.29 186 GLU C N 1
ATOM 3523 C CA . GLU B 2 222 ? 220.400 304.226 190.419 1.00 94.06 186 GLU C CA 1
ATOM 3524 C C . GLU B 2 222 ? 219.296 303.755 191.357 1.00 92.11 186 GLU C C 1
ATOM 3525 O O . GLU B 2 222 ? 219.416 302.724 192.025 1.00 90.38 186 GLU C O 1
ATOM 3531 N N . ASN B 2 223 ? 218.214 304.528 191.404 1.00 92.21 187 ASN C N 1
ATOM 3532 C CA . ASN B 2 223 ? 217.075 304.258 192.276 1.00 92.21 187 ASN C CA 1
ATOM 3533 C C . ASN B 2 223 ? 215.772 304.381 191.498 1.00 95.71 187 ASN C C 1
ATOM 3534 O O . ASN B 2 223 ? 214.812 305.022 191.930 1.00 94.76 187 ASN C O 1
ATOM 3539 N N . THR B 2 224 ? 215.729 303.765 190.321 1.00 96.47 188 THR C N 1
ATOM 3540 C CA . THR B 2 224 ? 214.517 303.771 189.520 1.00 97.73 188 THR C CA 1
ATOM 3541 C C . THR B 2 224 ? 213.551 302.694 190.004 1.00 97.97 188 THR C C 1
ATOM 3542 O O . THR B 2 224 ? 213.880 301.855 190.848 1.00 95.74 188 THR C O 1
ATOM 3546 N N . LYS B 2 225 ? 212.333 302.733 189.460 1.00 98.80 189 LYS C N 1
ATOM 3547 C CA . LYS B 2 225 ? 211.365 301.682 189.752 1.00 98.93 189 LYS C CA 1
ATOM 3548 C C . LYS B 2 225 ? 211.823 300.344 189.185 1.00 98.25 189 LYS C C 1
ATOM 3549 O O . LYS B 2 225 ? 211.561 299.289 189.774 1.00 97.05 189 LYS C O 1
ATOM 3555 N N . SER B 2 226 ? 212.501 300.369 188.036 1.00 97.86 190 SER C N 1
ATOM 3556 C CA . SER B 2 226 ? 212.988 299.135 187.429 1.00 99.66 190 SER C CA 1
ATOM 3557 C C . SER B 2 226 ? 214.004 298.440 188.328 1.00 102.38 190 SER C C 1
ATOM 3558 O O . SER B 2 226 ? 213.963 297.218 188.504 1.00 103.17 190 SER C O 1
ATOM 3561 N N . ASN B 2 227 ? 214.928 299.208 188.903 1.00 101.71 191 ASN C N 1
ATOM 3562 C CA . ASN B 2 227 ? 215.960 298.664 189.785 1.00 99.77 191 ASN C CA 1
ATOM 3563 C C . ASN B 2 227 ? 216.158 299.608 190.961 1.00 97.23 191 ASN C C 1
ATOM 3564 O O . ASN B 2 227 ? 217.016 300.500 190.926 1.00 93.99 191 ASN C O 1
ATOM 3569 N N . PRO B 2 228 ? 215.376 299.444 192.028 1.00 98.22 192 PRO C N 1
ATOM 3570 C CA . PRO B 2 228 ? 215.537 300.288 193.226 1.00 95.26 192 PRO C CA 1
ATOM 3571 C C . PRO B 2 228 ? 216.657 299.792 194.137 1.00 92.56 192 PRO C C 1
ATOM 3572 O O . PRO B 2 228 ? 216.435 299.388 195.281 1.00 90.27 192 PRO C O 1
ATOM 3576 N N . ILE B 2 229 ? 217.888 299.826 193.620 1.00 92.91 193 ILE C N 1
ATOM 3577 C CA . ILE B 2 229 ? 219.034 299.334 194.382 1.00 92.04 193 ILE C CA 1
ATOM 3578 C C . ILE B 2 229 ? 219.224 300.154 195.650 1.00 88.97 193 ILE C C 1
ATOM 3579 O O . ILE B 2 229 ? 219.487 299.608 196.729 1.00 88.85 193 ILE C O 1
ATOM 3584 N N . ARG B 2 230 ? 219.094 301.478 195.540 1.00 87.44 194 ARG C N 1
ATOM 3585 C CA . ARG B 2 230 ? 219.189 302.342 196.712 1.00 86.15 194 ARG C CA 1
ATOM 3586 C C . ARG B 2 230 ? 218.151 301.956 197.757 1.00 84.89 194 ARG C C 1
ATOM 3587 O O . ARG B 2 230 ? 218.481 301.710 198.926 1.00 83.85 194 ARG C O 1
ATOM 3595 N N . ASN B 2 231 ? 216.884 301.892 197.343 1.00 84.91 195 ASN C N 1
ATOM 3596 C CA . ASN B 2 231 ? 215.805 301.607 198.279 1.00 84.45 195 ASN C CA 1
ATOM 3597 C C . ASN B 2 231 ? 215.899 300.185 198.812 1.00 83.04 195 ASN C C 1
ATOM 3598 O O . ASN B 2 231 ? 215.645 299.948 199.996 1.00 81.82 195 ASN C O 1
ATOM 3603 N N . ASN B 2 232 ? 216.260 299.228 197.954 1.00 83.39 196 ASN C N 1
ATOM 3604 C CA . ASN B 2 232 ? 216.398 297.849 198.410 1.00 84.38 196 ASN C CA 1
ATOM 3605 C C . ASN B 2 232 ? 217.496 297.729 199.458 1.00 81.08 196 ASN C C 1
ATOM 3606 O O . ASN B 2 232 ? 217.305 297.098 200.502 1.00 78.98 196 ASN C O 1
ATOM 3611 N N . PHE B 2 233 ? 218.651 298.347 199.204 1.00 80.23 197 PHE C N 1
ATOM 3612 C CA . PHE B 2 233 ? 219.732 298.330 200.183 1.00 76.26 197 PHE C CA 1
ATOM 3613 C C . PHE B 2 233 ? 219.284 298.958 201.497 1.00 77.60 197 PHE C C 1
ATOM 3614 O O . PHE B 2 233 ? 219.416 298.351 202.568 1.00 78.24 197 PHE C O 1
ATOM 3622 N N . LYS B 2 234 ? 218.705 300.160 201.425 1.00 79.13 198 LYS C N 1
ATOM 3623 C CA . LYS B 2 234 ? 218.320 300.882 202.634 1.00 76.33 198 LYS C CA 1
ATOM 3624 C C . LYS B 2 234 ? 217.280 300.111 203.440 1.00 75.23 198 LYS C C 1
ATOM 3625 O O . LYS B 2 234 ? 217.361 300.037 204.671 1.00 74.07 198 LYS C O 1
ATOM 3631 N N . LYS B 2 235 ? 216.292 299.527 202.760 1.00 75.12 199 LYS C N 1
ATOM 3632 C CA . LYS B 2 235 ? 215.222 298.827 203.459 1.00 75.84 199 LYS C CA 1
ATOM 3633 C C . LYS B 2 235 ? 215.707 297.499 204.024 1.00 75.73 199 LYS C C 1
ATOM 3634 O O . LYS B 2 235 ? 215.368 297.136 205.156 1.00 78.42 199 LYS C O 1
ATOM 3640 N N . GLN B 2 236 ? 216.504 296.755 203.255 1.00 76.05 200 GLN C N 1
ATOM 3641 C CA . GLN B 2 236 ? 216.855 295.404 203.670 1.00 77.40 200 GLN C CA 1
ATOM 3642 C C . GLN B 2 236 ? 218.025 295.396 204.644 1.00 74.59 200 GLN C C 1
ATOM 3643 O O . GLN B 2 236 ? 217.898 294.884 205.762 1.00 75.92 200 GLN C O 1
ATOM 3649 N N . PHE B 2 237 ? 219.178 295.948 204.250 1.00 72.52 201 PHE C N 1
ATOM 3650 C CA . PHE B 2 237 ? 220.388 295.727 205.018 1.00 69.99 201 PHE C CA 1
ATOM 3651 C C . PHE B 2 237 ? 220.561 296.843 206.030 1.00 68.87 201 PHE C C 1
ATOM 3652 O O . PHE B 2 237 ? 220.461 296.590 207.241 1.00 70.86 201 PHE C O 1
ATOM 3660 N N . TYR B 2 238 ? 220.740 298.095 205.605 1.00 66.62 202 TYR C N 1
ATOM 3661 C CA . TYR B 2 238 ? 221.287 299.143 206.464 1.00 69.73 202 TYR C CA 1
ATOM 3662 C C . TYR B 2 238 ? 220.484 299.359 207.743 1.00 73.79 202 TYR C C 1
ATOM 3663 O O . TYR B 2 238 ? 221.056 299.450 208.836 1.00 72.67 202 TYR C O 1
ATOM 3672 N N . PHE B 2 239 ? 219.159 299.436 207.614 1.00 73.87 203 PHE C N 1
ATOM 3673 C CA . PHE B 2 239 ? 218.302 299.665 208.773 1.00 73.58 203 PHE C CA 1
ATOM 3674 C C . PHE B 2 239 ? 218.420 298.522 209.777 1.00 74.72 203 PHE C C 1
ATOM 3675 O O . PHE B 2 239 ? 218.630 298.752 210.976 1.00 73.57 203 PHE C O 1
ATOM 3683 N N . LYS B 2 240 ? 218.337 297.279 209.294 1.00 72.03 204 LYS C N 1
ATOM 3684 C CA . LYS B 2 240 ? 218.442 296.123 210.178 1.00 69.97 204 LYS C CA 1
ATOM 3685 C C . LYS B 2 240 ? 219.822 296.031 210.818 1.00 69.80 204 LYS C C 1
ATOM 3686 O O . LYS B 2 240 ? 219.941 295.689 211.997 1.00 71.50 204 LYS C O 1
ATOM 3692 N N . ASN B 2 241 ? 220.875 296.314 210.052 1.00 67.74 205 ASN C N 1
ATOM 3693 C CA . ASN B 2 241 ? 222.235 296.222 210.574 1.00 67.40 205 ASN C CA 1
ATOM 3694 C C . ASN B 2 241 ? 222.471 297.252 211.673 1.00 68.29 205 ASN C C 1
ATOM 3695 O O . ASN B 2 241 ? 222.998 296.926 212.751 1.00 67.40 205 ASN C O 1
ATOM 3700 N N . LEU B 2 242 ? 222.065 298.500 211.425 1.00 69.75 206 LEU C N 1
ATOM 3701 C CA . LEU B 2 242 ? 222.204 299.535 212.441 1.00 70.79 206 LEU C CA 1
ATOM 3702 C C . LEU B 2 242 ? 221.384 299.199 213.679 1.00 71.31 206 LEU C C 1
ATOM 3703 O O . LEU B 2 242 ? 221.851 299.388 214.808 1.00 72.23 206 LEU C O 1
ATOM 3708 N N . ASP B 2 243 ? 220.164 298.684 213.490 1.00 70.43 207 ASP C N 1
ATOM 3709 C CA . ASP B 2 243 ? 219.337 298.322 214.636 1.00 72.24 207 ASP C CA 1
ATOM 3710 C C . ASP B 2 243 ? 219.945 297.171 215.426 1.00 70.98 207 ASP C C 1
ATOM 3711 O O . ASP B 2 243 ? 219.909 297.175 216.661 1.00 70.86 207 ASP C O 1
ATOM 3716 N N . TYR B 2 244 ? 220.488 296.169 214.733 1.00 68.23 208 TYR C N 1
ATOM 3717 C CA . TYR B 2 244 ? 221.103 295.037 215.415 1.00 63.50 208 TYR C CA 1
ATOM 3718 C C . TYR B 2 244 ? 222.268 295.501 216.273 1.00 61.42 208 TYR C C 1
ATOM 3719 O O . TYR B 2 244 ? 222.395 295.103 217.436 1.00 63.03 208 TYR C O 1
ATOM 3728 N N . PHE B 2 245 ? 223.125 296.361 215.722 1.00 59.75 209 PHE C N 1
ATOM 3729 C CA . PHE B 2 245 ? 224.266 296.798 216.518 1.00 60.95 209 PHE C CA 1
ATOM 3730 C C . PHE B 2 245 ? 223.847 297.734 217.648 1.00 64.12 209 PHE C C 1
ATOM 3731 O O . PHE B 2 245 ? 224.436 297.688 218.736 1.00 65.60 209 PHE C O 1
ATOM 3739 N N . ASP B 2 246 ? 222.825 298.567 217.428 1.00 67.17 210 ASP C N 1
ATOM 3740 C CA . ASP B 2 246 ? 222.306 299.401 218.508 1.00 67.57 210 ASP C CA 1
ATOM 3741 C C . ASP B 2 246 ? 221.752 298.549 219.646 1.00 64.52 210 ASP C C 1
ATOM 3742 O O . ASP B 2 246 ? 222.017 298.818 220.825 1.00 64.03 210 ASP C O 1
ATOM 3747 N N . LYS B 2 247 ? 220.986 297.510 219.309 1.00 62.27 211 LYS C N 1
ATOM 3748 C CA . LYS B 2 247 ? 220.459 296.614 220.330 1.00 61.76 211 LYS C CA 1
ATOM 3749 C C . LYS B 2 247 ? 221.571 295.846 221.030 1.00 63.69 211 LYS C C 1
ATOM 3750 O O . LYS B 2 247 ? 221.462 295.560 222.225 1.00 64.46 211 LYS C O 1
ATOM 3756 N N . LEU B 2 248 ? 222.643 295.504 220.311 1.00 63.40 212 LEU C N 1
ATOM 3757 C CA . LEU B 2 248 ? 223.783 294.861 220.957 1.00 59.70 212 LEU C CA 1
ATOM 3758 C C . LEU B 2 248 ? 224.445 295.792 221.965 1.00 58.07 212 LEU C C 1
ATOM 3759 O O . LEU B 2 248 ? 224.809 295.369 223.070 1.00 62.46 212 LEU C O 1
ATOM 3764 N N . PHE B 2 249 ? 224.611 297.066 221.602 1.00 57.92 213 PHE C N 1
ATOM 3765 C CA . PHE B 2 249 ? 225.165 298.033 222.546 1.00 60.88 213 PHE C CA 1
ATOM 3766 C C . PHE B 2 249 ? 224.273 298.170 223.779 1.00 63.32 213 PHE C C 1
ATOM 3767 O O . PHE B 2 249 ? 224.765 298.203 224.918 1.00 64.26 213 PHE C O 1
ATOM 3775 N N . THR B 2 250 ? 222.955 298.238 223.570 1.00 61.63 214 THR C N 1
ATOM 3776 C CA . THR B 2 250 ? 222.039 298.358 224.702 1.00 64.68 214 THR C CA 1
ATOM 3777 C C . THR B 2 250 ? 222.073 297.110 225.580 1.00 62.93 214 THR C C 1
ATOM 3778 O O . THR B 2 250 ? 221.980 297.207 226.808 1.00 64.64 214 THR C O 1
ATOM 3782 N N . LYS B 2 251 ? 222.195 295.929 224.969 1.00 59.69 215 LYS C N 1
ATOM 3783 C CA . LYS B 2 251 ? 222.297 294.696 225.743 1.00 57.77 215 LYS C CA 1
ATOM 3784 C C . LYS B 2 251 ? 223.572 294.672 226.575 1.00 59.32 215 LYS C C 1
ATOM 3785 O O . LYS B 2 251 ? 223.566 294.221 227.728 1.00 61.19 215 LYS C O 1
ATOM 3791 N N . ILE B 2 252 ? 224.681 295.143 226.000 1.00 58.17 216 ILE C N 1
ATOM 3792 C CA . ILE B 2 252 ? 225.930 295.217 226.752 1.00 58.39 216 ILE C CA 1
ATOM 3793 C C . ILE B 2 252 ? 225.768 296.140 227.953 1.00 62.11 216 ILE C C 1
ATOM 3794 O O . ILE B 2 252 ? 226.201 295.817 229.069 1.00 64.44 216 ILE C O 1
ATOM 3799 N N . PHE B 2 253 ? 225.121 297.292 227.750 1.00 63.84 217 PHE C N 1
ATOM 3800 C CA . PHE B 2 253 ? 224.869 298.199 228.869 1.00 66.55 217 PHE C CA 1
ATOM 3801 C C . PHE B 2 253 ? 223.982 297.548 229.930 1.00 64.83 217 PHE C C 1
ATOM 3802 O O . PHE B 2 253 ? 224.245 297.672 231.134 1.00 65.07 217 PHE C O 1
ATOM 3810 N N . ASP B 2 254 ? 222.928 296.851 229.498 1.00 64.51 218 ASP C N 1
ATOM 3811 C CA . ASP B 2 254 ? 222.030 296.187 230.438 1.00 65.27 218 ASP C CA 1
ATOM 3812 C C . ASP B 2 254 ? 222.778 295.176 231.294 1.00 67.06 218 ASP C C 1
ATOM 3813 O O . ASP B 2 254 ? 222.610 295.138 232.520 1.00 69.99 218 ASP C O 1
ATOM 3818 N N . TYR B 2 255 ? 223.610 294.347 230.662 1.00 65.01 219 TYR C N 1
ATOM 3819 C CA . TYR B 2 255 ? 224.360 293.340 231.405 1.00 62.73 219 TYR C CA 1
ATOM 3820 C C . TYR B 2 255 ? 225.353 293.985 232.366 1.00 64.24 219 TYR C C 1
ATOM 3821 O O . TYR B 2 255 ? 225.482 293.551 233.519 1.00 68.05 219 TYR C O 1
ATOM 3830 N N . ASN B 2 256 ? 226.047 295.036 231.924 1.00 62.46 220 ASN C N 1
ATOM 3831 C CA . ASN B 2 256 ? 227.070 295.624 232.782 1.00 65.11 220 ASN C CA 1
ATOM 3832 C C . ASN B 2 256 ? 226.466 296.492 233.882 1.00 70.01 220 ASN C C 1
ATOM 3833 O O . ASN B 2 256 ? 227.177 296.888 234.812 1.00 70.78 220 ASN C O 1
ATOM 3838 N N . ASP B 2 257 ? 225.168 296.804 233.799 1.00 71.74 221 ASP C N 1
ATOM 3839 C CA . ASP B 2 257 ? 224.501 297.441 234.936 1.00 72.35 221 ASP C CA 1
ATOM 3840 C C . ASP B 2 257 ? 223.920 296.399 235.889 1.00 69.57 221 ASP C C 1
ATOM 3841 O O . ASP B 2 257 ? 223.935 296.583 237.119 1.00 70.28 221 ASP C O 1
ATOM 3846 N N . ARG B 2 258 ? 223.404 295.297 235.338 1.00 69.04 222 ARG C N 1
ATOM 3847 C CA . ARG B 2 258 ? 222.986 294.179 236.176 1.00 70.48 222 ARG C CA 1
ATOM 3848 C C . ARG B 2 258 ? 224.158 293.658 236.999 1.00 71.10 222 ARG C C 1
ATOM 3849 O O . ARG B 2 258 ? 223.972 293.168 238.119 1.00 70.74 222 ARG C O 1
ATOM 3857 N N . ASP B 2 259 ? 225.377 293.774 236.465 1.00 70.07 223 ASP C N 1
ATOM 3858 C CA . ASP B 2 259 ? 226.568 293.397 237.223 1.00 69.35 223 ASP C CA 1
ATOM 3859 C C . ASP B 2 259 ? 226.689 294.198 238.518 1.00 69.79 223 ASP C C 1
ATOM 3860 O O . ASP B 2 259 ? 226.919 293.635 239.596 1.00 71.45 223 ASP C O 1
ATOM 3865 N N . SER B 2 260 ? 226.541 295.523 238.429 1.00 69.60 224 SER C N 1
ATOM 3866 C CA . SER B 2 260 ? 226.641 296.360 239.622 1.00 69.72 224 SER C CA 1
ATOM 3867 C C . SER B 2 260 ? 225.492 296.090 240.586 1.00 67.58 224 SER C C 1
ATOM 3868 O O . SER B 2 260 ? 225.682 296.096 241.811 1.00 63.36 224 SER C O 1
ATOM 3871 N N . ASN B 2 261 ? 224.290 295.861 240.051 1.00 69.69 225 ASN C N 1
ATOM 3872 C CA . ASN B 2 261 ? 223.172 295.506 240.923 1.00 68.42 225 ASN C CA 1
ATOM 3873 C C . ASN B 2 261 ? 223.460 294.214 241.684 1.00 68.59 225 ASN C C 1
ATOM 3874 O O . ASN B 2 261 ? 223.180 294.111 242.887 1.00 67.33 225 ASN C O 1
ATOM 3879 N N . LYS B 2 262 ? 224.032 293.221 240.999 1.00 70.20 226 LYS C N 1
ATOM 3880 C CA . LYS B 2 262 ? 224.394 291.967 241.653 1.00 69.53 226 LYS C CA 1
ATOM 3881 C C . LYS B 2 262 ? 225.467 292.185 242.712 1.00 67.94 226 LYS C C 1
ATOM 3882 O O . LYS B 2 262 ? 225.441 291.546 243.769 1.00 68.26 226 LYS C O 1
ATOM 3888 N N . HIS B 2 263 ? 226.430 293.069 242.440 1.00 66.20 227 HIS C N 1
ATOM 3889 C CA . HIS B 2 263 ? 227.451 293.378 243.440 1.00 66.80 227 HIS C CA 1
ATOM 3890 C C . HIS B 2 263 ? 226.830 293.972 244.701 1.00 67.89 227 HIS C C 1
ATOM 3891 O O . HIS B 2 263 ? 227.177 293.580 245.826 1.00 66.86 227 HIS C O 1
ATOM 3898 N N . TYR B 2 264 ? 225.904 294.920 244.530 1.00 68.52 228 TYR C N 1
ATOM 3899 C CA . TYR B 2 264 ? 225.235 295.513 245.685 1.00 63.96 228 TYR C CA 1
ATOM 3900 C C . TYR B 2 264 ? 224.444 294.465 246.461 1.00 63.54 228 TYR C C 1
ATOM 3901 O O . TYR B 2 264 ? 224.478 294.436 247.699 1.00 61.50 228 TYR C O 1
ATOM 3910 N N . LYS B 2 265 ? 223.729 293.591 245.747 1.00 64.83 229 LYS C N 1
ATOM 3911 C CA . LYS B 2 265 ? 222.953 292.553 246.420 1.00 63.99 229 LYS C CA 1
ATOM 3912 C C . LYS B 2 265 ? 223.858 291.579 247.167 1.00 66.45 229 LYS C C 1
ATOM 3913 O O . LYS B 2 265 ? 223.512 291.108 248.258 1.00 66.80 229 LYS C O 1
ATOM 3919 N N . LYS B 2 266 ? 225.021 291.262 246.594 1.00 67.33 230 LYS C N 1
ATOM 3920 C CA . LYS B 2 266 ? 225.969 290.381 247.269 1.00 67.29 230 LYS C CA 1
ATOM 3921 C C . LYS B 2 266 ? 226.497 291.017 248.548 1.00 65.38 230 LYS C C 1
ATOM 3922 O O . LYS B 2 266 ? 226.640 290.341 249.574 1.00 64.58 230 LYS C O 1
ATOM 3928 N N . ASN B 2 267 ? 226.794 292.319 248.507 1.00 65.06 231 ASN C N 1
ATOM 3929 C CA . ASN B 2 267 ? 227.213 293.000 249.730 1.00 64.86 231 ASN C CA 1
ATOM 3930 C C . ASN B 2 267 ? 226.105 292.980 250.777 1.00 66.26 231 ASN C C 1
ATOM 3931 O O . ASN B 2 267 ? 226.368 292.789 251.972 1.00 63.98 231 ASN C O 1
ATOM 3936 N N . VAL B 2 268 ? 224.858 293.185 250.345 1.00 67.21 232 VAL C N 1
ATOM 3937 C CA . VAL B 2 268 ? 223.737 293.147 251.281 1.00 66.04 232 VAL C CA 1
ATOM 3938 C C . VAL B 2 268 ? 223.627 291.771 251.927 1.00 67.19 232 VAL C C 1
ATOM 3939 O O . VAL B 2 268 ? 223.418 291.655 253.141 1.00 66.27 232 VAL C O 1
ATOM 3943 N N . GLU B 2 269 ? 223.767 290.709 251.131 1.00 67.19 233 GLU C N 1
ATOM 3944 C CA . GLU B 2 269 ? 223.708 289.356 251.679 1.00 66.26 233 GLU C CA 1
ATOM 3945 C C . GLU B 2 269 ? 224.844 289.104 252.665 1.00 67.21 233 GLU C C 1
ATOM 3946 O O . GLU B 2 269 ? 224.636 288.500 253.726 1.00 67.46 233 GLU C O 1
ATOM 3952 N N . ALA B 2 270 ? 226.054 289.557 252.330 1.00 67.93 234 ALA C N 1
ATOM 3953 C CA . ALA B 2 270 ? 227.185 289.371 253.234 1.00 66.06 234 ALA C CA 1
ATOM 3954 C C . ALA B 2 270 ? 226.950 290.082 254.560 1.00 67.01 234 ALA C C 1
ATOM 3955 O O . ALA B 2 270 ? 227.246 289.533 255.627 1.00 66.34 234 ALA C O 1
ATOM 3957 N N . LEU B 2 271 ? 226.421 291.307 254.514 1.00 68.81 235 LEU C N 1
ATOM 3958 C CA . LEU B 2 271 ? 226.126 292.021 255.753 1.00 65.54 235 LEU C CA 1
ATOM 3959 C C . LEU B 2 271 ? 225.016 291.334 256.541 1.00 66.56 235 LEU C C 1
ATOM 3960 O O . LEU B 2 271 ? 225.091 291.235 257.771 1.00 65.59 235 LEU C O 1
ATOM 3965 N N . LYS B 2 272 ? 223.981 290.850 255.849 1.00 67.39 236 LYS C N 1
ATOM 3966 C CA . LYS B 2 272 ? 222.877 290.177 256.525 1.00 66.23 236 LYS C CA 1
ATOM 3967 C C . LYS B 2 272 ? 223.318 288.874 257.176 1.00 67.85 236 LYS C C 1
ATOM 3968 O O . LYS B 2 272 ? 222.704 288.435 258.154 1.00 67.98 236 LYS C O 1
ATOM 3974 N N . GLY B 2 273 ? 224.366 288.241 256.646 1.00 70.21 237 GLY C N 1
ATOM 3975 C CA . GLY B 2 273 ? 224.808 286.964 257.181 1.00 68.91 237 GLY C CA 1
ATOM 3976 C C . GLY B 2 273 ? 225.252 287.006 258.631 1.00 66.93 237 GLY C C 1
ATOM 3977 O O . GLY B 2 273 ? 225.305 285.958 259.281 1.00 66.59 237 GLY C O 1
ATOM 3978 N N . SER B 2 274 ? 225.568 288.187 259.154 1.00 66.83 238 SER C N 1
ATOM 3979 C CA . SER B 2 274 ? 226.044 288.330 260.524 1.00 66.90 238 SER C CA 1
ATOM 3980 C C . SER B 2 274 ? 224.919 288.440 261.546 1.00 69.36 238 SER C C 1
ATOM 3981 O O . SER B 2 274 ? 225.202 288.551 262.743 1.00 69.62 238 SER C O 1
ATOM 3984 N N . LEU B 2 275 ? 223.659 288.421 261.113 1.00 68.42 239 LEU C N 1
ATOM 3985 C CA . LEU B 2 275 ? 222.541 288.547 262.039 1.00 67.79 239 LEU C CA 1
ATOM 3986 C C . LEU B 2 275 ? 222.184 287.238 262.730 1.00 69.11 239 LEU C C 1
ATOM 3987 O O . LEU B 2 275 ? 221.357 287.249 263.647 1.00 69.46 239 LEU C O 1
ATOM 3992 N N . LYS B 2 276 ? 222.780 286.119 262.318 1.00 69.44 240 LYS C N 1
ATOM 3993 C CA . LYS B 2 276 ? 222.489 284.829 262.930 1.00 69.80 240 LYS C CA 1
ATOM 3994 C C . LYS B 2 276 ? 223.130 284.658 264.301 1.00 70.55 240 LYS C C 1
ATOM 3995 O O . LYS B 2 276 ? 222.792 283.702 265.007 1.00 70.58 240 LYS C O 1
ATOM 4001 N N . TYR B 2 277 ? 224.038 285.546 264.693 1.00 68.18 241 TYR C N 1
ATOM 4002 C CA . TYR B 2 277 ? 224.680 285.455 266.000 1.00 66.76 241 TYR C CA 1
ATOM 4003 C C . TYR B 2 277 ? 224.883 286.838 266.609 1.00 67.76 241 TYR C C 1
ATOM 4004 O O . TYR B 2 277 ? 224.870 286.997 267.829 1.00 67.66 241 TYR C O 1
ATOM 4013 N N . VAL C 3 38 ? 247.467 294.930 230.836 1.00 72.09 7 VAL B N 1
ATOM 4014 C CA . VAL C 3 38 ? 247.259 294.696 229.413 1.00 74.14 7 VAL B CA 1
ATOM 4015 C C . VAL C 3 38 ? 246.486 293.398 229.205 1.00 69.64 7 VAL B C 1
ATOM 4016 O O . VAL C 3 38 ? 246.935 292.325 229.608 1.00 69.10 7 VAL B O 1
ATOM 4020 N N . ASP C 3 39 ? 245.318 293.505 228.577 1.00 66.07 8 ASP B N 1
ATOM 4021 C CA . ASP C 3 39 ? 244.480 292.348 228.291 1.00 61.50 8 ASP B CA 1
ATOM 4022 C C . ASP C 3 39 ? 244.867 291.776 226.933 1.00 59.55 8 ASP B C 1
ATOM 4023 O O . ASP C 3 39 ? 244.718 292.446 225.906 1.00 61.66 8 ASP B O 1
ATOM 4028 N N . GLU C 3 40 ? 245.364 290.540 226.931 1.00 55.79 9 GLU B N 1
ATOM 4029 C CA . GLU C 3 40 ? 245.788 289.899 225.695 1.00 54.84 9 GLU B CA 1
ATOM 4030 C C . GLU C 3 40 ? 244.628 289.319 224.899 1.00 55.46 9 GLU B C 1
ATOM 4031 O O . GLU C 3 40 ? 244.829 288.908 223.753 1.00 54.94 9 GLU B O 1
ATOM 4037 N N . LEU C 3 41 ? 243.425 289.280 225.469 1.00 55.44 10 LEU B N 1
ATOM 4038 C CA . LEU C 3 41 ? 242.246 288.775 224.780 1.00 50.89 10 LEU B CA 1
ATOM 4039 C C . LEU C 3 41 ? 241.258 289.887 224.448 1.00 50.88 10 LEU B C 1
ATOM 4040 O O . LEU C 3 41 ? 240.096 289.607 224.136 1.00 51.51 10 LEU B O 1
ATOM 4045 N N . LEU C 3 42 ? 241.704 291.144 224.504 1.00 50.74 11 LEU B N 1
ATOM 4046 C CA . LEU C 3 42 ? 240.804 292.269 224.269 1.00 51.96 11 LEU B CA 1
ATOM 4047 C C . LEU C 3 42 ? 240.267 292.271 222.842 1.00 49.83 11 LEU B C 1
ATOM 4048 O O . LEU C 3 42 ? 239.091 292.578 222.616 1.00 48.24 11 LEU B O 1
ATOM 4053 N N . LYS C 3 43 ? 241.109 291.936 221.867 1.00 49.16 12 LYS B N 1
ATOM 4054 C CA . LYS C 3 43 ? 240.690 291.934 220.472 1.00 48.02 12 LYS B CA 1
ATOM 4055 C C . LYS C 3 43 ? 240.093 290.606 220.021 1.00 44.41 12 LYS B C 1
ATOM 4056 O O . LYS C 3 43 ? 239.553 290.536 218.912 1.00 43.40 12 LYS B O 1
ATOM 4062 N N . GLY C 3 44 ? 240.173 289.563 220.843 1.00 43.78 13 GLY B N 1
ATOM 4063 C CA . GLY C 3 44 ? 239.615 288.273 220.472 1.00 39.73 13 GLY B CA 1
ATOM 4064 C C . GLY C 3 44 ? 240.238 287.661 219.239 1.00 36.73 13 GLY B C 1
ATOM 4065 O O . GLY C 3 44 ? 239.557 286.944 218.498 1.00 36.32 13 GLY B O 1
ATOM 4066 N N . GLU C 3 45 ? 241.521 287.919 218.999 1.00 39.25 14 GLU B N 1
ATOM 4067 C CA . GLU C 3 45 ? 242.204 287.429 217.812 1.00 37.84 14 GLU B CA 1
ATOM 4068 C C . GLU C 3 45 ? 243.615 286.999 218.182 1.00 36.78 14 GLU B C 1
ATOM 4069 O O . GLU C 3 45 ? 244.186 287.455 219.175 1.00 40.47 14 GLU B O 1
ATOM 4075 N N . LEU C 3 46 ? 244.177 286.112 217.359 1.00 33.42 15 LEU B N 1
ATOM 4076 C CA . LEU C 3 46 ? 245.536 285.635 217.592 1.00 32.17 15 LEU B CA 1
ATOM 4077 C C . LEU C 3 46 ? 246.569 286.606 217.031 1.00 37.14 15 LEU B C 1
ATOM 4078 O O . LEU C 3 46 ? 247.437 287.096 217.760 1.00 38.71 15 LEU B O 1
ATOM 4083 N N . VAL C 3 47 ? 246.494 286.893 215.735 1.00 37.65 16 VAL B N 1
ATOM 4084 C CA . VAL C 3 47 ? 247.467 287.765 215.081 1.00 43.41 16 VAL B CA 1
ATOM 4085 C C . VAL C 3 47 ? 246.735 288.692 214.118 1.00 48.15 16 VAL B C 1
ATOM 4086 O O . VAL C 3 47 ? 245.877 288.236 213.349 1.00 49.93 16 VAL B O 1
ATOM 4090 N N . PRO C 3 48 ? 247.022 289.996 214.132 1.00 53.50 17 PRO B N 1
ATOM 4091 C CA . PRO C 3 48 ? 246.371 290.916 213.187 1.00 57.74 17 PRO B CA 1
ATOM 4092 C C . PRO C 3 48 ? 247.062 290.875 211.832 1.00 63.70 17 PRO B C 1
ATOM 4093 O O . PRO C 3 48 ? 248.228 291.255 211.703 1.00 67.29 17 PRO B O 1
ATOM 4097 N N . GLU C 3 49 ? 246.340 290.410 210.819 1.00 67.14 18 GLU B N 1
ATOM 4098 C CA . GLU C 3 49 ? 246.831 290.415 209.451 1.00 76.06 18 GLU B CA 1
ATOM 4099 C C . GLU C 3 49 ? 246.304 291.646 208.724 1.00 81.58 18 GLU B C 1
ATOM 4100 O O . GLU C 3 49 ? 245.136 292.016 208.870 1.00 78.82 18 GLU B O 1
ATOM 4106 N N . ASN C 3 50 ? 247.181 292.293 207.963 1.00 85.30 19 ASN B N 1
ATOM 4107 C CA . ASN C 3 50 ? 246.829 293.525 207.265 1.00 88.70 19 ASN B CA 1
ATOM 4108 C C . ASN C 3 50 ? 245.892 293.253 206.093 1.00 87.00 19 ASN B C 1
ATOM 4109 O O . ASN C 3 50 ? 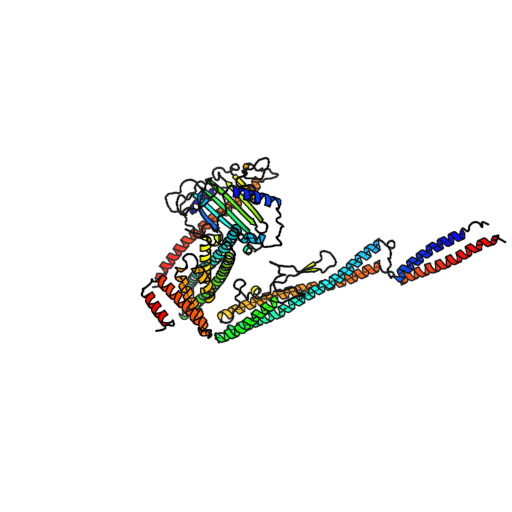244.748 293.710 206.082 1.00 83.87 19 ASN B O 1
ATOM 4114 N N . LEU C 3 55 ? 254.582 294.959 203.398 1.00 96.66 24 LEU B N 1
ATOM 4115 C CA . LEU C 3 55 ? 254.881 296.384 203.317 1.00 99.38 24 LEU B CA 1
ATOM 4116 C C . LEU C 3 55 ? 255.903 296.672 202.223 1.00 98.02 24 LEU B C 1
ATOM 4117 O O . LEU C 3 55 ? 255.863 297.725 201.588 1.00 97.08 24 LEU B O 1
ATOM 4122 N N . THR C 3 56 ? 256.818 295.728 202.014 1.00 96.88 25 THR B N 1
ATOM 4123 C CA . THR C 3 56 ? 257.855 295.898 201.005 1.00 97.57 25 THR B CA 1
ATOM 4124 C C . THR C 3 56 ? 257.236 296.011 199.617 1.00 96.67 25 THR B C 1
ATOM 4125 O O . THR C 3 56 ? 256.231 295.364 199.312 1.00 96.78 25 THR B O 1
ATOM 4129 N N . GLU C 3 57 ? 257.839 296.856 198.777 1.00 96.82 26 GLU B N 1
ATOM 4130 C CA . GLU C 3 57 ? 257.341 297.034 197.416 1.00 98.06 26 GLU B CA 1
ATOM 4131 C C . GLU C 3 57 ? 257.431 295.737 196.619 1.00 94.92 26 GLU B C 1
ATOM 4132 O O . GLU C 3 57 ? 256.501 295.384 195.884 1.00 93.05 26 GLU B O 1
ATOM 4138 N N . ASP C 3 58 ? 258.548 295.016 196.750 1.00 94.46 27 ASP B N 1
ATOM 4139 C CA . ASP C 3 58 ? 258.690 293.741 196.055 1.00 92.59 27 ASP B CA 1
ATOM 4140 C C . ASP C 3 58 ? 257.664 292.728 196.547 1.00 88.65 27 ASP B C 1
ATOM 4141 O O . ASP C 3 58 ? 257.099 291.968 195.752 1.00 85.66 27 ASP B O 1
ATOM 4146 N N . GLN C 3 59 ? 257.417 292.698 197.859 1.00 88.01 28 GLN B N 1
ATOM 4147 C CA . GLN C 3 59 ? 256.408 291.793 198.401 1.00 88.92 28 GLN B CA 1
ATOM 4148 C C . GLN C 3 59 ? 255.019 292.139 197.879 1.00 84.17 28 GLN B C 1
ATOM 4149 O O . GLN C 3 59 ? 254.223 291.244 197.571 1.00 82.18 28 GLN B O 1
ATOM 4155 N N . LYS C 3 60 ? 254.705 293.432 197.780 1.00 83.93 29 LYS B N 1
ATOM 4156 C CA . LYS C 3 60 ? 253.416 293.842 197.232 1.00 82.75 29 LYS B CA 1
ATOM 4157 C C . LYS C 3 60 ? 253.286 293.443 195.767 1.00 78.50 29 LYS B C 1
ATOM 4158 O O . LYS C 3 60 ? 252.219 292.998 195.327 1.00 76.10 29 LYS B O 1
ATOM 4164 N N . LYS C 3 61 ? 254.364 293.599 194.995 1.00 78.37 30 LYS B N 1
ATOM 4165 C CA . LYS C 3 61 ? 254.347 293.172 193.599 1.00 76.53 30 LYS B CA 1
ATOM 4166 C C . LYS C 3 61 ? 254.134 291.666 193.485 1.00 74.24 30 LYS B C 1
ATOM 4167 O O . LYS C 3 61 ? 253.369 291.198 192.631 1.00 71.34 30 LYS B O 1
ATOM 4173 N N . LYS C 3 62 ? 254.807 290.893 194.342 1.00 74.14 31 LYS B N 1
ATOM 4174 C CA . LYS C 3 62 ? 254.628 289.445 194.345 1.00 70.17 31 LYS B CA 1
ATOM 4175 C C . LYS C 3 62 ? 253.196 289.069 194.706 1.00 65.93 31 LYS B C 1
ATOM 4176 O O . LYS C 3 62 ? 252.616 288.155 194.108 1.00 63.99 31 LYS B O 1
ATOM 4182 N N . LYS C 3 63 ? 252.612 289.764 195.684 1.00 65.29 32 LYS B N 1
ATOM 4183 C CA . LYS C 3 63 ? 251.222 289.514 196.051 1.00 63.61 32 LYS B CA 1
ATOM 4184 C C . LYS C 3 63 ? 250.284 289.816 194.890 1.00 61.23 32 LYS B C 1
ATOM 4185 O O . LYS C 3 63 ? 249.339 289.061 194.630 1.00 59.29 32 LYS B O 1
ATOM 4191 N N . LYS C 3 64 ? 250.530 290.919 194.181 1.00 61.17 33 LYS B N 1
ATOM 4192 C CA . LYS C 3 64 ? 249.700 291.262 193.031 1.00 59.01 33 LYS B CA 1
ATOM 4193 C C . LYS C 3 64 ? 249.803 290.202 191.941 1.00 57.30 33 LYS B C 1
ATOM 4194 O O . LYS C 3 64 ? 248.790 289.811 191.346 1.00 56.26 33 LYS B O 1
ATOM 4200 N N . GLU C 3 65 ? 251.017 289.718 191.668 1.00 59.10 34 GLU B N 1
ATOM 4201 C CA . GLU C 3 65 ? 251.175 288.705 190.629 1.00 56.43 34 GLU B CA 1
ATOM 4202 C C . GLU C 3 65 ? 250.538 287.381 191.045 1.00 52.12 34 GLU B C 1
ATOM 4203 O O . GLU C 3 65 ? 249.962 286.674 190.209 1.00 48.84 34 GLU B O 1
ATOM 4209 N N . ILE C 3 66 ? 250.607 287.040 192.334 1.00 51.43 35 ILE B N 1
ATOM 4210 C CA . ILE C 3 66 ? 249.956 285.825 192.813 1.00 47.49 35 ILE B CA 1
ATOM 4211 C C . ILE C 3 66 ? 248.443 285.943 192.677 1.00 45.93 35 ILE B C 1
ATOM 4212 O O . ILE C 3 66 ? 247.764 284.988 192.283 1.00 43.91 35 ILE B O 1
ATOM 4217 N N . MET C 3 67 ? 247.893 287.117 192.994 1.00 47.91 36 MET B N 1
ATOM 4218 C CA . MET C 3 67 ? 246.463 287.339 192.807 1.00 45.64 36 MET B CA 1
ATOM 4219 C C . MET C 3 67 ? 246.069 287.215 191.340 1.00 43.67 36 MET B C 1
ATOM 4220 O O . MET C 3 67 ? 245.037 286.614 191.014 1.00 41.08 36 MET B O 1
ATOM 4225 N N . GLU C 3 68 ? 246.875 287.783 190.439 1.00 44.53 37 GLU B N 1
ATOM 4226 C CA . GLU C 3 68 ? 246.575 287.675 189.014 1.00 43.56 37 GLU B CA 1
ATOM 4227 C C . GLU C 3 68 ? 246.615 286.223 188.550 1.00 40.88 37 GLU B C 1
ATOM 4228 O O . GLU C 3 68 ? 245.778 285.799 187.745 1.00 36.54 37 GLU B O 1
ATOM 4234 N N . GLN C 3 69 ? 247.588 285.450 189.039 1.00 40.92 38 GLN B N 1
ATOM 4235 C CA . GLN C 3 69 ? 247.644 284.029 188.709 1.00 35.51 38 GLN B CA 1
ATOM 4236 C C . GLN C 3 69 ? 246.416 283.294 189.228 1.00 34.82 38 GLN B C 1
ATOM 4237 O O . GLN C 3 69 ? 245.846 282.448 188.530 1.00 32.94 38 GLN B O 1
ATOM 4243 N N . GLU C 3 70 ? 245.995 283.602 190.456 1.00 34.86 39 GLU B N 1
ATOM 4244 C CA . GLU C 3 70 ? 244.830 282.938 191.028 1.00 32.99 39 GLU B CA 1
ATOM 4245 C C . GLU C 3 70 ? 243.551 283.303 190.286 1.00 31.51 39 GLU B C 1
ATOM 4246 O O . GLU C 3 70 ? 242.615 282.499 190.237 1.00 30.05 39 GLU B O 1
ATOM 4252 N N . SER C 3 71 ? 243.489 284.507 189.714 1.00 31.69 40 SER B N 1
ATOM 4253 C CA . SER C 3 71 ? 242.312 284.898 188.946 1.00 28.06 40 SER B CA 1
ATOM 4254 C C . SER C 3 71 ? 242.140 284.026 187.707 1.00 26.78 40 SER B C 1
ATOM 4255 O O . SER C 3 71 ? 241.018 283.630 187.370 1.00 27.41 40 SER B O 1
ATOM 4258 N N . LEU C 3 72 ? 243.240 283.717 187.016 1.00 26.02 41 LEU B N 1
ATOM 4259 C CA . LEU C 3 72 ? 243.157 282.904 185.806 1.00 23.80 41 LEU B CA 1
ATOM 4260 C C . LEU C 3 72 ? 242.646 281.503 186.109 1.00 22.08 41 LEU B C 1
ATOM 4261 O O . LEU C 3 72 ? 241.825 280.957 185.363 1.00 24.37 41 LEU B O 1
ATOM 4266 N N . TRP C 3 73 ? 243.118 280.906 187.203 1.00 20.66 42 TRP B N 1
ATOM 4267 C CA . TRP C 3 73 ? 242.816 279.523 187.547 1.00 17.87 42 TRP B CA 1
ATOM 4268 C C . TRP C 3 73 ? 241.684 279.411 188.563 1.00 22.22 42 TRP B C 1
ATOM 4269 O O . TRP C 3 73 ? 241.650 278.458 189.347 1.00 27.31 42 TRP B O 1
ATOM 4280 N N . LYS C 3 74 ? 240.757 280.366 188.562 1.00 23.65 43 LYS B N 1
ATOM 4281 C CA . LYS C 3 74 ? 239.655 280.360 189.516 1.00 24.27 43 LYS B CA 1
ATOM 4282 C C . LYS C 3 74 ? 238.725 279.187 189.231 1.00 24.39 43 LYS B C 1
ATOM 4283 O O . LYS C 3 74 ? 238.163 279.080 188.137 1.00 27.42 43 LYS B O 1
ATOM 4289 N N . ASN C 3 75 ? 238.562 278.313 190.218 1.00 24.25 44 ASN B N 1
ATOM 4290 C CA . ASN C 3 75 ? 237.750 277.113 190.084 1.00 25.14 44 ASN B CA 1
ATOM 4291 C C . ASN C 3 75 ? 237.305 276.653 191.466 1.00 27.19 44 ASN B C 1
ATOM 4292 O O . ASN C 3 75 ? 237.988 275.840 192.100 1.00 28.91 44 ASN B O 1
ATOM 4297 N N . PRO C 3 76 ? 236.177 277.158 191.971 1.00 29.58 45 PRO B N 1
ATOM 4298 C CA . PRO C 3 76 ? 235.739 276.768 193.321 1.00 31.25 45 PRO B CA 1
ATOM 4299 C C . PRO C 3 76 ? 235.407 275.292 193.456 1.00 31.22 45 PRO B C 1
ATOM 4300 O O . PRO C 3 76 ? 235.397 274.777 194.579 1.00 35.62 45 PRO B O 1
ATOM 4304 N N . ASP C 3 77 ? 235.141 274.594 192.354 1.00 29.89 46 ASP B N 1
ATOM 4305 C CA . ASP C 3 77 ? 234.879 273.162 192.399 1.00 31.38 46 ASP B CA 1
ATOM 4306 C C . ASP C 3 77 ? 236.151 272.327 192.470 1.00 29.98 46 ASP B C 1
ATOM 4307 O O . ASP C 3 77 ? 236.057 271.102 192.598 1.00 33.78 46 ASP B O 1
ATOM 4312 N N . PHE C 3 78 ? 237.325 272.947 192.390 1.00 25.56 47 PHE B N 1
ATOM 4313 C CA . PHE C 3 78 ? 238.573 272.199 192.434 1.00 23.77 47 PHE B CA 1
ATOM 4314 C C . PHE C 3 78 ? 238.779 271.560 193.802 1.00 23.71 47 PHE B C 1
ATOM 4315 O O . PHE C 3 78 ? 238.563 272.189 194.841 1.00 26.74 47 PHE B O 1
ATOM 4323 N N . LYS C 3 79 ? 239.207 270.299 193.794 1.00 23.27 48 LYS B N 1
ATOM 4324 C CA . LYS C 3 79 ? 239.561 269.566 195.003 1.00 22.13 48 LYS B CA 1
ATOM 4325 C C . LYS C 3 79 ? 240.872 268.842 194.749 1.00 21.07 48 LYS B C 1
ATOM 4326 O O . LYS C 3 79 ? 240.971 268.050 193.808 1.00 25.46 48 LYS B O 1
ATOM 4332 N N . GLY C 3 80 ? 241.870 269.105 195.588 1.00 18.55 49 GLY B N 1
ATOM 4333 C CA . GLY C 3 80 ? 243.192 268.551 195.372 1.00 15.77 49 GLY B CA 1
ATOM 4334 C C . GLY C 3 80 ? 243.245 267.078 195.725 1.00 18.89 49 GLY B C 1
ATOM 4335 O O . GLY C 3 80 ? 242.937 266.695 196.865 1.00 22.89 49 GLY B O 1
ATOM 4336 N N . TYR C 3 81 ? 243.629 266.237 194.762 1.00 18.79 50 TYR B N 1
ATOM 4337 C CA . TYR C 3 81 ? 243.814 264.820 195.055 1.00 15.69 50 TYR B CA 1
ATOM 4338 C C . TYR C 3 81 ? 244.966 264.606 196.027 1.00 18.33 50 TYR B C 1
ATOM 4339 O O . TYR C 3 81 ? 244.879 263.764 196.927 1.00 21.08 50 TYR B O 1
ATOM 4348 N N . ASN C 3 82 ? 246.054 265.349 195.852 1.00 20.30 51 ASN B N 1
ATOM 4349 C CA . ASN C 3 82 ? 247.175 265.325 196.781 1.00 20.88 51 ASN B CA 1
ATOM 4350 C C . ASN C 3 82 ? 246.932 266.374 197.858 1.00 23.31 51 ASN B C 1
ATOM 4351 O O . ASN C 3 82 ? 246.795 267.563 197.554 1.00 23.17 51 ASN B O 1
ATOM 4356 N N . LYS C 3 83 ? 246.880 265.934 199.114 1.00 25.48 52 LYS B N 1
ATOM 4357 C CA . LYS C 3 83 ? 246.481 266.805 200.210 1.00 25.81 52 LYS B CA 1
ATOM 4358 C C . LYS C 3 83 ? 247.604 267.699 200.720 1.00 23.12 52 LYS B C 1
ATOM 4359 O O . LYS C 3 83 ? 247.320 268.657 201.444 1.00 26.01 52 LYS B O 1
ATOM 4365 N N . THR C 3 84 ? 248.858 267.423 200.354 1.00 21.60 53 THR B N 1
ATOM 4366 C CA . THR C 3 84 ? 249.990 268.123 200.959 1.00 21.29 53 THR B CA 1
ATOM 4367 C C . THR C 3 84 ? 249.934 269.623 200.688 1.00 20.94 53 THR B C 1
ATOM 4368 O O . THR C 3 84 ? 250.065 270.440 201.610 1.00 23.42 53 THR B O 1
ATOM 4372 N N . PHE C 3 85 ? 249.731 270.006 199.426 1.00 19.24 54 PHE B N 1
ATOM 4373 C CA . PHE C 3 85 ? 249.750 271.422 199.076 1.00 18.65 54 PHE B CA 1
ATOM 4374 C C . PHE C 3 85 ? 248.597 272.171 199.731 1.00 19.82 54 PHE B C 1
ATOM 4375 O O . PHE C 3 85 ? 248.754 273.327 200.140 1.00 19.91 54 PHE B O 1
ATOM 4383 N N . GLN C 3 86 ? 247.428 271.538 199.826 1.00 21.33 55 GLN B N 1
ATOM 4384 C CA . GLN C 3 86 ? 246.313 272.163 200.530 1.00 24.22 55 GLN B CA 1
ATOM 4385 C C . GLN C 3 86 ? 246.564 272.203 202.032 1.00 23.79 55 GLN B C 1
ATOM 4386 O O . GLN C 3 86 ? 246.233 273.192 202.693 1.00 25.04 55 GLN B O 1
ATOM 4392 N N . GLU C 3 87 ? 247.156 271.143 202.586 1.00 22.94 56 GLU B N 1
ATOM 4393 C CA . GLU C 3 87 ? 247.470 271.116 204.010 1.00 24.05 56 GLU B CA 1
ATOM 4394 C C . GLU C 3 87 ? 248.573 272.094 204.389 1.00 23.77 56 GLU B C 1
ATOM 4395 O O . GLU C 3 87 ? 248.778 272.330 205.583 1.00 24.72 56 GLU B O 1
ATOM 4401 N N . LEU C 3 88 ? 249.285 272.661 203.412 1.00 21.82 57 LEU B N 1
ATOM 4402 C CA . LEU C 3 88 ? 250.190 273.765 203.713 1.00 20.40 57 LEU B CA 1
ATOM 4403 C C . LEU C 3 88 ? 249.460 274.953 204.329 1.00 23.23 57 LEU B C 1
ATOM 4404 O O . LEU C 3 88 ? 250.096 275.786 204.983 1.00 23.35 57 LEU B O 1
ATOM 4409 N N . HIS C 3 89 ? 248.144 275.053 204.126 1.00 24.61 58 HIS B N 1
ATOM 4410 C CA . HIS C 3 89 ? 247.365 276.155 204.678 1.00 24.11 58 HIS B CA 1
ATOM 4411 C C . HIS C 3 89 ? 247.363 276.166 206.202 1.00 23.86 58 HIS B C 1
ATOM 4412 O O . HIS C 3 89 ? 247.150 277.225 206.799 1.00 23.69 58 HIS B O 1
ATOM 4419 N N . GLN C 3 90 ? 247.603 275.021 206.843 1.00 23.53 59 GLN B N 1
ATOM 4420 C CA . GLN C 3 90 ? 247.606 274.954 208.299 1.00 23.39 59 GLN B CA 1
ATOM 4421 C C . GLN C 3 90 ? 248.734 275.760 208.928 1.00 23.64 59 GLN B C 1
ATOM 4422 O O . GLN C 3 90 ? 248.704 275.985 210.142 1.00 28.96 59 GLN B O 1
ATOM 4428 N N . LEU C 3 91 ? 249.719 276.192 208.146 1.00 22.98 60 LEU B N 1
ATOM 4429 C CA . LEU C 3 91 ? 250.808 277.022 208.640 1.00 23.62 60 LEU B 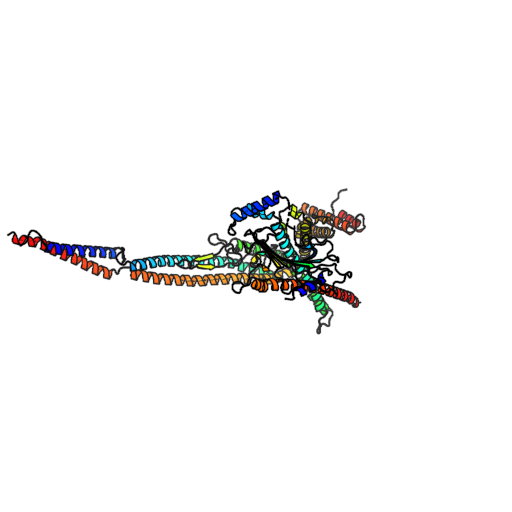CA 1
ATOM 4430 C C . LEU C 3 91 ? 250.540 278.513 208.482 1.00 25.29 60 LEU B C 1
ATOM 4431 O O . LEU C 3 91 ? 251.383 279.323 208.877 1.00 29.11 60 LEU B O 1
ATOM 4436 N N . SER C 3 92 ? 249.398 278.894 207.920 1.00 2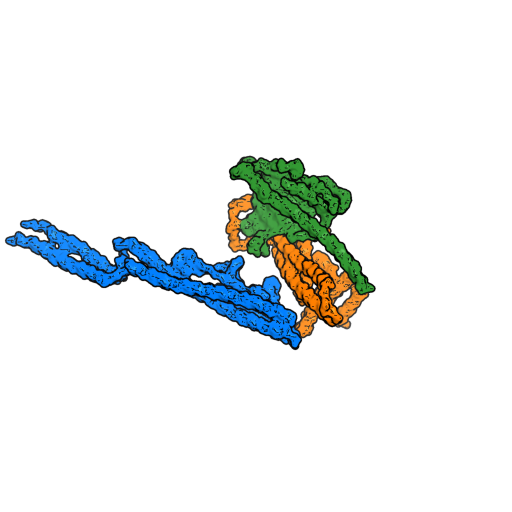3.56 61 SER B N 1
ATOM 4437 C CA . SER C 3 92 ? 249.111 280.287 207.623 1.00 26.01 61 SER B CA 1
ATOM 4438 C C . SER C 3 92 ? 248.516 281.000 208.836 1.00 26.84 61 SER B C 1
ATOM 4439 O O . SER C 3 92 ? 248.176 280.390 209.851 1.00 27.67 61 SER B O 1
ATOM 4442 N N . LYS C 3 93 ? 248.398 282.324 208.714 1.00 25.68 62 LYS B N 1
ATOM 4443 C CA . LYS C 3 93 ? 247.811 283.132 209.776 1.00 27.31 62 LYS B CA 1
ATOM 4444 C C . LYS C 3 93 ? 246.292 283.021 209.818 1.00 27.10 62 LYS B C 1
ATOM 4445 O O . LYS C 3 93 ? 245.704 283.099 210.900 1.00 29.64 62 LYS B O 1
ATOM 4451 N N . THR C 3 94 ? 245.644 282.852 208.664 1.00 25.24 63 THR B N 1
ATOM 4452 C CA . THR C 3 94 ? 244.186 282.797 208.631 1.00 24.27 63 THR B CA 1
ATOM 4453 C C . THR C 3 94 ? 243.664 281.521 209.287 1.00 24.17 63 THR B C 1
ATOM 4454 O O . THR C 3 94 ? 242.704 281.559 210.071 1.00 25.04 63 THR B O 1
ATOM 4458 N N . PHE C 3 95 ? 244.300 280.385 208.991 1.00 22.83 64 PHE B N 1
ATOM 4459 C CA . PHE C 3 95 ? 243.947 279.130 209.643 1.00 24.02 64 PHE B CA 1
ATOM 4460 C C . PHE C 3 95 ? 244.148 279.225 211.150 1.00 23.39 64 PHE B C 1
ATOM 4461 O O . PHE C 3 95 ? 243.299 278.775 211.932 1.00 23.22 64 PHE B O 1
ATOM 4469 N N . ALA C 3 96 ? 245.268 279.816 211.572 1.00 21.53 65 ALA B N 1
ATOM 4470 C CA . ALA C 3 96 ? 245.544 279.956 212.996 1.00 21.88 65 ALA B CA 1
ATOM 4471 C C . ALA C 3 96 ? 244.519 280.857 213.670 1.00 22.14 65 ALA B C 1
ATOM 4472 O O . ALA C 3 96 ? 244.080 280.571 214.786 1.00 23.07 65 ALA B O 1
ATOM 4474 N N . ASN C 3 97 ? 244.127 281.949 213.010 1.00 21.28 66 ASN B N 1
ATOM 4475 C CA . ASN C 3 97 ? 243.116 282.835 213.578 1.00 21.71 66 ASN B CA 1
ATOM 4476 C C . ASN C 3 97 ? 241.782 282.120 213.736 1.00 20.38 66 ASN B C 1
ATOM 4477 O O . ASN C 3 97 ? 241.119 282.244 214.776 1.00 22.22 66 ASN B O 1
ATOM 4482 N N . ASN C 3 98 ? 241.372 281.359 212.718 1.00 18.26 67 ASN B N 1
ATOM 4483 C CA . ASN C 3 98 ? 240.105 280.641 212.814 1.00 18.89 67 ASN B CA 1
ATOM 4484 C C . ASN C 3 98 ? 240.137 279.603 213.931 1.00 19.57 67 ASN B C 1
ATOM 4485 O O . ASN C 3 98 ? 239.174 279.475 214.700 1.00 20.11 67 ASN B O 1
ATOM 4490 N N . GLN C 3 99 ? 241.238 278.857 214.048 1.00 20.22 68 GLN B N 1
ATOM 4491 C CA . GLN C 3 99 ? 241.314 277.855 215.106 1.00 20.29 68 GLN B CA 1
ATOM 4492 C C . GLN C 3 99 ? 241.381 278.502 216.484 1.00 19.60 68 GLN B C 1
ATOM 4493 O O . GLN C 3 99 ? 240.797 277.989 217.448 1.00 20.16 68 GLN B O 1
ATOM 4499 N N . PHE C 3 100 ? 242.083 279.631 216.593 1.00 18.03 69 PHE B N 1
ATOM 4500 C CA . PHE C 3 100 ? 242.134 280.372 217.846 1.00 17.39 69 PHE B CA 1
ATOM 4501 C C . PHE C 3 100 ? 240.744 280.818 218.271 1.00 17.78 69 PHE B C 1
ATOM 4502 O O . PHE C 3 100 ? 240.385 280.713 219.447 1.00 19.01 69 PHE B O 1
ATOM 4510 N N . ARG C 3 101 ? 239.942 281.308 217.325 1.00 17.07 70 ARG B N 1
ATOM 4511 C CA . ARG C 3 101 ? 238.605 281.762 217.686 1.00 18.23 70 ARG B CA 1
ATOM 4512 C C . ARG C 3 101 ? 237.671 280.599 218.004 1.00 17.05 70 ARG B C 1
ATOM 4513 O O . ARG C 3 101 ? 236.804 280.730 218.875 1.00 18.85 70 ARG B O 1
ATOM 4521 N N . LEU C 3 102 ? 237.836 279.455 217.336 1.00 15.80 71 LEU B N 1
ATOM 4522 C CA . LEU C 3 102 ? 237.073 278.269 217.725 1.00 16.63 71 LEU B CA 1
ATOM 4523 C C . LEU C 3 102 ? 237.398 277.857 219.158 1.00 17.41 71 LEU B C 1
ATOM 4524 O O . LEU C 3 102 ? 236.498 277.571 219.965 1.00 17.14 71 LEU B O 1
ATOM 4529 N N . ALA C 3 103 ? 238.691 277.831 219.494 1.00 17.42 72 ALA B N 1
ATOM 4530 C CA . ALA C 3 103 ? 239.096 277.478 220.849 1.00 16.91 72 ALA B CA 1
ATOM 4531 C C . ALA C 3 103 ? 238.577 278.491 221.859 1.00 16.10 72 ALA B C 1
ATOM 4532 O O . ALA C 3 103 ? 238.162 278.120 222.962 1.00 17.29 72 ALA B O 1
ATOM 4534 N N . LEU C 3 104 ? 238.601 279.776 221.501 1.00 15.34 73 LEU B N 1
ATOM 4535 C CA . LEU C 3 104 ? 238.094 280.813 222.392 1.00 15.69 73 LEU B CA 1
ATOM 4536 C C . LEU C 3 104 ? 236.599 280.648 222.635 1.00 15.52 73 LEU B C 1
ATOM 4537 O O . LEU C 3 104 ? 236.123 280.821 223.763 1.00 15.90 73 LEU B O 1
ATOM 4542 N N . SER C 3 105 ? 235.843 280.310 221.589 1.00 15.54 74 SER B N 1
ATOM 4543 C CA . SER C 3 105 ? 234.410 280.087 221.746 1.00 15.18 74 SER B CA 1
ATOM 4544 C C . SER C 3 105 ? 234.137 278.914 222.682 1.00 14.93 74 SER B C 1
ATOM 4545 O O . SER C 3 105 ? 233.288 279.002 223.581 1.00 16.11 74 SER B O 1
ATOM 4548 N N . ASN C 3 106 ? 234.868 277.809 222.502 1.00 14.44 75 ASN B N 1
ATOM 4549 C CA . ASN C 3 106 ? 234.676 276.658 223.385 1.00 13.05 75 ASN B CA 1
ATOM 4550 C C . ASN C 3 106 ? 235.066 276.984 224.826 1.00 13.10 75 ASN B C 1
ATOM 4551 O O . ASN C 3 106 ? 234.381 276.574 225.776 1.00 14.17 75 ASN B O 1
ATOM 4556 N N . TYR C 3 107 ? 236.163 277.723 225.009 1.00 13.02 76 TYR B N 1
ATOM 4557 C CA . TYR C 3 107 ? 236.595 278.105 226.349 1.00 12.65 76 TYR B CA 1
ATOM 4558 C C . TYR C 3 107 ? 235.561 278.989 227.034 1.00 12.77 76 TYR B C 1
ATOM 4559 O O . TYR C 3 107 ? 235.268 278.813 228.226 1.00 13.43 76 TYR B O 1
ATOM 4568 N N . GLN C 3 108 ? 235.002 279.950 226.297 1.00 14.03 77 GLN B N 1
ATOM 4569 C CA . GLN C 3 108 ? 233.961 280.800 226.859 1.00 13.10 77 GLN B CA 1
ATOM 4570 C C . GLN C 3 108 ? 232.730 279.987 227.228 1.00 11.77 77 GLN B C 1
ATOM 4571 O O . GLN C 3 108 ? 232.104 280.240 228.260 1.00 13.78 77 GLN B O 1
ATOM 4577 N N . SER C 3 109 ? 232.370 278.999 226.402 1.00 11.48 78 SER B N 1
ATOM 4578 C CA . SER C 3 109 ? 231.244 278.134 226.746 1.00 12.25 78 SER B CA 1
ATOM 4579 C C . SER C 3 109 ? 231.494 277.382 228.051 1.00 12.44 78 SER B C 1
ATOM 4580 O O . SER C 3 109 ? 230.601 277.286 228.904 1.00 13.28 78 SER B O 1
ATOM 4583 N N . GLY C 3 110 ? 232.703 276.846 228.228 1.00 13.08 79 GLY B N 1
ATOM 4584 C CA . GLY C 3 110 ? 233.004 276.128 229.461 1.00 12.23 79 GLY B CA 1
ATOM 4585 C C . GLY C 3 110 ? 232.976 277.022 230.689 1.00 13.02 79 GLY B C 1
ATOM 4586 O O . GLY C 3 110 ? 232.414 276.655 231.733 1.00 14.77 79 GLY B O 1
ATOM 4587 N N . VAL C 3 111 ? 233.583 278.207 230.586 1.00 11.66 80 VAL B N 1
ATOM 4588 C CA . VAL C 3 111 ? 233.566 279.142 231.707 1.00 12.62 80 VAL B CA 1
ATOM 4589 C C . VAL C 3 111 ? 232.137 279.569 232.020 1.00 14.54 80 VAL B C 1
ATOM 4590 O O . VAL C 3 111 ? 231.760 279.723 233.189 1.00 18.32 80 VAL B O 1
ATOM 4594 N N . ASN C 3 112 ? 231.322 279.769 230.982 1.00 13.88 81 ASN B N 1
ATOM 4595 C CA . ASN C 3 112 ? 229.920 280.102 231.188 1.00 13.24 81 ASN B CA 1
ATOM 4596 C C . ASN C 3 112 ? 229.203 278.996 231.944 1.00 14.83 81 ASN B C 1
ATOM 4597 O O . ASN C 3 112 ? 228.413 279.270 232.852 1.00 17.16 81 ASN B O 1
ATOM 4602 N N . THR C 3 113 ? 229.464 277.739 231.583 1.00 13.74 82 THR B N 1
ATOM 4603 C CA . THR C 3 113 ? 228.861 276.625 232.308 1.00 13.45 82 THR B CA 1
ATOM 4604 C C . THR C 3 113 ? 229.215 276.685 233.790 1.00 16.06 82 THR B C 1
ATOM 4605 O O . THR C 3 113 ? 228.333 276.605 234.658 1.00 17.39 82 THR B O 1
ATOM 4609 N N . ILE C 3 114 ? 230.502 276.865 234.097 1.00 14.97 83 ILE B N 1
ATOM 4610 C CA . ILE C 3 114 ? 230.935 276.872 235.497 1.00 13.60 83 ILE B CA 1
ATOM 4611 C C . ILE C 3 114 ? 230.278 278.019 236.265 1.00 17.98 83 ILE B C 1
ATOM 4612 O O . ILE C 3 114 ? 229.719 277.826 237.357 1.00 22.01 83 ILE B O 1
ATOM 4617 N N . MET C 3 115 ? 230.333 279.231 235.708 1.00 18.12 84 MET B N 1
ATOM 4618 C CA . MET C 3 115 ? 229.810 280.393 236.424 1.00 18.09 84 MET B CA 1
ATOM 4619 C C . MET C 3 115 ? 228.296 280.323 236.584 1.00 19.13 84 MET B C 1
ATOM 4620 O O . MET C 3 115 ? 227.760 280.685 237.642 1.00 21.55 84 MET B O 1
ATOM 4625 N N . LYS C 3 116 ? 227.585 279.874 235.547 1.00 17.85 85 LYS B N 1
ATOM 4626 C CA . LYS C 3 116 ? 226.140 279.733 235.654 1.00 17.80 85 LYS B CA 1
ATOM 4627 C C . LYS C 3 116 ? 225.771 278.706 236.710 1.00 18.34 85 LYS B C 1
ATOM 4628 O O . LYS C 3 116 ? 224.790 278.885 237.437 1.00 21.79 85 LYS B O 1
ATOM 4634 N N . ASN C 3 117 ? 226.542 277.618 236.814 1.00 18.13 86 ASN B N 1
ATOM 4635 C CA . ASN C 3 117 ? 226.264 276.638 237.858 1.00 16.82 86 ASN B CA 1
ATOM 4636 C C . ASN C 3 117 ? 226.482 277.228 239.245 1.00 17.68 86 ASN B C 1
ATOM 4637 O O . ASN C 3 117 ? 225.712 276.950 240.171 1.00 17.06 86 ASN B O 1
ATOM 4642 N N . ARG C 3 118 ? 227.534 278.031 239.415 1.00 17.16 87 ARG B N 1
ATOM 4643 C CA . ARG C 3 118 ? 227.760 278.673 240.711 1.00 17.92 87 ARG B CA 1
ATOM 4644 C C . ARG C 3 118 ? 226.602 279.597 241.078 1.00 19.99 87 ARG B C 1
ATOM 4645 O O . ARG C 3 118 ? 226.103 279.581 242.216 1.00 22.57 87 ARG B O 1
ATOM 4653 N N . ASP C 3 119 ? 226.152 280.405 240.114 1.00 21.42 88 ASP B N 1
ATOM 4654 C CA . ASP C 3 119 ? 225.017 281.290 240.360 1.00 20.78 88 ASP B CA 1
ATOM 4655 C C . ASP C 3 119 ? 223.760 280.494 240.686 1.00 20.19 88 ASP B C 1
ATOM 4656 O O . ASP C 3 119 ? 222.989 280.872 241.578 1.00 22.97 88 ASP B O 1
ATOM 4661 N N . TRP C 3 120 ? 223.537 279.390 239.969 1.00 18.71 89 TRP B N 1
ATOM 4662 C CA . TRP C 3 120 ? 222.379 278.550 240.240 1.00 17.83 89 TRP B CA 1
ATOM 4663 C C . TRP C 3 120 ? 222.436 277.979 241.646 1.00 19.02 89 TRP B C 1
ATOM 4664 O O . TRP C 3 120 ? 221.413 277.902 242.328 1.00 21.03 89 TRP B O 1
ATOM 4675 N N . VAL C 3 121 ? 223.618 277.547 242.086 1.00 19.02 90 VAL B N 1
ATOM 4676 C CA . VAL C 3 121 ? 223.747 276.980 243.425 1.00 19.32 90 VAL B CA 1
ATOM 4677 C C . VAL C 3 121 ? 223.415 278.029 244.477 1.00 21.49 90 VAL B C 1
ATOM 4678 O O . VAL C 3 121 ? 222.677 277.758 245.435 1.00 22.99 90 VAL B O 1
ATOM 4682 N N . GLU C 3 122 ? 223.936 279.246 244.308 1.00 22.18 91 GLU B N 1
ATOM 4683 C CA . GLU C 3 122 ? 223.642 280.306 245.271 1.00 22.75 91 GLU B CA 1
ATOM 4684 C C . GLU C 3 122 ? 222.147 280.621 245.305 1.00 24.95 91 GLU B C 1
ATOM 4685 O O . GLU C 3 122 ? 221.541 280.728 246.383 1.00 28.47 91 GLU B O 1
ATOM 4691 N N . GLN C 3 123 ? 221.528 280.748 244.128 1.00 24.22 92 GLN B N 1
ATOM 4692 C CA . GLN C 3 123 ? 220.105 281.065 244.070 1.00 26.85 92 GLN B CA 1
ATOM 4693 C C . GLN C 3 123 ? 219.258 279.940 244.653 1.00 27.17 92 GLN B C 1
ATOM 4694 O O . GLN C 3 123 ? 218.256 280.197 245.330 1.00 27.55 92 GLN B O 1
ATOM 4700 N N . TYR C 3 124 ? 219.637 278.687 244.390 1.00 25.81 93 TYR B N 1
ATOM 4701 C CA . TYR C 3 124 ? 218.904 277.547 244.926 1.00 24.30 93 TYR B CA 1
ATOM 4702 C C . TYR C 3 124 ? 218.993 277.499 246.443 1.00 26.10 93 TYR B C 1
ATOM 4703 O O . TYR C 3 124 ? 218.001 277.207 247.119 1.00 26.56 93 TYR B O 1
ATOM 4712 N N . ARG C 3 125 ? 220.175 277.778 246.998 1.00 25.37 94 ARG B N 1
ATOM 4713 C CA . ARG C 3 125 ? 220.297 277.822 248.451 1.00 24.85 94 ARG B CA 1
ATOM 4714 C C . ARG C 3 125 ? 219.423 278.921 249.040 1.00 28.19 94 ARG B C 1
ATOM 4715 O O . ARG C 3 125 ? 218.734 278.706 250.047 1.00 30.39 94 ARG B O 1
ATOM 4723 N N . LYS C 3 126 ? 219.420 280.100 248.412 1.00 29.57 95 LYS B N 1
ATOM 4724 C CA . LYS C 3 126 ? 218.584 281.193 248.904 1.00 30.26 95 LYS B CA 1
ATOM 4725 C C . LYS C 3 126 ? 217.104 280.824 248.858 1.00 31.17 95 LYS B C 1
ATOM 4726 O O . LYS C 3 126 ? 216.362 281.056 249.822 1.00 33.95 95 LYS B O 1
ATOM 4732 N N . GLU C 3 127 ? 216.657 280.240 247.744 1.00 31.73 96 GLU B N 1
ATOM 4733 C CA . GLU C 3 127 ? 215.251 279.871 247.607 1.00 30.69 96 GLU B CA 1
ATOM 4734 C C . GLU C 3 127 ? 214.857 278.786 248.600 1.00 31.95 96 GLU B C 1
ATOM 4735 O O . GLU C 3 127 ? 213.761 278.830 249.170 1.00 35.02 96 GLU B O 1
ATOM 4741 N N . GLU C 3 128 ? 215.728 277.796 248.811 1.00 32.35 97 GLU B N 1
ATOM 4742 C CA . GLU C 3 128 ? 215.428 276.745 249.776 1.00 31.69 97 GLU B CA 1
ATOM 4743 C C . GLU C 3 128 ? 215.345 277.302 251.189 1.00 33.01 97 GLU B C 1
ATOM 4744 O O . GLU C 3 128 ? 214.509 276.863 251.986 1.00 36.20 97 GLU B O 1
ATOM 4750 N N . ALA C 3 129 ? 216.206 278.267 251.520 1.00 32.22 98 ALA B N 1
ATOM 4751 C CA . ALA C 3 129 ? 216.143 278.870 252.846 1.00 31.68 98 ALA B CA 1
ATOM 4752 C C . ALA C 3 129 ? 214.912 279.751 253.014 1.00 33.12 98 ALA B C 1
ATOM 4753 O O . ALA C 3 129 ? 214.384 279.865 254.125 1.00 34.02 98 ALA B O 1
ATOM 4755 N N . GLU C 3 130 ? 214.436 280.373 251.937 1.00 34.46 99 GLU B N 1
ATOM 4756 C CA . GLU C 3 130 ? 213.376 281.367 252.052 1.00 35.26 99 GLU B CA 1
ATOM 4757 C C . GLU C 3 130 ? 211.967 280.788 251.987 1.00 35.09 99 GLU B C 1
ATOM 4758 O O . GLU C 3 130 ? 211.008 281.525 252.240 1.00 37.78 99 GLU B O 1
ATOM 4764 N N . LYS C 3 131 ? 211.803 279.512 251.663 1.00 33.37 100 LYS B N 1
ATOM 4765 C CA . LYS C 3 131 ? 210.461 278.973 251.502 1.00 34.61 100 LYS B CA 1
ATOM 4766 C C . LYS C 3 131 ? 209.954 278.369 252.808 1.00 35.12 100 LYS B C 1
ATOM 4767 O O . LYS C 3 131 ? 210.724 277.980 253.689 1.00 37.19 100 LYS B O 1
ATOM 4773 N N . LYS C 3 132 ? 208.631 278.302 252.923 1.00 33.11 101 LYS B N 1
ATOM 4774 C CA . LYS C 3 132 ? 207.974 277.937 254.169 1.00 34.78 101 LYS B CA 1
ATOM 4775 C C . LYS C 3 132 ? 207.847 276.426 254.301 1.00 34.96 101 LYS B C 1
ATOM 4776 O O . LYS C 3 132 ? 207.605 275.720 253.319 1.00 37.46 101 LYS B O 1
ATOM 4782 N N . ARG C 3 133 ? 208.013 275.940 255.529 1.00 33.01 102 ARG B N 1
ATOM 4783 C CA . ARG C 3 133 ? 207.903 274.520 255.854 1.00 31.95 102 ARG B CA 1
ATOM 4784 C C . ARG C 3 133 ? 206.879 274.381 256.976 1.00 32.80 102 ARG B C 1
ATOM 4785 O O . ARG C 3 133 ? 207.219 274.525 258.154 1.00 34.75 102 ARG B O 1
ATOM 4793 N N . LEU C 3 134 ? 205.631 274.098 256.613 1.00 32.43 103 LEU B N 1
ATOM 4794 C CA . LEU C 3 134 ? 204.567 273.993 257.601 1.00 30.01 103 LEU B CA 1
ATOM 4795 C C . LEU C 3 134 ? 204.530 272.644 258.308 1.00 31.37 103 LEU B C 1
ATOM 4796 O O . LEU C 3 134 ? 203.808 272.507 259.300 1.00 35.35 103 LEU B O 1
ATOM 4801 N N . ASP C 3 135 ? 205.285 271.653 257.834 1.00 31.24 104 ASP B N 1
ATOM 4802 C CA . ASP C 3 135 ? 205.294 270.324 258.432 1.00 31.19 104 ASP B CA 1
ATOM 4803 C C . ASP C 3 135 ? 206.644 269.965 259.044 1.00 30.66 104 ASP B C 1
ATOM 4804 O O . ASP C 3 135 ? 206.911 268.787 259.298 1.00 35.63 104 ASP B O 1
ATOM 4809 N N . GLU C 3 136 ? 207.496 270.952 259.291 1.00 28.11 105 GLU B N 1
ATOM 4810 C CA . GLU C 3 136 ? 208.850 270.733 259.793 1.00 26.19 105 GLU B CA 1
ATOM 4811 C C . GLU C 3 136 ? 208.925 271.262 261.221 1.00 26.12 105 GLU B C 1
ATOM 4812 O O . GLU C 3 136 ? 209.050 272.471 261.439 1.00 30.02 105 GLU B O 1
ATOM 4818 N N . LYS C 3 137 ? 208.850 270.356 262.197 1.00 21.35 106 LYS B N 1
ATOM 4819 C CA . LYS C 3 137 ? 208.861 270.741 263.600 1.00 21.32 106 LYS B CA 1
ATOM 4820 C C . LYS C 3 137 ? 209.949 270.070 264.423 1.00 19.36 106 LYS B C 1
ATOM 4821 O O . LYS C 3 137 ? 210.142 270.452 265.582 1.00 22.03 106 LYS B O 1
ATOM 4827 N N . TRP C 3 138 ? 210.666 269.099 263.872 1.00 19.47 107 TRP B N 1
ATOM 4828 C CA . TRP C 3 138 ? 211.717 268.407 264.596 1.00 16.41 107 TRP B CA 1
ATOM 4829 C C . TRP C 3 138 ? 213.070 268.724 263.974 1.00 18.66 107 TRP B C 1
ATOM 4830 O O . TRP C 3 138 ? 213.175 268.985 262.772 1.00 22.32 107 TRP B O 1
ATOM 4841 N N . TYR C 3 139 ? 214.108 268.696 264.813 1.00 17.24 108 TYR B N 1
ATOM 4842 C CA . TYR C 3 139 ? 215.456 269.024 264.361 1.00 17.47 108 TYR B CA 1
ATOM 4843 C C . TYR C 3 139 ? 215.950 268.038 263.307 1.00 18.90 108 TYR B C 1
ATOM 4844 O O . TYR C 3 139 ? 216.609 268.431 262.334 1.00 21.81 108 TYR B O 1
ATOM 4853 N N . TRP C 3 140 ? 215.647 266.750 263.486 1.00 16.31 109 TRP B N 1
ATOM 4854 C CA . TRP C 3 140 ? 216.107 265.748 262.533 1.00 16.34 109 TRP B CA 1
ATOM 4855 C C . TRP C 3 140 ? 215.475 265.942 261.160 1.00 17.59 109 TRP B C 1
ATOM 4856 O O . TRP C 3 140 ? 216.084 265.588 260.144 1.00 19.53 109 TRP B O 1
ATOM 4867 N N . GLN C 3 141 ? 214.274 266.520 261.102 1.00 16.55 110 GLN B N 1
ATOM 4868 C CA . GLN C 3 141 ? 213.684 266.853 259.810 1.00 17.60 110 GLN B CA 1
ATOM 4869 C C . GLN C 3 141 ? 214.490 267.935 259.101 1.00 19.59 110 GLN B C 1
ATOM 4870 O O . GLN C 3 141 ? 214.707 267.862 257.885 1.00 23.80 110 GLN B O 1
ATOM 4876 N N . LYS C 3 142 ? 214.949 268.943 259.846 1.00 18.63 111 LYS B N 1
ATOM 4877 C CA . LYS C 3 142 ? 215.809 269.968 259.261 1.00 20.54 111 LYS B CA 1
ATOM 4878 C C . LYS C 3 142 ? 217.137 269.377 258.804 1.00 21.68 111 LYS B C 1
ATOM 4879 O O . LYS C 3 142 ? 217.677 269.771 257.763 1.00 23.92 111 LYS B O 1
ATOM 4885 N N . VAL C 3 143 ? 217.680 268.431 259.574 1.00 19.41 112 VAL B N 1
ATOM 4886 C CA . VAL C 3 143 ? 218.915 267.761 259.171 1.00 19.60 112 VAL B CA 1
ATOM 4887 C C . VAL C 3 143 ? 218.710 266.997 257.866 1.00 18.89 112 VAL B C 1
ATOM 4888 O O . VAL C 3 143 ? 219.553 267.045 256.958 1.00 20.84 112 VAL B O 1
ATOM 4892 N N . ASP C 3 144 ? 217.587 266.285 257.750 1.00 18.28 113 ASP B N 1
ATOM 4893 C CA . ASP C 3 144 ? 217.294 265.554 256.521 1.00 19.50 113 ASP B CA 1
ATOM 4894 C C . ASP C 3 144 ? 217.120 266.502 255.339 1.00 21.86 113 ASP B C 1
ATOM 4895 O O . ASP C 3 144 ? 217.579 266.211 254.227 1.00 23.09 113 ASP B O 1
ATOM 4900 N N . ARG C 3 145 ? 216.458 267.640 255.558 1.00 21.50 114 ARG B N 1
ATOM 4901 C CA . ARG C 3 145 ? 216.298 268.621 254.488 1.00 22.60 114 ARG B CA 1
ATOM 4902 C C . ARG C 3 145 ? 217.645 269.171 254.034 1.00 22.16 114 ARG B C 1
ATOM 4903 O O . ARG C 3 145 ? 217.887 269.336 252.830 1.00 23.42 114 ARG B O 1
ATOM 4911 N N . LYS C 3 146 ? 218.533 269.467 254.985 1.00 20.78 115 LYS B N 1
ATOM 4912 C CA . LYS C 3 146 ? 219.862 269.950 254.629 1.00 21.54 115 LYS B CA 1
ATOM 4913 C C . LYS C 3 146 ? 220.629 268.906 253.827 1.00 21.30 115 LYS B C 1
ATOM 4914 O O . LYS C 3 146 ? 221.313 269.237 252.850 1.00 24.52 115 LYS B O 1
ATOM 4920 N N . ALA C 3 147 ? 220.526 267.635 254.225 1.00 19.31 116 ALA B N 1
ATOM 4921 C CA . ALA C 3 147 ? 221.190 266.575 253.470 1.00 18.70 116 ALA B CA 1
ATOM 4922 C C . ALA C 3 147 ? 220.635 266.470 252.052 1.00 19.02 116 ALA B C 1
ATOM 4923 O O . ALA C 3 147 ? 221.390 266.262 251.094 1.00 19.86 116 ALA B O 1
ATOM 4925 N N . ARG C 3 148 ? 219.315 266.610 251.900 1.00 18.35 117 ARG B N 1
ATOM 4926 C CA . ARG C 3 148 ? 218.713 266.570 250.569 1.00 18.42 117 ARG B CA 1
ATOM 4927 C C . ARG C 3 148 ? 219.220 267.714 249.699 1.00 19.61 117 ARG B C 1
ATOM 4928 O O . ARG C 3 148 ? 219.537 267.520 248.514 1.00 21.36 117 ARG B O 1
ATOM 4936 N N . GLU C 3 149 ? 219.294 268.917 250.270 1.00 19.17 118 GLU B N 1
ATOM 4937 C CA . GLU C 3 149 ? 219.807 270.058 249.521 1.00 21.38 118 GLU B CA 1
ATOM 4938 C C . GLU C 3 149 ? 221.253 269.830 249.100 1.00 21.09 118 GLU B C 1
ATOM 4939 O O . GLU C 3 149 ? 221.634 270.147 247.967 1.00 22.32 118 GLU B O 1
ATOM 4945 N N . GLU C 3 150 ? 222.069 269.269 249.997 1.00 19.29 119 GLU B N 1
ATOM 4946 C CA . GLU C 3 150 ? 223.457 268.984 249.646 1.00 19.62 119 GLU B CA 1
ATOM 4947 C C . GLU C 3 150 ? 223.545 267.964 248.516 1.00 18.46 119 GLU B C 1
ATOM 4948 O O . GLU C 3 150 ? 224.380 268.101 247.614 1.00 20.62 119 GLU B O 1
ATOM 4954 N N . ARG C 3 151 ? 222.693 266.937 248.544 1.00 17.05 120 ARG B N 1
ATOM 4955 C CA . ARG C 3 151 ? 222.691 265.953 247.463 1.00 17.88 120 ARG B CA 1
ATOM 4956 C C . ARG C 3 151 ? 222.368 266.611 246.126 1.00 18.60 120 ARG B C 1
ATOM 4957 O O . ARG C 3 151 ? 223.050 266.374 245.117 1.00 20.45 120 ARG B O 1
ATOM 4965 N N . VAL C 3 152 ? 221.331 267.452 246.107 1.00 17.82 121 VAL B N 1
ATOM 4966 C CA . VAL C 3 152 ? 220.928 268.111 244.865 1.00 18.23 121 VAL B CA 1
ATOM 4967 C C . VAL C 3 152 ? 222.054 269.000 244.344 1.00 17.86 121 VAL B C 1
ATOM 4968 O O . VAL C 3 152 ? 222.396 268.978 243.150 1.00 20.35 121 VAL B O 1
ATOM 4972 N N . VAL C 3 153 ? 222.660 269.782 245.242 1.00 17.43 122 VAL B N 1
ATOM 4973 C CA . VAL C 3 153 ? 223.728 270.696 244.846 1.00 17.21 122 VAL B CA 1
ATOM 4974 C C . VAL C 3 153 ? 224.916 269.924 244.291 1.00 17.68 122 VAL B C 1
ATOM 4975 O O . VAL C 3 153 ? 225.502 270.308 243.271 1.00 20.17 122 VAL B O 1
ATOM 4979 N N . TYR C 3 154 ? 225.295 268.826 244.951 1.00 17.90 123 TYR B N 1
ATOM 4980 C CA . TYR C 3 154 ? 226.432 268.042 244.484 1.00 16.99 123 TYR B CA 1
ATOM 4981 C C . TYR C 3 154 ? 226.173 267.455 243.103 1.00 17.55 123 TYR B C 1
ATOM 4982 O O . TYR C 3 154 ? 227.058 267.472 242.236 1.00 19.07 123 TYR B O 1
ATOM 4991 N N . ARG C 3 155 ? 224.966 266.928 242.880 1.00 17.73 124 ARG B N 1
ATOM 4992 C CA . ARG C 3 155 ? 224.644 266.371 241.569 1.00 18.46 124 ARG B CA 1
ATOM 4993 C C . ARG C 3 155 ? 224.745 267.436 240.480 1.00 18.26 124 ARG B C 1
ATOM 4994 O O . ARG C 3 155 ? 225.351 267.209 239.420 1.00 20.25 124 ARG B O 1
ATOM 5002 N N . GLU C 3 156 ? 224.170 268.616 240.734 1.00 17.30 125 GLU B N 1
ATOM 5003 C CA . GLU C 3 156 ? 224.227 269.684 239.738 1.00 17.22 125 GLU B CA 1
ATOM 5004 C C . GLU C 3 156 ? 225.663 270.124 239.475 1.00 16.64 125 GLU B C 1
ATOM 5005 O O . GLU C 3 156 ? 226.046 270.369 238.322 1.00 18.23 125 GLU B O 1
ATOM 5011 N N . LYS C 3 157 ? 226.471 270.230 240.533 1.00 15.50 126 LYS B N 1
ATOM 5012 C CA . LYS C 3 157 ? 227.863 270.634 240.366 1.00 15.58 126 LYS B CA 1
ATOM 5013 C C . LYS C 3 157 ? 228.630 269.633 239.515 1.00 16.73 126 LYS B C 1
ATOM 5014 O O . LYS C 3 157 ? 229.404 270.025 238.634 1.00 16.93 126 LYS B O 1
ATOM 5020 N N . MET C 3 158 ? 228.432 268.335 239.762 1.00 15.82 127 MET B N 1
ATOM 5021 C CA . MET C 3 158 ? 229.129 267.323 238.973 1.00 16.22 127 MET B CA 1
ATOM 5022 C C . MET C 3 158 ? 228.719 267.390 237.506 1.00 16.93 127 MET B C 1
ATOM 5023 O O . MET C 3 158 ? 229.566 267.273 236.608 1.00 18.12 127 MET B O 1
ATOM 5028 N N . LYS C 3 159 ? 227.423 267.583 237.244 1.00 15.85 128 LYS B N 1
ATOM 5029 C CA . LYS C 3 159 ? 226.963 267.696 235.861 1.00 15.38 128 LYS B CA 1
ATOM 5030 C C . LYS C 3 159 ? 227.618 268.883 235.158 1.00 15.92 128 LYS B C 1
ATOM 5031 O O . LYS C 3 159 ? 228.106 268.768 234.020 1.00 17.54 128 LYS B O 1
ATOM 5037 N N . ALA C 3 160 ? 227.650 270.033 235.836 1.00 14.80 129 ALA B N 1
ATOM 5038 C CA . ALA C 3 160 ? 228.259 271.221 235.250 1.00 14.13 129 ALA B CA 1
ATOM 5039 C C . ALA C 3 160 ? 229.746 271.016 234.999 1.00 13.74 129 ALA B C 1
ATOM 5040 O O . ALA C 3 160 ? 230.273 271.447 233.967 1.00 16.06 129 ALA B O 1
ATOM 5042 N N . LYS C 3 161 ? 230.441 270.367 235.937 1.00 13.38 130 LYS B N 1
ATOM 5043 C CA . LYS C 3 161 ? 231.864 270.113 235.751 1.00 13.91 130 LYS B CA 1
ATOM 5044 C C . LYS C 3 161 ? 232.110 269.229 234.536 1.00 13.25 130 LYS B C 1
ATOM 5045 O O . LYS C 3 161 ? 233.034 269.484 233.757 1.00 13.39 130 LYS B O 1
ATOM 5051 N N . GLN C 3 162 ? 231.291 268.190 234.351 1.00 13.13 131 GLN B N 1
ATOM 5052 C CA . GLN C 3 162 ? 231.468 267.318 233.192 1.00 13.93 131 GLN B CA 1
ATOM 5053 C C . GLN C 3 162 ? 231.254 268.076 231.881 1.00 13.98 131 GLN B C 1
ATOM 5054 O O . GLN C 3 162 ? 232.036 267.923 230.929 1.00 13.62 131 GLN B O 1
ATOM 5060 N N . ASP C 3 163 ? 230.209 268.909 231.814 1.00 14.33 132 ASP B N 1
ATOM 5061 C CA . ASP C 3 163 ? 229.968 269.667 230.584 1.00 14.73 132 ASP B CA 1
ATOM 5062 C C . ASP C 3 163 ? 231.095 270.661 230.305 1.00 13.89 132 ASP B C 1
ATOM 5063 O O . ASP C 3 163 ? 231.569 270.785 229.162 1.00 16.17 132 ASP B O 1
ATOM 5068 N N . ALA C 3 164 ? 231.546 271.373 231.341 1.00 12.05 133 ALA B N 1
ATOM 5069 C CA . ALA C 3 164 ? 232.634 272.326 231.159 1.00 10.92 133 ALA B CA 1
ATOM 5070 C C . ALA C 3 164 ? 233.910 271.620 230.726 1.00 12.04 133 ALA B C 1
ATOM 5071 O O . ALA C 3 164 ? 234.667 272.145 229.903 1.00 12.50 133 ALA B O 1
ATOM 5073 N N . LEU C 3 165 ? 234.164 270.426 231.269 1.00 11.63 134 LEU B N 1
ATOM 5074 C CA . LEU C 3 165 ? 235.338 269.664 230.863 1.00 10.66 134 LEU B CA 1
ATOM 5075 C C . LEU C 3 165 ? 235.250 269.252 229.402 1.00 11.49 134 LEU B C 1
ATOM 5076 O O . LEU C 3 165 ? 236.261 269.250 228.692 1.00 13.05 134 LEU B O 1
ATOM 5081 N N . ASN C 3 166 ? 234.053 268.893 228.933 1.00 11.06 135 ASN B N 1
ATOM 5082 C CA . ASN C 3 166 ? 233.896 268.597 227.510 1.00 11.44 135 ASN B CA 1
ATOM 5083 C C . ASN C 3 166 ? 234.263 269.812 226.660 1.00 12.43 135 ASN B C 1
ATOM 5084 O O . ASN C 3 166 ? 235.006 269.701 225.671 1.00 13.83 135 ASN B O 1
ATOM 5089 N N . TYR C 3 167 ? 233.773 270.991 227.053 1.00 11.99 136 TYR B N 1
ATOM 5090 C CA . TYR C 3 167 ? 234.096 272.200 226.293 1.00 11.35 136 TYR B CA 1
ATOM 5091 C C . TYR C 3 167 ? 235.594 272.500 226.320 1.00 11.85 136 TYR B C 1
ATOM 5092 O O . TYR C 3 167 ? 236.179 272.884 225.299 1.00 14.02 136 TYR B O 1
ATOM 5101 N N . PHE C 3 168 ? 236.232 272.330 227.480 1.00 11.17 137 PHE B N 1
ATOM 5102 C CA . PHE C 3 168 ? 237.658 272.625 227.593 1.00 10.84 137 PHE B CA 1
ATOM 5103 C C . PHE C 3 168 ? 238.496 271.634 226.791 1.00 11.83 137 PHE B C 1
ATOM 5104 O O . PHE C 3 168 ? 239.529 272.005 226.222 1.00 11.58 137 PHE B O 1
ATOM 5112 N N . SER C 3 169 ? 238.073 270.369 226.737 1.00 11.45 138 SER B N 1
ATOM 5113 C CA . SER C 3 169 ? 238.757 269.396 225.892 1.00 10.35 138 SER B CA 1
ATOM 5114 C C . SER C 3 169 ? 238.645 269.774 224.421 1.00 13.38 138 SER B C 1
ATOM 5115 O O . SER C 3 169 ? 239.618 269.654 223.664 1.00 14.83 138 SER B O 1
ATOM 5118 N N . LYS C 3 170 ? 237.462 270.229 223.996 1.00 13.45 139 LYS B N 1
ATOM 5119 C CA . LYS C 3 170 ? 237.324 270.719 222.627 1.00 12.96 139 LYS B CA 1
ATOM 5120 C C . LYS C 3 170 ? 238.268 271.887 222.361 1.00 14.74 139 LYS B C 1
ATOM 5121 O O . LYS C 3 170 ? 238.895 271.962 221.296 1.00 17.30 139 LYS B O 1
ATOM 5127 N N . ALA C 3 171 ? 238.383 272.809 223.320 1.00 14.33 140 ALA B N 1
ATOM 5128 C CA . ALA C 3 171 ? 239.291 273.942 223.151 1.00 13.43 140 ALA B CA 1
ATOM 5129 C C . ALA C 3 171 ? 240.743 273.486 223.044 1.00 16.22 140 ALA B C 1
ATOM 5130 O O . ALA C 3 171 ? 241.514 274.025 222.239 1.00 18.68 140 ALA B O 1
ATOM 5132 N N . ILE C 3 172 ? 241.138 272.506 223.859 1.00 15.62 141 ILE B N 1
ATOM 5133 C CA . ILE C 3 172 ? 242.500 271.978 223.792 1.00 15.96 141 ILE B CA 1
ATOM 5134 C C . ILE C 3 172 ? 242.766 271.369 222.423 1.00 19.52 141 ILE B C 1
ATOM 5135 O O . ILE C 3 172 ? 243.818 271.602 221.813 1.00 19.88 141 ILE B O 1
ATOM 5140 N N . ASN C 3 173 ? 241.814 270.582 221.916 1.00 19.58 142 ASN B N 1
ATOM 5141 C CA . ASN C 3 173 ? 241.981 269.982 220.596 1.00 19.25 142 ASN B CA 1
ATOM 5142 C C . ASN C 3 173 ? 242.102 271.052 219.517 1.00 20.87 142 ASN B C 1
ATOM 5143 O O . ASN C 3 173 ? 242.912 270.921 218.593 1.00 23.94 142 ASN B O 1
ATOM 5148 N N . HIS C 3 174 ? 241.306 272.119 219.619 1.00 19.79 143 HIS B N 1
ATOM 5149 C CA . HIS C 3 174 ? 241.396 273.197 218.638 1.00 19.09 143 HIS B CA 1
ATOM 5150 C C . HIS C 3 174 ? 242.752 273.892 218.693 1.00 21.94 143 HIS B C 1
ATOM 5151 O O . HIS C 3 174 ? 243.324 274.230 217.651 1.00 24.07 143 HIS B O 1
ATOM 5158 N N . LEU C 3 175 ? 243.277 274.126 219.896 1.00 22.16 144 LEU B N 1
ATOM 5159 C CA . LEU C 3 175 ? 244.568 274.798 220.007 1.00 21.12 144 LEU B CA 1
ATOM 5160 C C . LEU C 3 175 ? 245.733 273.900 219.609 1.00 25.09 144 LEU B C 1
ATOM 5161 O O . LEU C 3 175 ? 246.789 274.414 219.227 1.00 27.76 144 LEU B O 1
ATOM 5166 N N . ASP C 3 176 ? 245.565 272.577 219.677 1.00 26.09 145 ASP B N 1
ATOM 5167 C CA . ASP C 3 176 ? 246.682 271.672 219.425 1.00 26.45 145 ASP B CA 1
ATOM 5168 C C . ASP C 3 176 ? 247.102 271.627 217.961 1.00 29.70 145 ASP B C 1
ATOM 5169 O O . ASP C 3 176 ? 248.223 271.200 217.670 1.00 34.53 145 ASP B O 1
ATOM 5174 N N . GLU C 3 177 ? 246.244 272.049 217.034 1.00 30.35 146 GLU B N 1
ATOM 5175 C CA . GLU C 3 177 ? 246.540 271.941 215.612 1.00 33.69 146 GLU B CA 1
ATOM 5176 C C . GLU C 3 177 ? 246.905 273.284 214.987 1.00 32.55 146 GLU B C 1
ATOM 5177 O O . GLU C 3 177 ? 246.708 273.489 213.788 1.00 36.33 146 GLU B O 1
ATOM 5183 N N . ILE C 3 178 ? 247.435 274.208 215.785 1.00 31.56 147 ILE B N 1
ATOM 5184 C CA . ILE C 3 178 ? 248.077 275.409 215.264 1.00 32.03 147 ILE B CA 1
ATOM 5185 C C . ILE C 3 178 ? 249.567 275.087 215.187 1.00 36.89 147 ILE B C 1
ATOM 5186 O O . ILE C 3 178 ? 250.260 275.045 216.203 1.00 36.48 147 ILE B O 1
ATOM 5191 N N . LYS C 3 179 ? 250.057 274.844 213.973 1.00 39.25 148 LYS B N 1
ATOM 5192 C CA . LYS C 3 179 ? 251.392 274.298 213.769 1.00 40.22 148 LYS B CA 1
ATOM 5193 C C . LYS C 3 179 ? 252.454 275.357 213.509 1.00 40.00 148 LYS B C 1
ATOM 5194 O O . LYS C 3 179 ? 253.608 275.000 213.259 1.00 45.50 148 LYS B O 1
ATOM 5200 N N . ASN C 3 180 ? 252.107 276.636 213.559 1.00 39.08 149 ASN B N 1
ATOM 5201 C CA . ASN C 3 180 ? 253.098 277.680 213.336 1.00 39.84 149 ASN B CA 1
ATOM 5202 C C . ASN C 3 180 ? 253.889 277.914 214.617 1.00 40.82 149 ASN B C 1
ATOM 5203 O O . ASN C 3 180 ? 253.310 278.355 215.616 1.00 40.93 149 ASN B O 1
ATOM 5208 N N . PRO C 3 181 ? 255.192 277.624 214.641 1.00 43.02 150 PRO B N 1
ATOM 5209 C CA . PRO C 3 181 ? 255.968 277.850 215.872 1.00 40.98 150 PRO B CA 1
ATOM 5210 C C . PRO C 3 181 ? 256.026 279.306 216.289 1.00 42.03 150 PRO B C 1
ATOM 5211 O O . PRO C 3 181 ? 256.070 279.598 217.490 1.00 41.13 150 PRO B O 1
ATOM 5215 N N . ASP C 3 182 ? 256.037 280.232 215.330 1.00 41.35 151 ASP B N 1
ATOM 5216 C CA . ASP C 3 182 ? 256.054 281.650 215.671 1.00 40.78 151 ASP B CA 1
ATOM 5217 C C . ASP C 3 182 ? 254.718 282.095 216.252 1.00 41.18 151 ASP B C 1
ATOM 5218 O O . ASP C 3 182 ? 254.679 282.905 217.185 1.00 41.76 151 ASP B O 1
ATOM 5223 N N . LEU C 3 183 ? 253.611 281.579 215.713 1.00 39.41 152 LEU B N 1
ATOM 5224 C CA . LEU C 3 183 ? 252.298 281.981 216.206 1.00 38.40 152 LEU B CA 1
ATOM 5225 C C . LEU C 3 183 ? 251.996 281.370 217.568 1.00 37.03 152 LEU B C 1
ATOM 5226 O O . LEU C 3 183 ? 251.212 281.936 218.337 1.00 37.01 152 LEU B O 1
ATOM 5231 N N . ARG C 3 184 ? 252.599 280.223 217.885 1.00 36.06 153 ARG B N 1
ATOM 5232 C CA . ARG C 3 184 ? 252.471 279.661 219.222 1.00 32.82 153 ARG B CA 1
ATOM 5233 C C . ARG C 3 184 ? 253.293 280.422 220.252 1.00 36.81 153 ARG B C 1
ATOM 5234 O O . ARG C 3 184 ? 253.119 280.191 221.453 1.00 39.90 153 ARG B O 1
ATOM 5242 N N . GLU C 3 185 ? 254.177 281.315 219.815 1.00 38.09 154 GLU B N 1
ATOM 5243 C CA . GLU C 3 185 ? 254.984 282.133 220.709 1.00 38.46 154 GLU B CA 1
ATOM 5244 C C . GLU C 3 185 ? 254.339 283.476 221.023 1.00 38.17 154 GLU B C 1
ATOM 5245 O O . GLU C 3 185 ? 254.898 284.244 221.811 1.00 40.54 154 GLU B O 1
ATOM 5251 N N . ARG C 3 186 ? 253.188 283.777 220.428 1.00 36.15 155 ARG B N 1
ATOM 5252 C CA . ARG C 3 186 ? 252.549 285.063 220.647 1.00 36.04 155 ARG B CA 1
ATOM 5253 C C . ARG C 3 186 ? 251.946 285.133 222.050 1.00 35.62 155 ARG B C 1
ATOM 5254 O O . ARG C 3 186 ? 251.537 284.113 222.610 1.00 35.77 155 ARG B O 1
ATOM 5262 N N . PRO C 3 187 ? 251.897 286.330 222.646 1.00 37.30 156 PRO B N 1
ATOM 5263 C CA . PRO C 3 187 ? 251.305 286.450 223.991 1.00 34.13 156 PRO B CA 1
ATOM 5264 C C . PRO C 3 187 ? 249.847 286.027 224.064 1.00 32.04 156 PRO B C 1
ATOM 5265 O O . PRO C 3 187 ? 249.429 285.448 225.074 1.00 32.52 156 PRO B O 1
ATOM 5269 N N . GLU C 3 188 ? 249.056 286.309 223.025 1.00 32.75 157 GLU B N 1
ATOM 5270 C CA . GLU C 3 188 ? 247.647 285.924 223.040 1.00 32.06 157 GLU B CA 1
ATOM 5271 C C . GLU C 3 188 ? 247.490 284.411 223.084 1.00 31.25 157 GLU B C 1
ATOM 5272 O O . GLU C 3 188 ? 246.644 283.883 223.820 1.00 30.89 157 GLU B O 1
ATOM 5278 N N . PHE C 3 189 ? 248.303 283.697 222.303 1.00 28.67 158 PHE B N 1
ATOM 5279 C CA . PHE C 3 189 ? 248.258 282.241 222.322 1.00 25.30 158 PHE B CA 1
ATOM 5280 C C . PHE C 3 189 ? 248.623 281.701 223.694 1.00 25.25 158 PHE B C 1
ATOM 5281 O O . PHE C 3 189 ? 247.969 280.785 224.202 1.00 25.04 158 PHE B O 1
ATOM 5289 N N . LYS C 3 190 ? 249.669 282.256 224.309 1.00 25.71 159 LYS B N 1
ATOM 5290 C CA . LYS C 3 190 ? 250.080 281.796 225.629 1.00 24.26 159 LYS B CA 1
ATOM 5291 C C . LYS C 3 190 ? 248.998 282.056 226.667 1.00 25.36 159 LYS B C 1
ATOM 5292 O O . LYS C 3 190 ? 248.725 281.200 227.514 1.00 24.90 159 LYS B O 1
ATOM 5298 N N . ARG C 3 191 ? 248.356 283.224 226.603 1.00 24.88 160 ARG B N 1
ATOM 5299 C CA . ARG C 3 191 ? 247.288 283.536 227.546 1.00 23.48 160 ARG B CA 1
ATOM 5300 C C . ARG C 3 191 ? 246.118 282.568 227.399 1.00 22.78 160 ARG B C 1
ATOM 5301 O O . ARG C 3 191 ? 245.625 282.015 228.392 1.00 22.61 160 ARG B O 1
ATOM 5309 N N . LEU C 3 192 ? 245.657 282.350 226.163 1.00 22.27 161 LEU B N 1
ATOM 5310 C CA . LEU C 3 192 ? 244.528 281.445 225.966 1.00 20.52 161 LEU B CA 1
ATOM 5311 C C . LEU C 3 192 ? 244.887 280.017 226.359 1.00 19.00 161 LEU B C 1
ATOM 5312 O O . LEU C 3 192 ? 244.080 279.316 226.983 1.00 19.38 161 LEU B O 1
ATOM 5317 N N . LEU C 3 193 ? 246.095 279.567 226.005 1.00 19.42 162 LEU B N 1
ATOM 5318 C CA . LEU C 3 193 ? 246.523 278.219 226.357 1.00 19.33 162 LEU B CA 1
ATOM 5319 C C . LEU C 3 193 ? 246.595 278.040 227.866 1.00 18.34 162 LEU B C 1
ATOM 5320 O O . LEU C 3 193 ? 246.156 277.013 228.395 1.00 16.90 162 LEU B O 1
ATOM 5325 N N . SER C 3 194 ? 247.137 279.034 228.577 1.00 19.35 163 SER B N 1
ATOM 5326 C CA . SER C 3 194 ? 247.198 278.960 230.032 1.00 17.05 163 SER B CA 1
ATOM 5327 C C . SER C 3 194 ? 245.805 278.914 230.643 1.00 16.10 163 SER B C 1
ATOM 5328 O O . SER C 3 194 ? 245.548 278.117 231.553 1.00 16.88 163 SER B O 1
ATOM 5331 N N . ASP C 3 195 ? 244.891 279.757 230.157 1.00 15.69 164 ASP B N 1
ATOM 5332 C CA . ASP C 3 195 ? 243.537 279.769 230.703 1.00 15.00 164 ASP B CA 1
ATOM 5333 C C . ASP C 3 195 ? 242.841 278.431 230.480 1.00 15.31 164 ASP B C 1
ATOM 5334 O O . ASP C 3 195 ? 242.210 277.882 231.394 1.00 15.33 164 ASP B O 1
ATOM 5339 N N . VAL C 3 196 ? 242.951 277.888 229.264 1.00 14.19 165 VAL B N 1
ATOM 5340 C CA . VAL C 3 196 ? 242.297 276.621 228.948 1.00 13.13 165 VAL B CA 1
ATOM 5341 C C . VAL C 3 196 ? 242.894 275.490 229.776 1.00 12.20 165 VAL B C 1
ATOM 5342 O O . VAL C 3 196 ? 242.165 274.649 230.318 1.00 13.34 165 VAL B O 1
ATOM 5346 N N . TYR C 3 197 ? 244.225 275.455 229.899 1.00 11.63 166 TYR B N 1
ATOM 5347 C CA . TYR C 3 197 ? 244.864 274.422 230.706 1.00 11.44 166 TYR B CA 1
ATOM 5348 C C . TYR C 3 197 ? 244.425 274.508 232.160 1.00 11.35 166 TYR B C 1
ATOM 5349 O O . TYR C 3 197 ? 244.106 273.488 232.777 1.00 11.64 166 TYR B O 1
ATOM 5358 N N . ARG C 3 198 ? 244.401 275.718 232.723 1.00 12.13 167 ARG B N 1
ATOM 5359 C CA . ARG C 3 198 ? 244.012 275.889 234.119 1.00 11.16 167 ARG B CA 1
ATOM 5360 C C . ARG C 3 198 ? 242.580 275.425 234.351 1.00 10.94 167 ARG B C 1
ATOM 5361 O O . ARG C 3 198 ? 242.298 274.690 235.308 1.00 12.24 167 ARG B O 1
ATOM 5369 N N . SER C 3 199 ? 241.661 275.841 233.478 1.00 9.30 168 SER B N 1
ATOM 5370 C CA . SER C 3 199 ? 240.265 275.454 233.646 1.00 10.18 168 SER B CA 1
ATOM 5371 C C . SER C 3 199 ? 240.088 273.948 233.501 1.00 10.63 168 SER B C 1
ATOM 5372 O O . SER C 3 199 ? 239.352 273.324 234.277 1.00 11.84 168 SER B O 1
ATOM 5375 N N . TRP C 3 200 ? 240.763 273.346 232.518 1.00 10.75 169 TRP B N 1
ATOM 5376 C CA . TRP C 3 200 ? 240.691 271.902 232.342 1.00 9.18 169 TRP B CA 1
ATOM 5377 C C . TRP C 3 200 ? 241.231 271.169 233.563 1.00 9.93 169 TRP B C 1
ATOM 5378 O O . TRP C 3 200 ? 240.639 270.181 234.011 1.00 9.98 169 TRP B O 1
ATOM 5389 N N . ILE C 3 201 ? 242.358 271.632 234.108 1.00 9.63 170 ILE B N 1
ATOM 5390 C CA . ILE C 3 201 ? 242.950 270.979 235.272 1.00 8.77 170 ILE B CA 1
ATOM 5391 C C . ILE C 3 201 ? 242.003 271.058 236.460 1.00 10.80 170 ILE B C 1
ATOM 5392 O O . ILE C 3 201 ? 241.790 270.070 237.172 1.00 11.66 170 ILE B O 1
ATOM 5397 N N . MET C 3 202 ? 241.420 272.236 236.694 1.00 11.03 171 MET B N 1
ATOM 5398 C CA . MET C 3 202 ? 240.521 272.387 237.833 1.00 10.02 171 MET B CA 1
ATOM 5399 C C . MET C 3 202 ? 239.282 271.511 237.683 1.00 11.16 171 MET B C 1
ATOM 5400 O O . MET C 3 202 ? 238.866 270.843 238.639 1.00 13.29 171 MET B O 1
ATOM 5405 N N . ALA C 3 203 ? 238.687 271.485 236.487 1.00 10.66 172 ALA B N 1
ATOM 5406 C CA . ALA C 3 203 ? 237.507 270.653 236.275 1.00 10.60 172 ALA B CA 1
ATOM 5407 C C . ALA C 3 203 ? 237.832 269.173 236.442 1.00 11.75 172 ALA B C 1
ATOM 5408 O O . ALA C 3 203 ? 237.094 268.437 237.111 1.00 14.15 172 ALA B O 1
ATOM 5410 N N . GLU C 3 204 ? 238.946 268.722 235.860 1.00 11.36 173 GLU B N 1
ATOM 5411 C CA . GLU C 3 204 ? 239.298 267.309 235.931 1.00 12.01 173 GLU B CA 1
ATOM 5412 C C . GLU C 3 204 ? 239.648 266.897 237.355 1.00 12.86 173 GLU B C 1
ATOM 5413 O O . GLU C 3 204 ? 239.362 265.767 237.764 1.00 12.73 173 GLU B O 1
ATOM 5419 N N . TYR C 3 205 ? 240.280 267.791 238.121 1.00 11.85 174 TYR B N 1
ATOM 5420 C CA . TYR C 3 205 ? 240.531 267.500 239.527 1.00 11.71 174 TYR B CA 1
ATOM 5421 C C . TYR C 3 205 ? 239.227 267.406 240.308 1.00 12.50 174 TYR B C 1
ATOM 5422 O O . TYR C 3 205 ? 239.059 266.501 241.132 1.00 14.33 174 TYR B O 1
ATOM 5431 N N . ASP C 3 206 ? 238.292 268.329 240.067 1.00 13.44 175 ASP B N 1
ATOM 5432 C CA . ASP C 3 206 ? 237.020 268.281 240.779 1.00 13.08 175 ASP B CA 1
ATOM 5433 C C . ASP C 3 206 ? 236.186 267.068 240.393 1.00 14.90 175 ASP B C 1
ATOM 5434 O O . ASP C 3 206 ? 235.316 266.660 241.168 1.00 17.30 175 ASP B O 1
ATOM 5439 N N . LEU C 3 207 ? 236.429 266.483 239.223 1.00 14.53 176 LEU B N 1
ATOM 5440 C CA . LEU C 3 207 ? 235.797 265.226 238.850 1.00 15.44 176 LEU B CA 1
ATOM 5441 C C . LEU C 3 207 ? 236.549 264.010 239.382 1.00 15.71 176 LEU B C 1
ATOM 5442 O O . LEU C 3 207 ? 236.172 262.878 239.062 1.00 16.20 176 LEU B O 1
ATOM 5447 N N . GLN C 3 208 ? 237.603 264.226 240.173 1.00 16.80 177 GLN B N 1
ATOM 5448 C CA . GLN C 3 208 ? 238.393 263.189 240.837 1.00 15.96 177 GLN B CA 1
ATOM 5449 C C . GLN C 3 208 ? 239.215 262.345 239.870 1.00 16.12 177 GLN B C 1
ATOM 5450 O O . GLN C 3 208 ? 239.549 261.197 240.178 1.00 17.06 177 GLN B O 1
ATOM 5456 N N . ASN C 3 209 ? 239.552 262.883 238.702 1.00 14.30 178 ASN B N 1
ATOM 5457 C CA . ASN C 3 209 ? 240.471 262.221 237.779 1.00 12.54 178 ASN B CA 1
ATOM 5458 C C . ASN C 3 209 ? 241.866 262.829 237.934 1.00 12.93 178 ASN B C 1
ATOM 5459 O O . ASN C 3 209 ? 242.380 263.535 237.068 1.00 14.00 178 ASN B O 1
ATOM 5464 N N . LEU C 3 210 ? 242.470 262.541 239.087 1.00 13.69 179 LEU B N 1
ATOM 5465 C CA . LEU C 3 210 ? 243.747 263.158 239.445 1.00 10.86 179 LEU B CA 1
ATOM 5466 C C . LEU C 3 210 ? 244.904 262.776 238.526 1.00 10.45 179 LEU B C 1
ATOM 5467 O O . LEU C 3 210 ? 245.658 263.678 238.125 1.00 12.82 179 LEU B O 1
ATOM 5472 N N . PRO C 3 211 ? 245.136 261.501 238.185 1.00 11.70 180 PRO B N 1
ATOM 5473 C CA . PRO C 3 211 ? 246.299 261.189 237.333 1.00 12.25 180 PRO B CA 1
ATOM 5474 C C . PRO C 3 211 ? 246.256 261.848 235.964 1.00 10.83 180 PRO B C 1
ATOM 5475 O O . PRO C 3 211 ? 247.315 262.160 235.407 1.00 12.38 180 PRO B O 1
ATOM 5479 N N . GLN C 3 212 ? 245.065 262.071 235.402 1.00 10.12 181 GLN B N 1
ATOM 5480 C CA . GLN C 3 212 ? 244.959 262.664 234.074 1.00 11.60 181 GLN B CA 1
ATOM 5481 C C . GLN C 3 212 ? 245.444 264.106 234.034 1.00 12.16 181 GLN B C 1
ATOM 5482 O O . GLN C 3 212 ? 245.809 264.591 232.959 1.00 13.87 181 GLN B O 1
ATOM 5488 N N . THR C 3 213 ? 245.461 264.797 235.172 1.00 10.88 182 THR B N 1
ATOM 5489 C CA . THR C 3 213 ? 245.876 266.193 235.208 1.00 11.26 182 THR B CA 1
ATOM 5490 C C . THR C 3 213 ? 247.389 266.378 235.191 1.00 11.35 182 THR B C 1
ATOM 5491 O O . THR C 3 213 ? 247.848 267.497 234.947 1.00 12.01 182 THR B O 1
ATOM 5495 N N . ILE C 3 214 ? 248.168 265.326 235.457 1.00 11.32 183 ILE B N 1
ATOM 5496 C CA . ILE C 3 214 ? 249.621 265.487 235.558 1.00 11.27 183 ILE B CA 1
ATOM 5497 C C . ILE C 3 214 ? 250.251 265.943 234.246 1.00 12.35 183 ILE B C 1
ATOM 5498 O O . ILE C 3 214 ? 251.025 266.915 234.265 1.00 13.78 183 ILE B O 1
ATOM 5503 N N . PRO C 3 215 ? 249.995 265.304 233.094 1.00 12.76 184 PRO B N 1
ATOM 5504 C CA . PRO C 3 215 ? 250.592 265.821 231.850 1.00 12.38 184 PRO B CA 1
ATOM 5505 C C . PRO C 3 215 ? 250.179 267.247 231.539 1.00 12.30 184 PRO B C 1
ATOM 5506 O O . PRO C 3 215 ? 251.002 268.043 231.069 1.00 14.67 184 PRO B O 1
ATOM 5510 N N . ILE C 3 216 ? 248.922 267.597 231.813 1.00 10.81 185 ILE B N 1
ATOM 5511 C CA . ILE C 3 216 ? 248.443 268.947 231.539 1.00 11.38 185 ILE B CA 1
ATOM 5512 C C . ILE C 3 216 ? 249.123 269.955 232.457 1.00 11.52 185 ILE B C 1
ATOM 5513 O O . ILE C 3 216 ? 249.506 271.044 232.022 1.00 13.39 185 ILE B O 1
ATOM 5518 N N . LEU C 3 217 ? 249.295 269.609 233.735 1.00 10.73 186 LEU B N 1
ATOM 5519 C CA . LEU C 3 217 ? 250.006 270.496 234.652 1.00 12.07 186 LEU B CA 1
ATOM 5520 C C . LEU C 3 217 ? 251.459 270.680 234.231 1.00 13.99 186 LEU B C 1
ATOM 5521 O O . LEU C 3 217 ? 251.996 271.796 234.284 1.00 16.25 186 LEU B O 1
ATOM 5526 N N . GLU C 3 218 ? 252.114 269.593 233.816 1.00 13.67 187 GLU B N 1
ATOM 5527 C CA . GLU C 3 218 ? 253.513 269.685 233.412 1.00 14.69 187 GLU B CA 1
ATOM 5528 C C . GLU C 3 218 ? 253.670 270.504 232.137 1.00 16.92 187 GLU B C 1
ATOM 5529 O O . GLU C 3 218 ? 254.674 271.202 231.964 1.00 21.78 187 GLU B O 1
ATOM 5535 N N . LEU C 3 219 ? 252.698 270.422 231.228 1.00 14.56 188 LEU B N 1
ATOM 5536 C CA . LEU C 3 219 ? 252.689 271.332 230.086 1.00 16.29 188 LEU B CA 1
ATOM 5537 C C . LEU C 3 219 ? 252.444 272.770 230.529 1.00 18.34 188 LEU B C 1
ATOM 5538 O O . LEU C 3 219 ? 253.040 273.705 229.983 1.00 20.98 188 LEU B O 1
ATOM 5543 N N . TYR C 3 220 ? 251.566 272.960 231.518 1.00 16.14 189 TYR B N 1
ATOM 5544 C CA . TYR C 3 220 ? 251.194 274.301 231.957 1.00 16.67 189 TYR B CA 1
ATOM 5545 C C . TYR C 3 220 ? 252.375 275.042 232.567 1.00 19.55 189 TYR B C 1
ATOM 5546 O O . TYR C 3 220 ? 252.568 276.234 232.304 1.00 22.98 189 TYR B O 1
ATOM 5555 N N . ILE C 3 221 ? 253.181 274.357 233.385 1.00 19.58 190 ILE B N 1
ATOM 5556 C CA . ILE C 3 221 ? 254.272 275.041 234.081 1.00 21.81 190 ILE B CA 1
ATOM 5557 C C . ILE C 3 221 ? 255.466 275.325 233.184 1.00 24.97 190 ILE B C 1
ATOM 5558 O O . ILE C 3 221 ? 256.484 275.829 233.673 1.00 27.18 190 ILE B O 1
ATOM 5563 N N . GLU C 3 222 ? 255.380 275.018 231.892 1.00 26.10 191 GLU B N 1
ATOM 5564 C CA . GLU C 3 222 ? 256.434 275.336 230.938 1.00 27.73 191 GLU B CA 1
ATOM 5565 C C . GLU C 3 222 ? 256.140 276.593 230.128 1.00 28.92 191 GLU B C 1
ATOM 5566 O O . GLU C 3 222 ? 256.888 276.901 229.196 1.00 34.19 191 GLU B O 1
ATOM 5572 N N . ILE C 3 223 ? 255.077 277.322 230.455 1.00 27.84 192 ILE B N 1
ATOM 5573 C CA . ILE C 3 223 ? 254.652 278.488 229.687 1.00 28.97 192 ILE B CA 1
ATOM 5574 C C . ILE C 3 223 ? 254.941 279.740 230.505 1.00 33.65 192 ILE B C 1
ATOM 5575 O O . ILE C 3 223 ? 254.403 279.907 231.606 1.00 35.01 192 ILE B O 1
ATOM 5580 N N . ASP C 3 224 ? 255.772 280.624 229.955 1.00 35.74 193 ASP B N 1
ATOM 5581 C CA . ASP C 3 224 ? 256.096 281.931 230.551 1.00 35.90 193 ASP B CA 1
ATOM 5582 C C . ASP C 3 224 ? 256.653 281.692 231.952 1.00 36.35 193 ASP B C 1
ATOM 5583 O O . ASP C 3 224 ? 257.596 280.898 232.102 1.00 35.69 193 ASP B O 1
ATOM 5588 N N . ASP C 3 225 ? 256.127 282.347 232.986 1.00 37.31 194 ASP B N 1
ATOM 5589 C CA . ASP C 3 225 ? 256.537 282.132 234.366 1.00 37.35 194 ASP B CA 1
ATOM 5590 C C . ASP C 3 225 ? 255.477 281.373 235.158 1.00 34.83 194 ASP B C 1
ATOM 5591 O O . ASP C 3 225 ? 255.277 281.633 236.346 1.00 35.23 194 ASP B O 1
ATOM 5596 N N . ASN C 3 226 ? 254.786 280.434 234.507 1.00 31.86 195 ASN B N 1
ATOM 5597 C CA . ASN C 3 226 ? 253.745 279.671 235.188 1.00 27.18 195 ASN B CA 1
ATOM 5598 C C . ASN C 3 226 ? 254.323 278.757 236.260 1.00 28.17 195 ASN B C 1
ATOM 5599 O O . ASN C 3 226 ? 253.598 278.335 237.167 1.00 31.14 195 ASN B O 1
ATOM 5604 N N . GLU C 3 227 ? 255.615 278.436 236.170 1.00 25.44 196 GLU B N 1
ATOM 5605 C CA . GLU C 3 227 ? 256.252 277.601 237.181 1.00 26.40 196 GLU B CA 1
ATOM 5606 C C . GLU C 3 227 ? 256.308 278.291 238.539 1.00 28.50 196 GLU B C 1
ATOM 5607 O O . GLU C 3 227 ? 256.472 277.615 239.560 1.00 29.13 196 GLU B O 1
ATOM 5613 N N . LYS C 3 228 ? 256.141 279.609 238.580 1.00 28.37 197 LYS B N 1
ATOM 5614 C CA . LYS C 3 228 ? 256.188 280.361 239.825 1.00 27.38 197 LYS B CA 1
ATOM 5615 C C . LYS C 3 228 ? 254.835 280.458 240.520 1.00 26.21 197 LYS B C 1
ATOM 5616 O O . LYS C 3 228 ? 254.735 281.129 241.552 1.00 28.77 197 LYS B O 1
ATOM 5622 N N . GLU C 3 229 ? 253.798 279.821 239.983 1.00 24.14 198 GLU B N 1
ATOM 5623 C CA . GLU C 3 229 ? 252.487 279.792 240.619 1.00 22.87 198 GLU B CA 1
ATOM 5624 C C . GLU C 3 229 ? 252.374 278.538 241.478 1.00 21.81 198 GLU B C 1
ATOM 5625 O O . GLU C 3 229 ? 252.400 277.418 240.956 1.00 25.36 198 GLU B O 1
ATOM 5631 N N . TYR C 3 230 ? 252.245 278.726 242.791 1.00 18.35 199 TYR B N 1
ATOM 5632 C CA . TYR C 3 230 ? 252.200 277.622 243.746 1.00 17.87 199 TYR B CA 1
ATOM 5633 C C . TYR C 3 230 ? 250.959 276.728 243.644 1.00 16.25 199 TYR B C 1
ATOM 5634 O O . TYR C 3 230 ? 251.040 275.555 244.038 1.00 17.54 199 TYR B O 1
ATOM 5643 N N . PRO C 3 231 ? 249.794 277.209 243.175 1.00 17.21 200 PRO B N 1
ATOM 5644 C CA . PRO C 3 231 ? 248.669 276.271 243.010 1.00 15.52 200 PRO B CA 1
ATOM 5645 C C . PRO C 3 231 ? 248.970 275.118 242.068 1.00 14.56 200 PRO B C 1
ATOM 5646 O O . PRO C 3 231 ? 248.514 273.994 242.311 1.00 16.32 200 PRO B O 1
ATOM 5650 N N . ALA C 3 232 ? 249.730 275.362 240.998 1.00 13.81 201 ALA B N 1
ATOM 5651 C CA . ALA C 3 232 ? 250.087 274.277 240.090 1.00 14.08 201 ALA B CA 1
ATOM 5652 C C . ALA C 3 232 ? 250.897 273.206 240.807 1.00 13.03 201 ALA B C 1
ATOM 5653 O O . ALA C 3 232 ? 250.653 272.007 240.634 1.00 14.20 201 ALA B O 1
ATOM 5655 N N . HIS C 3 233 ? 251.854 273.622 241.638 1.00 13.51 202 HIS B N 1
ATOM 5656 C CA . HIS C 3 233 ? 252.657 272.659 242.379 1.00 12.99 202 HIS B CA 1
ATOM 5657 C C . HIS C 3 233 ? 251.842 271.944 243.449 1.00 13.30 202 HIS B C 1
ATOM 5658 O O . HIS C 3 233 ? 252.092 270.769 243.726 1.00 15.81 202 HIS B O 1
ATOM 5665 N N . LYS C 3 234 ? 250.862 272.621 244.053 1.00 12.25 203 LYS B N 1
ATOM 5666 C CA . LYS C 3 234 ? 249.976 271.943 244.997 1.00 12.88 203 LYS B CA 1
ATOM 5667 C C . LYS C 3 234 ? 249.143 270.865 244.303 1.00 12.91 203 LYS B C 1
ATOM 5668 O O . LYS C 3 234 ? 249.003 269.741 244.814 1.00 13.38 203 LYS B O 1
ATOM 5674 N N . TYR C 3 235 ? 248.599 271.186 243.125 1.00 11.96 204 TYR B N 1
ATOM 5675 C CA . TYR C 3 235 ? 247.861 270.191 242.349 1.00 11.35 204 TYR B CA 1
ATOM 5676 C C . TYR C 3 235 ? 248.758 269.020 241.966 1.00 10.90 204 TYR B C 1
ATOM 5677 O O . TYR C 3 235 ? 248.345 267.855 242.042 1.00 11.66 204 TYR B O 1
ATOM 5686 N N . LEU C 3 236 ? 249.993 269.313 241.555 1.00 11.11 205 LEU B N 1
ATOM 5687 C CA . LEU C 3 236 ? 250.921 268.253 241.178 1.00 10.77 205 LEU B CA 1
ATOM 5688 C C . LEU C 3 236 ? 251.274 267.375 242.371 1.00 11.26 205 LEU B C 1
ATOM 5689 O O . LEU C 3 236 ? 251.390 266.152 242.234 1.00 12.56 205 LEU B O 1
ATOM 5694 N N . ALA C 3 237 ? 251.457 267.980 243.546 1.00 11.22 206 ALA B N 1
ATOM 5695 C CA . ALA C 3 237 ? 251.755 267.204 244.744 1.00 10.87 206 ALA B CA 1
ATOM 5696 C C . ALA C 3 237 ? 250.618 266.247 245.065 1.00 10.68 206 ALA B C 1
ATOM 5697 O O . ALA C 3 237 ? 250.847 265.060 245.329 1.00 12.34 206 ALA B O 1
ATOM 5699 N N . SER C 3 238 ? 249.377 266.741 245.013 1.00 9.45 207 SER B N 1
ATOM 5700 C CA . SER C 3 238 ? 248.234 265.865 245.263 1.00 9.20 207 SER B CA 1
ATOM 5701 C C . SER C 3 238 ? 248.157 264.731 244.243 1.00 10.95 207 SER B C 1
ATOM 5702 O O . SER C 3 238 ? 247.939 263.567 244.610 1.00 12.43 207 SER B O 1
ATOM 5705 N N . ALA C 3 239 ? 248.338 265.048 242.959 1.00 11.26 208 ALA B N 1
ATOM 5706 C CA . ALA C 3 239 ? 248.190 264.029 241.922 1.00 10.47 208 ALA B CA 1
ATOM 5707 C C . ALA C 3 239 ? 249.282 262.967 242.014 1.00 11.90 208 ALA B C 1
ATOM 5708 O O . ALA C 3 239 ? 249.009 261.767 241.861 1.00 12.82 208 ALA B O 1
ATOM 5710 N N . TYR C 3 240 ? 250.524 263.382 242.269 1.00 10.91 209 TYR B N 1
ATOM 5711 C CA . TYR C 3 240 ? 251.603 262.414 242.415 1.00 11.46 209 TYR B CA 1
ATOM 5712 C C . TYR C 3 240 ? 251.451 261.592 243.688 1.00 12.34 209 TYR B C 1
ATOM 5713 O O . TYR C 3 240 ? 251.826 260.414 243.706 1.00 15.54 209 TYR B O 1
ATOM 5722 N N . SER C 3 241 ? 250.903 262.180 244.756 1.00 10.87 210 SER B N 1
ATOM 5723 C CA . SER C 3 241 ? 250.602 261.390 245.944 1.00 11.82 210 SER B CA 1
ATOM 5724 C C . SER C 3 241 ? 249.565 260.319 245.637 1.00 13.25 210 SER B C 1
ATOM 5725 O O . SER C 3 241 ? 249.686 259.175 246.094 1.00 13.77 210 SER B O 1
ATOM 5728 N N . PHE C 3 242 ? 248.539 260.675 244.859 1.00 12.98 211 PHE B N 1
ATOM 5729 C CA . PHE C 3 242 ? 247.544 259.687 244.448 1.00 13.30 211 PHE B CA 1
ATOM 5730 C C . PHE C 3 242 ? 248.182 258.567 243.635 1.00 14.73 211 PHE B C 1
ATOM 5731 O O . PHE C 3 242 ? 247.874 257.387 243.841 1.00 15.97 211 PHE B O 1
ATOM 5739 N N . GLU C 3 243 ? 249.071 258.918 242.702 1.00 15.51 212 GLU B N 1
ATOM 5740 C CA . GLU C 3 243 ? 249.735 257.897 241.894 1.00 15.62 212 GLU B CA 1
ATOM 5741 C C . GLU C 3 243 ? 250.595 256.974 242.753 1.00 15.99 212 GLU B C 1
ATOM 5742 O O . GLU C 3 243 ? 250.599 255.751 242.558 1.00 17.20 212 GLU B O 1
ATOM 5748 N N . GLU C 3 244 ? 251.336 257.542 243.707 1.00 16.32 213 GLU B N 1
ATOM 5749 C CA . GLU C 3 244 ? 252.155 256.721 244.591 1.00 17.65 213 GLU B CA 1
ATOM 5750 C C . GLU C 3 244 ? 251.294 255.788 245.433 1.00 17.71 213 GLU B C 1
ATOM 5751 O O . GLU C 3 244 ? 251.635 254.613 245.620 1.00 19.50 213 GLU B O 1
ATOM 5757 N N . ASN C 3 245 ? 250.169 256.293 245.947 1.00 17.64 214 ASN B N 1
ATOM 5758 C CA . ASN C 3 245 ? 249.275 255.450 246.733 1.00 16.84 214 ASN B CA 1
ATOM 5759 C C . ASN C 3 245 ? 248.683 254.330 245.887 1.00 18.58 214 ASN B C 1
ATOM 5760 O O . ASN C 3 245 ? 248.519 253.204 246.367 1.00 20.24 214 ASN B O 1
ATOM 5765 N N . MET C 3 246 ? 248.354 254.617 244.626 1.00 19.35 215 MET B N 1
ATOM 5766 C CA . MET C 3 246 ? 247.812 253.576 243.759 1.00 17.55 215 MET B CA 1
ATOM 5767 C C . MET C 3 246 ? 248.862 252.519 243.438 1.00 20.48 215 MET B C 1
ATOM 5768 O O . MET C 3 246 ? 248.538 251.333 243.320 1.00 23.98 215 MET B O 1
ATOM 5773 N N . ILE C 3 247 ? 250.122 252.929 243.281 1.00 21.12 216 ILE B N 1
ATOM 5774 C CA . ILE C 3 247 ? 251.191 251.949 243.092 1.00 20.25 216 ILE B CA 1
ATOM 5775 C C . ILE C 3 247 ? 251.347 251.086 244.338 1.00 24.60 216 ILE B C 1
ATOM 5776 O O . ILE C 3 247 ? 251.510 249.862 244.250 1.00 26.97 216 ILE B O 1
ATOM 5781 N N . LYS C 3 248 ? 251.300 251.709 245.518 1.00 24.21 217 LYS B N 1
ATOM 5782 C CA . LYS C 3 248 ? 251.456 250.964 246.764 1.00 23.75 217 LYS B CA 1
ATOM 5783 C C . LYS C 3 248 ? 250.306 249.986 246.980 1.00 26.21 217 LYS B C 1
ATOM 5784 O O . LYS C 3 248 ? 250.514 248.868 247.466 1.00 30.17 217 LYS B O 1
ATOM 5790 N N . LYS C 3 249 ? 249.085 250.394 246.632 1.00 27.96 218 LYS B N 1
ATOM 5791 C CA . LYS C 3 249 ? 247.909 249.568 246.886 1.00 27.56 218 LYS B CA 1
ATOM 5792 C C . LYS C 3 249 ? 247.907 248.309 246.028 1.00 30.60 218 LYS B C 1
ATOM 5793 O O . LYS C 3 249 ? 247.522 247.232 246.499 1.00 32.59 218 LYS B O 1
ATOM 5799 N N . THR C 3 250 ? 248.330 248.419 244.772 1.00 30.53 219 THR B N 1
ATOM 5800 C CA . THR C 3 250 ? 248.315 247.291 243.850 1.00 29.21 219 THR B CA 1
ATOM 5801 C C . THR C 3 250 ? 249.609 246.489 243.868 1.00 30.94 219 THR B C 1
ATOM 5802 O O . THR C 3 250 ? 249.733 245.533 243.095 1.00 32.82 219 THR B O 1
ATOM 5806 N N . LYS C 3 251 ? 250.563 246.852 244.727 1.00 33.35 220 LYS B N 1
ATOM 5807 C CA . LYS C 3 251 ? 251.861 246.180 244.813 1.00 32.85 220 LYS B CA 1
ATOM 5808 C C . LYS C 3 251 ? 252.581 246.190 243.464 1.00 32.87 220 LYS B C 1
ATOM 5809 O O . LYS C 3 251 ? 253.029 245.158 242.961 1.00 34.44 220 LYS B O 1
ATOM 5815 N N . GLY C 3 252 ? 252.689 247.379 242.878 1.00 31.20 221 GLY B N 1
ATOM 5816 C CA . GLY C 3 252 ? 253.359 247.550 241.612 1.00 28.97 221 GLY B CA 1
ATOM 5817 C C . GLY C 3 252 ? 254.862 247.661 241.766 1.00 31.30 221 GLY B C 1
ATOM 5818 O O . GLY C 3 252 ? 255.416 247.444 242.847 1.00 32.88 221 GLY B O 1
ATOM 5819 N N . PRO C 3 253 ? 255.552 248.008 240.679 1.00 32.63 222 PRO B N 1
ATOM 5820 C CA . PRO C 3 253 ? 257.018 248.044 240.714 1.00 30.38 222 PRO B CA 1
ATOM 5821 C C . PRO C 3 253 ? 257.542 249.111 241.665 1.00 33.40 222 PRO B C 1
ATOM 5822 O O . PRO C 3 253 ? 256.945 250.176 241.832 1.00 35.68 222 PRO B O 1
ATOM 5826 N N . ASP C 3 254 ? 258.688 248.812 242.282 1.00 35.23 223 ASP B N 1
ATOM 5827 C CA . ASP C 3 254 ? 259.300 249.751 243.217 1.00 37.52 223 ASP B CA 1
ATOM 5828 C C . ASP C 3 254 ? 259.847 250.985 242.510 1.00 36.48 223 ASP B C 1
ATOM 5829 O O . ASP C 3 254 ? 259.900 252.066 243.110 1.00 35.67 223 ASP B O 1
ATOM 5834 N N . ASP C 3 255 ? 260.266 250.848 241.250 1.00 35.88 224 ASP B N 1
ATOM 5835 C CA . ASP C 3 255 ? 260.786 251.997 240.515 1.00 36.52 224 ASP B CA 1
ATOM 5836 C C . ASP C 3 255 ? 259.717 253.070 240.351 1.00 33.72 224 ASP B C 1
ATOM 5837 O O . ASP C 3 255 ? 259.975 254.259 240.568 1.00 33.69 224 ASP B O 1
ATOM 5842 N N . MET C 3 256 ? 258.503 252.663 239.973 1.00 31.58 225 MET B N 1
ATOM 5843 C CA . MET C 3 256 ? 257.415 253.622 239.821 1.00 30.39 225 MET B CA 1
ATOM 5844 C C . MET C 3 256 ? 257.049 254.255 241.156 1.00 28.77 225 MET B C 1
ATOM 5845 O O . MET C 3 256 ? 256.749 255.452 241.221 1.00 28.10 225 MET B O 1
ATOM 5850 N N . LEU C 3 257 ? 257.062 253.464 242.231 1.00 27.05 226 LEU B N 1
ATOM 5851 C CA . LEU C 3 257 ? 256.768 254.004 243.554 1.00 26.55 226 LEU B CA 1
ATOM 5852 C C . LEU C 3 257 ? 257.772 255.083 243.938 1.00 27.08 226 LEU B C 1
ATOM 5853 O O . LEU C 3 257 ? 257.392 256.176 244.379 1.00 28.82 226 LEU B O 1
ATOM 5858 N N . PHE C 3 258 ? 259.065 254.799 243.754 1.00 28.27 227 PHE B N 1
ATOM 5859 C CA . PHE C 3 258 ? 260.092 255.785 244.076 1.00 28.31 227 PHE B CA 1
ATOM 5860 C C . PHE C 3 258 ? 259.962 257.026 243.204 1.00 24.78 227 PHE B C 1
ATOM 5861 O O . PHE C 3 258 ? 260.087 258.153 243.697 1.00 25.96 227 PHE B O 1
ATOM 5869 N N . LYS C 3 259 ? 259.720 256.840 241.905 1.00 23.15 228 LYS B N 1
ATOM 5870 C CA . LYS C 3 259 ? 259.600 257.979 240.999 1.00 23.68 228 LYS B CA 1
ATOM 5871 C C . LYS C 3 259 ? 258.434 258.878 241.395 1.00 23.43 228 LYS B C 1
ATOM 5872 O O . LYS C 3 259 ? 258.576 260.107 241.469 1.00 24.15 228 LYS B O 1
ATOM 5878 N N . TYR C 3 260 ? 257.271 258.278 241.664 1.00 22.26 229 TYR B N 1
ATOM 5879 C CA . TYR C 3 260 ? 256.103 259.063 242.047 1.00 19.87 229 TYR B CA 1
ATOM 5880 C C . TYR C 3 260 ? 256.330 259.777 243.371 1.00 20.05 229 TYR B C 1
ATOM 5881 O O . TYR C 3 260 ? 255.966 260.949 243.520 1.00 20.97 229 TYR B O 1
ATOM 5890 N N . ARG C 3 261 ? 256.931 259.090 244.346 1.00 19.92 230 ARG B N 1
ATOM 5891 C CA . ARG C 3 261 ? 257.187 259.721 245.636 1.00 21.01 230 ARG B CA 1
ATOM 5892 C C . ARG C 3 261 ? 258.151 260.894 245.499 1.00 20.20 230 ARG B C 1
ATOM 5893 O O . ARG C 3 261 ? 257.950 261.947 246.116 1.00 20.80 230 ARG B O 1
ATOM 5901 N N . TYR C 3 262 ? 259.203 260.733 244.692 1.00 18.53 231 TYR B N 1
ATOM 5902 C CA . TYR C 3 262 ? 260.160 261.817 244.501 1.00 19.36 231 TYR B CA 1
ATOM 5903 C C . TYR C 3 262 ? 259.509 263.012 243.818 1.00 19.94 231 TYR B C 1
ATOM 5904 O O . TYR C 3 262 ? 259.737 264.162 244.214 1.00 19.56 231 TYR B O 1
ATOM 5913 N N . LYS C 3 263 ? 258.698 262.762 242.786 1.00 19.14 232 LYS B N 1
ATOM 5914 C CA . LYS C 3 263 ? 258.012 263.859 242.109 1.00 16.86 232 LYS B CA 1
ATOM 5915 C C . LYS C 3 263 ? 257.064 264.582 243.057 1.00 16.08 232 LYS B C 1
ATOM 5916 O O . LYS C 3 263 ? 257.009 265.822 243.076 1.00 17.71 232 LYS B O 1
ATOM 5922 N N . LYS C 3 264 ? 256.319 263.820 243.864 1.00 15.65 233 LYS B N 1
ATOM 5923 C CA . LYS C 3 264 ? 255.396 264.420 244.819 1.00 14.96 233 LYS B CA 1
ATOM 5924 C C . LYS C 3 264 ? 256.137 265.272 245.838 1.00 15.79 233 LYS B C 1
ATOM 5925 O O . LYS C 3 264 ? 255.704 266.385 246.157 1.00 16.30 233 LYS B O 1
ATOM 5931 N N . ASN C 3 265 ? 257.263 264.774 246.351 1.00 15.57 234 ASN B N 1
ATOM 5932 C CA . ASN C 3 265 ? 258.019 265.535 247.340 1.00 17.62 234 ASN B CA 1
ATOM 5933 C C . ASN C 3 265 ? 258.607 266.803 246.734 1.00 17.67 234 ASN B C 1
ATOM 5934 O O . ASN C 3 265 ? 258.577 267.868 247.364 1.00 18.58 234 ASN B O 1
ATOM 5939 N N . VAL C 3 266 ? 259.128 266.714 245.508 1.00 15.96 235 VAL B N 1
ATOM 5940 C CA . VAL C 3 266 ? 259.698 267.891 244.857 1.00 15.32 235 VAL B CA 1
ATOM 5941 C C . VAL C 3 266 ? 258.634 268.965 244.678 1.00 15.35 235 VAL B C 1
ATOM 5942 O O . VAL C 3 266 ? 258.840 270.136 245.026 1.00 16.00 235 VAL B O 1
ATOM 5946 N N . HIS C 3 267 ? 257.467 268.581 244.154 1.00 16.29 236 HIS B N 1
ATOM 5947 C CA . HIS C 3 267 ? 256.441 269.585 243.899 1.00 14.17 236 HIS B CA 1
ATOM 5948 C C . HIS C 3 267 ? 255.819 270.110 245.189 1.00 14.60 236 HIS B C 1
ATOM 5949 O O . HIS C 3 267 ? 255.452 271.289 245.257 1.00 16.68 236 HIS B O 1
ATOM 5956 N N . LEU C 3 268 ? 255.717 269.275 246.227 1.00 14.71 237 LEU B N 1
ATOM 5957 C CA . LEU C 3 268 ? 255.239 269.758 247.519 1.00 14.48 237 LEU B CA 1
ATOM 5958 C C . LEU C 3 268 ? 256.191 270.789 248.112 1.00 17.12 237 LEU B C 1
ATOM 5959 O O . LEU C 3 268 ? 255.754 271.839 248.600 1.00 17.85 237 LEU B O 1
ATOM 5964 N N . LEU C 3 269 ? 257.498 270.515 248.070 1.00 17.71 238 LEU B N 1
ATOM 5965 C CA . LEU C 3 269 ? 258.467 271.473 248.592 1.00 16.54 238 LEU B CA 1
ATOM 5966 C C . LEU C 3 269 ? 258.454 272.766 247.786 1.00 18.88 238 LEU B C 1
ATOM 5967 O O . LEU C 3 269 ? 258.574 273.859 248.352 1.00 22.26 238 LEU B O 1
ATOM 5972 N N . ARG C 3 270 ? 258.316 272.662 246.460 1.00 18.24 239 ARG B N 1
ATOM 5973 C CA . ARG C 3 270 ? 258.243 273.865 245.636 1.00 17.47 239 ARG B CA 1
ATOM 5974 C C . ARG C 3 270 ? 257.009 274.695 245.972 1.00 19.53 239 ARG B C 1
ATOM 5975 O O . ARG C 3 270 ? 257.093 275.924 246.091 1.00 22.53 239 ARG B O 1
ATOM 5983 N N . ALA C 3 271 ? 255.853 274.042 246.131 1.00 18.78 240 ALA B N 1
ATOM 5984 C CA . ALA C 3 271 ? 254.639 274.767 246.490 1.00 18.08 240 ALA B CA 1
ATOM 5985 C C . ALA C 3 271 ? 254.779 275.430 247.852 1.00 21.00 240 ALA B C 1
ATOM 5986 O O . ALA C 3 271 ? 254.291 276.546 248.061 1.00 22.19 240 ALA B O 1
ATOM 5988 N N . THR C 3 272 ? 255.435 274.751 248.795 1.00 22.33 241 THR B N 1
ATOM 5989 C CA . THR C 3 272 ? 255.657 275.343 250.111 1.00 22.77 241 THR B CA 1
ATOM 5990 C C . THR C 3 272 ? 256.555 276.571 250.025 1.00 23.17 241 THR B C 1
ATOM 5991 O O . THR C 3 272 ? 256.269 277.603 250.642 1.00 25.65 241 THR B O 1
ATOM 5995 N N . GLU C 3 273 ? 257.650 276.478 249.268 1.00 23.83 242 GLU B N 1
ATOM 5996 C CA . GLU C 3 273 ? 258.568 277.608 249.162 1.00 25.44 242 GLU B CA 1
ATOM 5997 C C . GLU C 3 273 ? 257.917 278.794 248.459 1.00 25.77 242 GLU B C 1
ATOM 5998 O O . GLU C 3 273 ? 258.117 279.945 248.862 1.00 29.17 242 GLU B O 1
ATOM 6004 N N . LEU C 3 274 ? 257.138 278.537 247.407 1.00 25.13 243 LEU B N 1
ATOM 6005 C CA . LEU C 3 274 ? 256.543 279.636 246.653 1.00 24.12 243 LEU B CA 1
ATOM 6006 C C . LEU C 3 274 ? 255.508 280.400 247.471 1.00 21.97 243 LEU B C 1
ATOM 6007 O O . LEU C 3 274 ? 255.380 281.618 247.317 1.00 27.35 243 LEU B O 1
ATOM 6012 N N . LYS C 3 275 ? 254.766 279.715 248.340 1.00 24.22 244 LYS B N 1
ATOM 6013 C CA . LYS C 3 275 ? 253.717 280.378 249.105 1.00 24.46 244 LYS B CA 1
ATOM 6014 C C . LYS C 3 275 ? 254.225 280.996 250.402 1.00 26.19 244 LYS B C 1
ATOM 6015 O O . LYS C 3 275 ? 253.758 282.069 250.796 1.00 30.03 244 LYS B O 1
ATOM 6021 N N . TYR C 3 276 ? 255.167 280.344 251.082 1.00 25.37 245 TYR B N 1
ATOM 6022 C CA . TYR C 3 276 ? 255.612 280.793 252.393 1.00 25.57 245 TYR B CA 1
ATOM 6023 C C . TYR C 3 276 ? 257.048 281.293 252.418 1.00 28.92 245 TYR B C 1
ATOM 6024 O O . TYR C 3 276 ? 257.445 281.926 253.402 1.00 32.83 245 TYR B O 1
ATOM 6033 N N . GLY C 3 277 ? 257.829 281.035 251.383 1.00 28.49 246 GLY B N 1
ATOM 6034 C CA . GLY C 3 277 ? 259.206 281.499 251.376 1.00 29.82 246 GLY B CA 1
ATOM 6035 C C . GLY C 3 277 ? 260.170 280.459 251.907 1.00 34.04 246 GLY B C 1
ATOM 6036 O O . GLY C 3 277 ? 259.832 279.608 252.729 1.00 34.63 246 GLY B O 1
ATOM 6037 N N . LYS C 3 278 ? 261.404 280.532 251.419 1.00 37.73 247 LYS B N 1
ATOM 6038 C CA . LYS C 3 278 ? 262.449 279.634 251.881 1.00 39.67 247 LYS B CA 1
ATOM 6039 C C . LYS C 3 278 ? 262.807 279.940 253.332 1.00 43.32 247 LYS B C 1
ATOM 6040 O O . LYS C 3 278 ? 262.557 281.035 253.844 1.00 47.38 247 LYS B O 1
ATOM 6046 N N . ASP C 3 279 ? 263.379 278.933 254.000 1.00 43.30 248 ASP B N 1
ATOM 6047 C CA . ASP C 3 279 ? 263.799 279.000 255.408 1.00 46.00 248 ASP B CA 1
ATOM 6048 C C . ASP C 3 279 ? 262.718 279.593 256.313 1.00 45.50 248 ASP B C 1
ATOM 6049 O O . ASP C 3 279 ? 263.013 280.236 257.322 1.00 50.14 248 ASP B O 1
ATOM 6054 N N . SER C 3 280 ? 261.456 279.368 255.963 1.00 41.92 249 SER B N 1
ATOM 6055 C CA . SER C 3 280 ? 260.316 279.707 256.800 1.00 40.03 249 SER B CA 1
ATOM 6056 C C . SER C 3 280 ? 259.911 278.502 257.640 1.00 38.16 249 SER B C 1
ATOM 6057 O O . SER C 3 280 ? 260.294 277.369 257.336 1.00 37.69 249 SER B O 1
ATOM 6060 N N . PRO C 3 281 ? 259.156 278.710 258.726 1.00 37.47 250 PRO B N 1
ATOM 6061 C CA . PRO C 3 281 ? 258.723 277.553 259.531 1.00 36.47 250 PRO B CA 1
ATOM 6062 C C . PRO C 3 281 ? 257.951 276.516 258.732 1.00 34.77 250 PRO B C 1
ATOM 6063 O O . PRO C 3 281 ? 258.130 275.311 258.953 1.00 33.67 250 PRO B O 1
ATOM 6067 N N . GLU C 3 282 ? 257.105 276.950 257.795 1.00 32.58 251 GLU B N 1
ATOM 6068 C CA . GLU C 3 282 ? 256.430 276.002 256.915 1.00 29.61 251 GLU B CA 1
ATOM 6069 C C . GLU C 3 282 ? 257.435 275.240 256.061 1.00 30.41 251 GLU B C 1
ATOM 6070 O O . GLU C 3 282 ? 257.324 274.018 255.893 1.00 29.12 251 GLU B O 1
ATOM 6076 N N . TYR C 3 283 ? 258.429 275.948 255.519 1.00 30.13 252 TYR B N 1
ATOM 6077 C CA . TYR C 3 283 ? 259.454 275.297 254.714 1.00 30.11 252 TYR B CA 1
ATOM 6078 C C . TYR C 3 283 ? 260.252 274.297 255.540 1.00 31.09 252 TYR B C 1
ATOM 6079 O O . TYR C 3 283 ? 260.537 273.189 255.077 1.00 30.52 252 TYR B O 1
ATOM 6088 N N . LYS C 3 284 ? 260.619 274.669 256.769 1.00 31.79 253 LYS B N 1
ATOM 6089 C CA . LYS C 3 284 ? 261.361 273.753 257.631 1.00 32.38 253 LYS B CA 1
ATOM 6090 C C . LYS C 3 284 ? 260.535 272.517 257.970 1.00 30.26 253 LYS B C 1
ATOM 6091 O O . LYS C 3 284 ? 261.053 271.392 257.968 1.00 31.73 253 LYS B O 1
ATOM 6097 N N . HIS C 3 285 ? 259.248 272.706 258.269 1.00 28.29 254 HIS B N 1
ATOM 6098 C CA . HIS C 3 285 ? 258.388 271.569 258.575 1.00 28.65 254 HIS B CA 1
ATOM 6099 C C . HIS C 3 285 ? 258.264 270.633 257.379 1.00 27.59 254 HIS B C 1
ATOM 6100 O O . HIS C 3 285 ? 258.328 269.405 257.530 1.00 28.19 254 HIS B O 1
ATOM 6107 N N . ILE C 3 286 ? 258.088 271.194 256.181 1.00 26.13 255 ILE B N 1
ATOM 6108 C CA . ILE C 3 286 ? 257.977 270.363 254.987 1.00 25.45 255 ILE B CA 1
ATOM 6109 C C . ILE C 3 286 ? 259.295 269.651 254.707 1.00 26.52 255 ILE B C 1
ATOM 6110 O O . ILE C 3 286 ? 259.309 268.502 254.250 1.00 27.69 255 ILE B O 1
ATOM 6115 N N . VAL C 3 287 ? 260.421 270.311 254.986 1.00 26.49 256 VAL B N 1
ATOM 6116 C CA . VAL C 3 287 ? 261.720 269.662 254.829 1.00 27.73 256 VAL B CA 1
ATOM 6117 C C . VAL C 3 287 ? 261.831 268.467 255.765 1.00 30.72 256 VAL B C 1
ATOM 6118 O O . VAL C 3 287 ? 262.292 267.391 255.368 1.00 33.17 256 VAL B O 1
ATOM 6122 N N . ASN C 3 288 ? 261.402 268.632 257.018 1.00 29.19 257 ASN B N 1
ATOM 6123 C CA . ASN C 3 288 ? 261.442 267.516 257.961 1.00 29.21 257 ASN B CA 1
ATOM 6124 C C . ASN C 3 288 ? 260.550 266.369 257.500 1.00 30.90 257 ASN B C 1
ATOM 6125 O O . ASN C 3 288 ? 260.943 265.196 257.569 1.00 33.50 257 ASN B O 1
ATOM 6130 N N . VAL C 3 289 ? 259.348 266.691 257.014 1.00 31.67 258 VAL B N 1
ATOM 6131 C CA . VAL C 3 289 ? 258.422 265.655 256.560 1.00 30.79 258 VAL B CA 1
ATOM 6132 C C . VAL C 3 289 ? 258.999 264.898 255.369 1.00 31.22 258 VAL B C 1
ATOM 6133 O O . VAL C 3 289 ? 258.947 263.662 255.314 1.00 31.34 258 VAL B O 1
ATOM 6137 N N . ILE C 3 290 ? 259.569 265.622 254.403 1.00 29.58 259 ILE B N 1
ATOM 6138 C CA . ILE C 3 290 ? 260.131 264.977 253.221 1.00 29.34 259 ILE B CA 1
ATOM 6139 C C . ILE C 3 290 ? 261.353 264.146 253.591 1.00 32.18 259 ILE B C 1
ATOM 6140 O O . ILE C 3 290 ? 261.567 263.058 253.045 1.00 33.17 259 ILE B O 1
ATOM 6145 N N . ASN C 3 291 ? 262.177 264.643 254.517 1.00 33.97 260 ASN B N 1
ATOM 6146 C CA . ASN C 3 291 ? 263.332 263.876 254.969 1.00 34.04 260 ASN B CA 1
ATOM 6147 C C . ASN C 3 291 ? 262.896 262.572 255.621 1.00 34.43 260 ASN B C 1
ATOM 6148 O O . ASN C 3 291 ? 263.508 261.521 255.395 1.00 37.78 260 ASN B O 1
ATOM 6153 N N . ARG C 3 292 ? 261.834 262.619 256.427 1.00 33.74 261 ARG B N 1
ATOM 6154 C CA . ARG C 3 292 ? 261.276 261.390 256.982 1.00 34.82 261 ARG B CA 1
ATOM 6155 C C . ARG C 3 292 ? 260.777 260.462 255.880 1.00 36.38 261 ARG B C 1
ATOM 6156 O O . ARG C 3 292 ? 260.984 259.244 255.939 1.00 37.04 261 ARG B O 1
ATOM 6164 N N . ASP C 3 293 ? 260.120 261.024 254.862 1.00 37.34 262 ASP B N 1
ATOM 6165 C CA . ASP C 3 293 ? 259.470 260.202 253.846 1.00 33.79 262 ASP B CA 1
ATOM 6166 C C . ASP C 3 293 ? 260.476 259.510 252.930 1.00 35.90 262 ASP B C 1
ATOM 6167 O O . ASP C 3 293 ? 260.297 258.337 252.582 1.00 36.80 262 ASP B O 1
ATOM 6172 N N . GLU C 3 294 ? 261.529 260.210 252.523 1.00 37.34 263 GLU B N 1
ATOM 6173 C CA . GLU C 3 294 ? 262.393 259.730 251.455 1.00 36.19 263 GLU B CA 1
ATOM 6174 C C . GLU C 3 294 ? 263.516 258.844 251.990 1.00 36.25 263 GLU B C 1
ATOM 6175 O O . GLU C 3 294 ? 263.776 258.770 253.193 1.00 38.24 263 GLU B O 1
ATOM 6181 N N . VAL C 3 295 ? 264.190 258.168 251.062 1.00 36.99 264 VAL B N 1
ATOM 6182 C CA . VAL C 3 295 ? 265.300 257.277 251.380 1.00 34.56 264 VAL B CA 1
ATOM 6183 C C . VAL C 3 295 ? 266.597 258.074 251.360 1.00 32.98 264 VAL B C 1
ATOM 6184 O O . VAL C 3 295 ? 266.903 258.757 250.376 1.00 38.23 264 VAL B O 1
ATOM 6188 N N . ILE C 3 296 ? 267.356 257.997 252.452 1.00 33.50 265 ILE B N 1
ATOM 6189 C CA . ILE C 3 296 ? 268.656 258.644 252.561 1.00 36.29 265 ILE B CA 1
ATOM 6190 C C . ILE C 3 296 ? 269.648 257.640 253.132 1.00 37.25 265 ILE B C 1
ATOM 6191 O O . ILE C 3 296 ? 269.272 256.623 253.719 1.00 40.65 265 ILE B O 1
ATOM 6196 N N . SER C 3 297 ? 270.933 257.934 252.943 1.00 37.84 266 SER B N 1
ATOM 6197 C CA . SER C 3 297 ? 272.010 257.064 253.398 1.00 40.77 266 SER B CA 1
ATOM 6198 C C . SER C 3 297 ? 272.993 257.863 254.241 1.00 41.70 266 SER B C 1
ATOM 6199 O O . SER C 3 297 ? 273.426 258.945 253.836 1.00 41.42 266 SER B O 1
ATOM 6202 N N . VAL C 3 298 ? 273.342 257.326 255.406 1.00 44.83 267 VAL B N 1
ATOM 6203 C CA . VAL C 3 298 ? 274.302 257.964 256.297 1.00 43.65 267 VAL B CA 1
ATOM 6204 C C . VAL C 3 298 ? 275.627 257.212 256.266 1.00 42.30 267 VAL B C 1
ATOM 6205 O O . VAL C 3 298 ? 276.666 257.774 255.921 1.00 41.03 267 VAL B O 1
#

Solvent-accessible surface area: 46686 Å² total; per-residue (Å²): 120,124,103,123,130,40,114,50,14,107,118,12,96,147,53,28,146,68,20,64,51,48,30,58,89,5,87,60,35,32,94,55,25,53,89,0,49,136,91,70,60,48,73,84,8,44,55,52,0,76,137,50,89,92,57,20,66,18,23,94,120,2,16,76,44,0,68,76,1,19,50,6,2,116,45,0,58,40,75,0,81,71,1,40,99,18,0,83,109,0,74,84,11,0,79,82,0,33,78,65,136,57,43,126,106,61,19,119,132,19,29,98,63,0,46,122,26,4,91,44,1,39,107,6,4,63,97,0,64,54,127,179,68,82,0,0,70,14,21,13,11,144,138,99,54,123,48,57,20,109,18,49,28,10,28,73,148,147,81,102,59,73,5,48,0,62,38,4,42,1,33,45,6,44,2,48,29,102,40,48,108,76,76,16,27,0,41,64,34,50,101,0,96,65,4,32,34,66,0,68,61,0,33,142,52,0,66,126,6,62,62,43,1,31,62,50,69,88,126,8,78,134,26,6,131,37,18,89,94,38,69,123,84,28,67,37,33,7,38,183,45,12,63,14,86,96,80,129,28,89,98,38,42,65,168,54,74,100,65,26,102,54,12,71,67,115,37,53,100,9,83,122,116,25,113,62,66,137,249,129,125,5,21,69,85,0,40,87,10,2,24,0,4,13,8,123,33,185,47,64,28,85,44,8,7,7,16,4,0,103,62,23,84,135,17,74,118,9,114,22,23,145,138,38,59,20,78,81,1,19,0,0,4,0,11,26,3,46,10,17,8,50,144,90,66,83,34,62,130,19,36,0,18,61,39,57,29,0,2,0,2,12,85,47,94,13,58,88,46,113,47,10,123,123,21,127,47,49,66,5,61,25,0,17,1,26,53,26,79,19,29,21,122,78,123,36,48,35,9,35,15,14,15,3,62,24,6,40,74,106,135,75,26,31,82,103,6,32,22,16,107,10,56,46,65,140,11,96,106,36,45,91,24,66,117,111,102,115,48,55,2,79,42,65,2,43,62,24,71,68,66,200,93,67,45,87,40,86,83,33,79,144,103,70,18,99,121,6,7,22,94,0,8,137,21,0,56,87,0,58,90,84,8,44,132,50,33,78,67,113,152,116,133,87,84,76,74,126,106,36,62,143,186,227,165,78,62,30,44,90,2,34,0,8,81,97,189,192,77,144,101,114,114,146,112,127,117,75,69,36,102,108,110,82,157,216,89,82,58,108,138,167,22,216,108,115,89,169,82,81,100,56,67,88,39,100,39,16,0,22,2,2,0,28,6,0,8,15,19,33,62,23,0,50,74,28,24,86,125,17,145,60,101,8,90,79,44,108,78,84,26,78,122,107,176,75,172,123,34,144,132,173,152,47,86,63,71,45,120,46,118,29,82,152,35,4,135,121,54,71,51,119,11,31,67,67,0,3,36,82,2,14,89,0,23,81,13,1,75,78,1,115,30,105,96,2,73,111,67,83,27,2,39,80,0,15,10,12,0,12,90,16,23,6,89,4,4,62,61,29,152,51,23,41,78,0,11,73,27,4,60,96,6,22,139,17,107,86,12,60,120,66,72,58,8,2,104,46,0,12,44,0,12,38,86,36,9,85,77,31,105,152,78,171,30,79,87,111,62,21,98,107,30,39,139,68,31,10,64,17,52,49,62,10,12,52,53,103,101,30,118,104,16,108,70,25,116,115,27,56,89,54,15,85,182,57,78,122,97,112,186

B-factor: mean 37.02, std 28.36, range [3.15, 115.81]

InterPro domains:
  IPR058173 FcpB [NF047844] (1-277)
  IPR058173 FcpB [PF28294] (1-277)

Sequence (761 aa):
MIINHNVSAIFAHRTLKSNDANLSKDIEKLSSGMRINKAGDDASGLAVSEKMRTQIAGLRRAEQNTEDGMSLIQTAEGYLQETHEIVQRVRVLAVQAANGIYSEEDRQQIQVEVSQLVDEIDRIASQAEFNKMKLLTGAFARLNPTASMWFHIGANMHQRERVYIETMNTAALGLRNPTVLTFISLSTAGKANSVIGLCDDALRVISKQRADLGAYYNRMEHAAKGLMNAYENTQASESRIRDTDMAEQMTSFTRYQILTQAATSMLAQANMKSQSVMRSEVNKRLRLHTVLFKMKVRTLPHKTVLYKGKPSADGERCEAADKQEAQDNTCLHLEVFDFVGSEDGKSSKNLGAKFKKMELFFEGSNNADPDPRKEQPRNLTKIRTYIYQNNFLLEDKVISVIADVAPNGEPAHNDKIELFYQHDDYPVWGTPETPSEKGVGKYILSNVENTKSNPIRNNFKKQFYFKNLDYFDKLFTKIFDYNDRDSNKHYKKNVEALKGSLKYVDELLKGELVPENLTEDQKKKKKEIMEQESLWKNPDFKGYNKTFQELHQLSKTFANNQFRLALSNYQSGVNTIMKNRDWVEQYRKEEAEKKRLDEKWYWQKVDRKAREERVVYREKMKAKQDALNYFSKAINHLDEIKNPDLRERPEFKRLLSDVYRSWIMAEYDLQNLPQTIPILELYIEIDDNEKEYPAHKYLASAYSFEENMIKKTKGPDDMLFKYRYKKNVHLLRATELKYGKDSPEYKHIVNVINRDEVISV

Radius of gyration: 42.94 Å; Cα contacts (8 Å, |Δi|>4): 972; chains: 3; bounding box: 78×100×151 Å

Nearest PDB structures (foldseek):
  6pwb-assembly1_AR  TM=9.105E-01  e=3.627E-25  Leptospira biflexa serovar Patoc strain 'Patoc 1 (Paris)'
  8cvi-assembly1_S  TM=9.667E-01  e=4.207E-19  Escherichia coli
  9iwq-assembly1_A  TM=9.107E-01  e=1.650E-17  Salmonella enterica subsp. enterica serovar Typhimurium str. LT2
  7sn4-assembly1_X  TM=8.898E-01  e=4.141E-13  Escherichia coli O157:H7
  7sn4-assembly1_H  TM=8.889E-01  e=7.989E-13  Escherichia coli O157:H7

Organism: Leptospira biflexa serovar Patoc (strain Patoc 1 / ATCC 23582 / Paris) (NCBI:txid456481)

Secondary structure (DSSP, 8-state):
---S--HHHHHHHHHHHHHHHHHHHHHHHHHH-BS--STTS-HHHHHHHHHHHHHHHHHHHHHHHHHHHHHHHHHHHHHHHHHHHHHHHHHHHHHHHTSSS--HHHHHHHHHHHHHHHHHHHHHHHH-EETTEE-SSSTT-SSS-S--EEEE-SSSTT-EEEE-----STTTTTSB-TTT--B---SSHHHHHHHHHHHHHHHHHHHHHHHHHHHHHHHHHHHHHHHHHHHHHHHHHHHHHHB--HHHHHHHHHHHHHHHHHHHHHHHHHHHHGGGGG-/--TTSS--S------HHHHHHHHHHHHHHHHT--TT---SSHHHHHGGGGSHHHHHHHHHHHHHHHHHHHHHHHHHHHHHHHHHHHHHHS--TT--SHHHHHHHHHHHHHHHHHHHHHHHHHHHHHHHHHHHHHHT---TTGGGSHHHHHHHHHHHHHHHHHHHHTT-TTTHHHHHHHHTTSTTGGG-HHHHHHHHHHHHHHHHHHHHHT--HHHHHHHHHHHHHHHHHHHHHHH-TTSHHHHHHHHHHHHHS----/--HHHHHHGGGGGGSS------TTEEEEEEEE-GGG-SEEEPS-TT-TT--EEEEEEEEETTTTTT-GGG--EEEEEEEEEEE-SPPPSS--SSS-----EEEEEEEEEEEETTTTEEEEEEEEES--SS-S--GGGEEEEEEETTBSPTTPBPBTTBTTSSBEEGGGS-B-SS-BHHHHHIIIIIHHHHHHHHHHHHHHHHHHHHHHHHHHHHHHHHHHGGGG-

Foldseek 3Di:
DDQPDQVLLVVLVVLLVVLVVLLVLLVVQQVVQWQDDDPPSDVVLVVLLVVLVLQLVLLVVLLVLLVLVLVLLVLVLVLLVVVLVLLVVLLVLLVVLLDDPDDLVVQVVSQVVVVVSLVVQQVSQVPRDDPNDRFQQAQQADPDHVDWDWGQNHRDDPRIDTAGHGHRHCCVLQQAPPPPRHGQGSSHSVSSVVVNVSSVSSSVVSVVRSVSSVVVNVVSVVSSVVSVVVSVVSVVVSCVSIGDDNVVSVVSSVVSVVSSVVSVVSSVVSVVVSCPPVD/DCLLVLVLVLCLCQLFDFDDADPQKDKAWAAADVVRPAGDHDPDSRAQQTFKIKIKHKDAPCVVVVCRVVRFWIWMKIKMWGFDDTGDPDSHSPDDDGGDTQKIKIKTWIAGNVVRKIKIWMWMQRHSDDDPDDQQRIKIAIAINCPPPPQAEDDPVHPPHGIYGRVSDDCDPVDRPVVCCVVPPPVVVSVVVSVSSVVSVVVSVVVVVVVVVVVVVVVVVVPVD/DDLCPVVWLDDDDDDPVVVVVVVVVVVVCVVVPDPPDDDPDCPVVVVCLQDRVVLRVLSNLLVVLLVVLVCLQVVLVVVLVVVVVVLVPDDDPPDDDPVSVVVSVVVSVVVSVVSNLVSLVSSLVSLVSSVVSLVSNPHPVSCLGPSNLVSLLSSLVSNLVSCVVNVVLLVNQVSLVVNCVGDNNVLDLVSLVSLLVSLVVQLVVCVVVVHDPVSNQVSLVSNLVSVLSSQCSVQNPPGPSNVVSVVVSVVVHDDDD